Protein AF-A0A2N6N9A6-F1 (afdb_monomer)

Organism: Beauveria bassiana (NCBI:txid176275)

Secondary structure (DSSP, 8-state):
-HHHHHHHHHH-HHHHHHHHHSTHHHHHHHHHHHHHHHHTT-GGGHHHHHHHHHHHHHHHTSHHHHHHTTSBP--GGGS-GGG--TT---BHHHHHHHHHHHHHHHSTTTTGGGHHHHHHHHHHHGGG--S--HHHHHHHHHHHHHHTSHHHHTT-TTHHHHHHHHHHHHHHHHHHHTTT-HHHHHHHHHTHHHHHHHHT--HHHHHHHHHHHHHHHHHHSTTS----------S-TT----PPPPP----------------------------------------------------S-GGG----STT---PPS-------------S-------B-TTS-B---HHHHHHHGGGS--HHHHHHHHHHHHHS-GGGGT-TTSHHHHHHHHH---SS--------------HHHHHHHHHHHHHHHHHHHHHHHTTTS-TTTT-----------------TT-THHHHHHHHHHHHHHHHHHTT------------------

Sequence (504 aa):
MLMLFWEMIQCNKRFRAFVIDTDRAHDFIVLTLFYAIEYKNDPAKQGIVRMCAFLLQTMSVEKNFGLHLNKKFVGQESLPPGIRINSFDGSYADFLIHSIYTLITTSQGGLTAIYPALLAIINNIAPYVENLSASGSSQLMHLFVLMSSPSFLLANETNHPLLRSLLESISTIIEHKYKENPQLVAAIIKNKKPIESLRTFTLESGLQEIERRNRRRKDTSGDGDTTGFASRRTSVDSLEPTRSPVVGQAHNLGEVVEDNAFAVGDDDDSDDEPQATPAASTTSENQSQTSSIPNADDSVPVQLRGMSEKARGKMPAGLRSFSRQNSTTSLGAYSAAGQSASGTFEPSAYWIESWLPELPLHTFLTVIQQVTSLLPRKAGQDMFSAENMQRLREIDLVGIEASPIKVQSFEWSPLSLGWYESMLWGIVYASEMQIAKGTSGIWTGTAVKLFRIQETAPTGPSLSSPRGAVDAVGSNIVSRIGQINLRGGASSAAGSNAPQSGSS

Mean predicted aligned error: 17.38 Å

InterPro domains:
  IPR026705 HID1/Ecm30 [PF12722] (1-453)
  IPR026705 HID1/Ecm30 [PTHR21575] (1-455)

Structure (mmCIF, N/CA/C/O backbone):
data_AF-A0A2N6N9A6-F1
#
_entry.id   AF-A0A2N6N9A6-F1
#
loop_
_atom_site.group_PDB
_atom_site.id
_atom_site.type_symbol
_atom_site.label_atom_id
_atom_site.label_alt_id
_atom_site.label_comp_id
_atom_site.label_asym_id
_atom_site.label_entity_id
_atom_site.label_seq_id
_atom_site.pdbx_PDB_ins_code
_atom_site.Cartn_x
_atom_site.Cartn_y
_atom_site.Cartn_z
_atom_site.occupancy
_atom_site.B_iso_or_equiv
_atom_site.auth_seq_id
_atom_site.auth_comp_id
_atom_site.auth_asym_id
_atom_site.auth_atom_id
_atom_site.pdbx_PDB_model_num
ATOM 1 N N . MET A 1 1 ? 10.666 -10.116 -19.938 1.00 76.06 1 MET A N 1
ATOM 2 C CA . MET A 1 1 ? 9.435 -10.835 -19.532 1.00 76.06 1 MET A CA 1
ATOM 3 C C . MET A 1 1 ? 8.432 -9.946 -18.798 1.00 76.06 1 MET A C 1
ATOM 5 O O . MET A 1 1 ? 7.343 -9.797 -19.326 1.00 76.06 1 MET A O 1
ATOM 9 N N . LEU A 1 2 ? 8.765 -9.305 -17.665 1.00 86.12 2 LEU A N 1
ATOM 10 C CA . LEU A 1 2 ? 7.815 -8.432 -16.936 1.00 86.12 2 LEU A CA 1
ATOM 11 C C . LEU A 1 2 ? 7.220 -7.294 -17.786 1.00 86.12 2 LEU A C 1
ATOM 13 O O . LEU A 1 2 ? 6.028 -7.034 -17.707 1.00 86.12 2 LEU A O 1
ATOM 17 N N . MET A 1 3 ? 8.033 -6.662 -18.635 1.00 89.00 3 MET A N 1
ATOM 18 C CA . MET A 1 3 ? 7.579 -5.597 -19.537 1.00 89.00 3 MET A CA 1
ATOM 19 C C . MET A 1 3 ? 6.549 -6.097 -20.561 1.00 89.00 3 MET A C 1
ATOM 21 O O . MET A 1 3 ? 5.480 -5.516 -20.691 1.00 89.00 3 MET A O 1
ATOM 25 N N . LEU A 1 4 ? 6.818 -7.237 -21.209 1.00 89.94 4 LEU A N 1
ATOM 26 C CA . LEU A 1 4 ? 5.862 -7.886 -22.114 1.00 89.94 4 LEU A CA 1
ATOM 27 C C . LEU A 1 4 ? 4.564 -8.260 -21.387 1.00 89.94 4 LEU A C 1
ATOM 29 O O . LEU A 1 4 ? 3.476 -8.068 -21.917 1.00 89.94 4 LEU A O 1
ATOM 33 N N . PHE A 1 5 ? 4.671 -8.786 -20.167 1.00 91.25 5 PHE A N 1
ATOM 34 C CA . PHE A 1 5 ? 3.504 -9.115 -19.356 1.00 91.25 5 PHE A CA 1
ATOM 35 C C . PHE A 1 5 ? 2.668 -7.872 -19.023 1.00 91.25 5 PHE A C 1
ATOM 37 O O . PHE A 1 5 ? 1.444 -7.907 -19.153 1.00 91.25 5 PHE A O 1
ATOM 44 N N . TRP A 1 6 ? 3.321 -6.761 -18.666 1.00 92.00 6 TRP A N 1
ATOM 45 C CA . TRP A 1 6 ? 2.639 -5.496 -18.414 1.00 92.00 6 TRP A CA 1
ATOM 46 C C . TRP A 1 6 ? 1.923 -4.971 -19.664 1.00 92.00 6 TRP A C 1
ATOM 48 O O . TRP A 1 6 ? 0.762 -4.577 -19.567 1.00 92.00 6 TRP A O 1
ATOM 58 N N . GLU A 1 7 ? 2.551 -5.049 -20.840 1.00 91.25 7 GLU A N 1
ATOM 59 C CA . GLU A 1 7 ? 1.907 -4.700 -22.116 1.00 91.25 7 GLU A CA 1
ATOM 60 C C . GLU A 1 7 ? 0.688 -5.568 -22.420 1.00 91.25 7 GLU A C 1
ATOM 62 O O . GLU A 1 7 ? -0.373 -5.061 -22.782 1.00 91.25 7 GLU A O 1
ATOM 67 N N . MET A 1 8 ? 0.799 -6.882 -22.217 1.00 92.44 8 MET A N 1
ATOM 68 C CA . MET A 1 8 ? -0.311 -7.808 -22.440 1.00 92.44 8 MET A CA 1
ATOM 69 C C . MET A 1 8 ? -1.503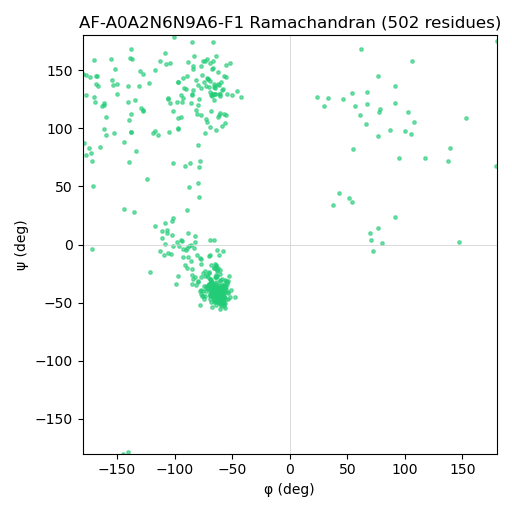 -7.507 -21.522 1.00 92.44 8 MET A C 1
ATOM 71 O O . MET A 1 8 ? -2.649 -7.577 -21.966 1.00 92.44 8 MET A O 1
ATOM 75 N N . ILE A 1 9 ? -1.252 -7.128 -20.265 1.00 91.44 9 ILE A N 1
ATOM 76 C CA . ILE A 1 9 ? -2.294 -6.700 -19.317 1.00 91.44 9 ILE A CA 1
ATOM 77 C C . ILE A 1 9 ? -2.943 -5.374 -19.737 1.00 91.44 9 ILE A C 1
ATOM 79 O O . ILE A 1 9 ? -4.152 -5.192 -19.560 1.00 91.44 9 ILE A O 1
ATOM 83 N N . GLN A 1 10 ? -2.168 -4.435 -20.278 1.00 89.44 10 GLN A N 1
ATOM 84 C CA . GLN A 1 10 ? -2.683 -3.129 -20.690 1.00 89.44 10 GLN A CA 1
ATOM 85 C C . GLN A 1 10 ? -3.495 -3.211 -21.988 1.00 89.44 10 GLN A C 1
ATOM 87 O O . GLN A 1 10 ? -4.608 -2.686 -22.054 1.00 89.44 10 GLN A O 1
ATOM 92 N N . CYS A 1 11 ? -2.972 -3.908 -22.997 1.00 92.19 11 CYS A N 1
ATOM 93 C CA . CYS A 1 11 ? -3.553 -3.947 -24.336 1.00 92.19 11 CYS A CA 1
ATOM 94 C C . CYS A 1 11 ? -4.698 -4.962 -24.475 1.00 92.19 11 CYS A C 1
ATOM 96 O O . CYS A 1 11 ? -5.594 -4.770 -25.298 1.00 92.19 11 CYS A O 1
ATOM 98 N N . ASN A 1 12 ? -4.709 -6.042 -23.684 1.00 94.00 12 ASN A N 1
ATOM 99 C CA . ASN A 1 12 ? -5.696 -7.112 -23.812 1.00 94.00 12 ASN A CA 1
ATOM 100 C C . ASN A 1 12 ? -6.546 -7.265 -22.543 1.00 94.00 12 ASN A C 1
ATOM 102 O O . ASN A 1 12 ? -6.201 -7.989 -21.609 1.00 94.00 12 ASN A O 1
ATOM 106 N N . LYS A 1 13 ? -7.731 -6.640 -22.553 1.00 90.88 13 LYS A N 1
ATOM 107 C CA . LYS A 1 13 ? -8.701 -6.703 -21.444 1.00 90.88 13 LYS A CA 1
ATOM 108 C C . LYS A 1 13 ? -9.130 -8.132 -21.093 1.00 90.88 13 LYS A C 1
ATOM 110 O O . LYS A 1 13 ? -9.326 -8.426 -19.920 1.00 90.88 13 LYS A O 1
ATOM 115 N N . ARG A 1 14 ? -9.262 -9.027 -22.085 1.00 92.81 14 ARG A N 1
ATOM 116 C CA . ARG A 1 14 ? -9.637 -10.435 -21.846 1.00 92.81 14 ARG A CA 1
ATOM 117 C C . ARG A 1 14 ? -8.519 -11.189 -21.141 1.00 92.81 14 ARG A C 1
ATOM 119 O O . ARG A 1 14 ? -8.789 -11.945 -20.218 1.00 92.81 14 ARG A O 1
ATOM 126 N N . PHE A 1 15 ? -7.275 -10.963 -21.560 1.00 93.75 15 PHE A N 1
ATOM 127 C CA . PHE A 1 15 ? -6.110 -11.535 -20.894 1.00 93.75 15 PHE A CA 1
ATOM 128 C C . PHE A 1 15 ? -5.975 -11.003 -19.465 1.00 93.75 15 PHE A C 1
ATOM 130 O O . PHE A 1 15 ? -5.779 -11.792 -18.548 1.00 93.75 15 PHE A O 1
ATOM 137 N N . ARG A 1 16 ? -6.159 -9.692 -19.255 1.00 92.19 16 ARG A N 1
ATOM 138 C CA . ARG A 1 16 ? -6.163 -9.093 -17.915 1.00 92.19 16 ARG A CA 1
ATOM 139 C C . ARG A 1 16 ? -7.219 -9.723 -17.007 1.00 92.19 16 ARG A C 1
ATOM 141 O O . ARG A 1 16 ? -6.871 -10.164 -15.918 1.00 92.19 16 ARG A O 1
ATOM 148 N N . ALA A 1 17 ? -8.467 -9.807 -17.471 1.00 91.69 17 ALA A N 1
ATOM 149 C CA . ALA A 1 17 ? -9.545 -10.457 -16.728 1.00 91.69 17 ALA A CA 1
ATOM 150 C C . ALA A 1 17 ? -9.201 -11.921 -16.418 1.00 91.69 17 ALA A C 1
ATOM 152 O O . ALA A 1 17 ? -9.245 -12.321 -15.266 1.00 91.69 17 ALA A O 1
ATOM 153 N N . PHE A 1 18 ? -8.729 -12.693 -17.403 1.00 93.19 18 PHE A N 1
ATOM 154 C CA . PHE A 1 18 ? -8.293 -14.078 -17.195 1.00 93.19 18 PHE A CA 1
ATOM 155 C C . PHE A 1 18 ? -7.191 -14.211 -16.132 1.00 93.19 18 PHE A C 1
ATOM 157 O O . PHE A 1 18 ? -7.263 -15.091 -15.278 1.00 93.19 18 PHE A O 1
ATOM 164 N N . VAL A 1 19 ? -6.165 -13.356 -16.161 1.00 92.94 19 VAL A N 1
ATOM 165 C CA . VAL A 1 19 ? -5.078 -13.397 -15.171 1.00 92.94 19 VAL A CA 1
ATOM 166 C C . VAL A 1 19 ? -5.597 -13.082 -13.769 1.00 92.94 19 VAL A C 1
ATOM 168 O O . VAL A 1 19 ? -5.178 -13.739 -12.823 1.00 92.94 19 VAL A O 1
ATOM 171 N N . ILE A 1 20 ? -6.497 -12.103 -13.637 1.00 92.94 20 ILE A N 1
ATOM 172 C CA . ILE A 1 20 ? -7.030 -11.631 -12.350 1.00 92.94 20 ILE A CA 1
ATOM 173 C C . ILE A 1 20 ? -8.072 -12.587 -11.772 1.00 92.94 20 ILE A C 1
ATOM 175 O O . ILE A 1 20 ? -8.086 -12.826 -10.566 1.00 92.94 20 ILE A O 1
ATOM 179 N N . ASP A 1 21 ? -8.919 -13.152 -12.628 1.00 90.25 21 ASP A N 1
ATOM 180 C CA . ASP A 1 21 ? -10.020 -14.022 -12.226 1.00 90.25 21 ASP A CA 1
ATOM 181 C C . ASP A 1 21 ? -9.564 -15.460 -11.932 1.00 90.25 21 ASP A C 1
ATOM 183 O O . ASP A 1 21 ? -10.335 -16.273 -11.424 1.00 90.25 21 ASP A O 1
ATOM 187 N N . THR A 1 22 ? -8.308 -15.790 -12.241 1.00 89.75 22 THR A N 1
ATOM 188 C CA . THR A 1 22 ? -7.713 -17.100 -11.966 1.00 89.75 22 THR A CA 1
ATOM 189 C C . THR A 1 22 ? -6.693 -17.030 -10.836 1.00 89.75 22 THR A C 1
ATOM 191 O O . THR A 1 22 ? -6.154 -15.977 -10.501 1.00 89.75 22 THR A O 1
ATOM 194 N N . ASP A 1 23 ? -6.331 -18.196 -10.296 1.00 83.75 23 ASP A N 1
ATOM 195 C CA . ASP A 1 23 ? -5.295 -18.305 -9.264 1.00 83.75 23 ASP A CA 1
ATOM 196 C C . ASP A 1 23 ? -3.901 -17.832 -9.721 1.00 83.75 23 ASP A C 1
ATOM 198 O O . ASP A 1 23 ? -3.017 -17.657 -8.885 1.00 83.75 23 ASP A O 1
ATOM 202 N N . ARG A 1 24 ? -3.711 -17.559 -11.020 1.00 87.88 24 ARG A N 1
ATOM 203 C CA . ARG A 1 24 ? -2.460 -17.046 -11.594 1.00 87.88 24 ARG A CA 1
ATOM 204 C C . ARG A 1 24 ? -2.093 -15.656 -11.085 1.00 87.88 24 ARG A C 1
ATOM 206 O O . ARG A 1 24 ? -0.905 -15.345 -11.037 1.00 87.88 24 ARG A O 1
ATOM 213 N N . ALA A 1 25 ? -3.069 -14.831 -10.694 1.00 89.44 25 ALA A N 1
ATOM 214 C CA . ALA A 1 25 ? -2.801 -13.509 -10.131 1.00 89.44 25 ALA A CA 1
ATOM 215 C C . ALA A 1 25 ? -1.831 -13.584 -8.941 1.00 89.44 25 ALA A C 1
ATOM 217 O O . ALA A 1 25 ? -0.900 -12.786 -8.855 1.00 89.44 25 ALA A O 1
ATOM 218 N N . HIS A 1 26 ? -2.008 -14.584 -8.074 1.00 92.44 26 HIS A N 1
ATOM 219 C CA . HIS A 1 26 ? -1.183 -14.811 -6.889 1.00 92.44 26 HIS A CA 1
ATOM 220 C C . HIS A 1 26 ? 0.288 -15.061 -7.239 1.00 92.44 26 HIS A C 1
ATOM 222 O O . HIS A 1 26 ? 1.172 -14.425 -6.662 1.00 92.44 26 HIS A O 1
ATOM 228 N N . ASP A 1 27 ? 0.551 -15.922 -8.228 1.00 91.19 27 ASP A N 1
ATOM 229 C CA . ASP A 1 27 ? 1.907 -16.222 -8.702 1.00 91.19 27 ASP A CA 1
ATOM 230 C C . ASP A 1 27 ? 2.600 -14.951 -9.220 1.00 91.19 27 ASP A C 1
ATOM 232 O O . ASP A 1 27 ? 3.757 -14.671 -8.893 1.00 91.19 27 ASP A O 1
ATOM 236 N N . PHE A 1 28 ? 1.874 -14.137 -9.995 1.00 91.50 28 PHE A N 1
ATOM 237 C CA . PHE A 1 28 ? 2.403 -12.886 -10.536 1.00 91.50 28 PHE A CA 1
ATOM 238 C C . PHE A 1 28 ? 2.633 -11.822 -9.464 1.00 91.50 28 PHE A C 1
ATOM 240 O O . PHE A 1 28 ? 3.622 -11.092 -9.556 1.00 91.50 28 PHE A O 1
ATOM 247 N N . ILE A 1 29 ? 1.780 -11.742 -8.439 1.00 93.44 29 ILE A N 1
ATOM 248 C CA . ILE A 1 29 ? 1.998 -10.859 -7.286 1.00 93.44 29 ILE A CA 1
ATOM 249 C C . ILE A 1 29 ? 3.308 -11.231 -6.594 1.00 93.44 29 ILE A C 1
ATOM 251 O O . ILE A 1 29 ? 4.161 -10.365 -6.405 1.00 93.44 29 ILE A O 1
ATOM 255 N N . VAL A 1 30 ? 3.500 -12.513 -6.271 1.00 94.25 30 VAL A N 1
ATOM 256 C CA . VAL A 1 30 ? 4.714 -12.999 -5.600 1.00 94.25 30 VAL A CA 1
ATOM 257 C C . VAL A 1 30 ? 5.956 -12.704 -6.440 1.00 94.25 30 VAL A C 1
ATOM 259 O O . VAL A 1 30 ? 6.922 -12.141 -5.926 1.00 94.25 30 VAL A O 1
ATOM 262 N N . LEU A 1 31 ? 5.922 -13.009 -7.740 1.00 93.38 31 LEU A N 1
ATOM 263 C CA . LEU A 1 31 ? 7.042 -12.754 -8.649 1.00 93.38 31 LEU A CA 1
ATOM 264 C C . LEU A 1 31 ? 7.369 -11.257 -8.767 1.00 93.38 31 LEU A C 1
ATOM 266 O O . LEU A 1 31 ? 8.535 -10.865 -8.753 1.00 93.38 31 LEU A O 1
ATOM 270 N N . THR A 1 32 ? 6.345 -10.412 -8.883 1.00 95.00 32 THR A N 1
ATOM 271 C CA . THR A 1 32 ? 6.522 -8.962 -9.039 1.00 95.00 32 THR A CA 1
ATOM 272 C C . THR A 1 32 ? 7.077 -8.336 -7.760 1.00 95.00 32 THR A C 1
ATOM 274 O O . THR A 1 32 ? 8.001 -7.523 -7.815 1.00 95.00 32 THR A O 1
ATOM 277 N N . LEU A 1 33 ? 6.573 -8.757 -6.597 1.00 95.62 33 LEU A N 1
ATOM 278 C CA . LEU A 1 33 ? 7.076 -8.309 -5.299 1.00 95.62 33 LEU A CA 1
ATOM 279 C C . LEU A 1 33 ? 8.494 -8.812 -5.024 1.00 95.62 33 LEU A C 1
ATOM 281 O O . LEU A 1 33 ? 9.290 -8.060 -4.465 1.00 95.62 33 LEU A 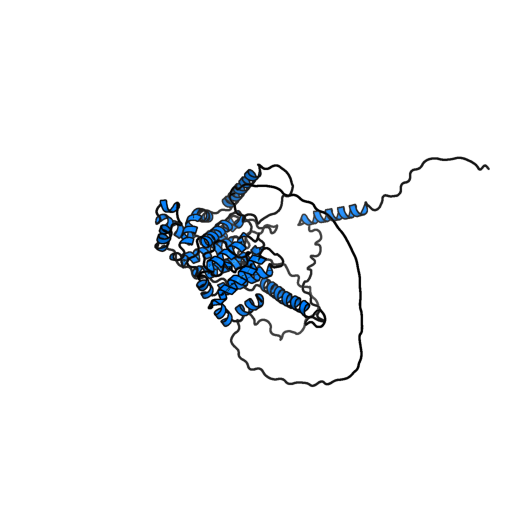O 1
ATOM 285 N N . PHE A 1 34 ? 8.843 -10.024 -5.470 1.00 95.06 34 PHE A N 1
ATOM 286 C CA . PHE A 1 34 ? 10.206 -10.551 -5.380 1.00 95.06 34 PHE A CA 1
ATOM 287 C C . PHE A 1 34 ? 11.208 -9.617 -6.053 1.00 95.06 34 PHE A C 1
ATOM 289 O O . PHE A 1 34 ? 12.135 -9.143 -5.399 1.00 95.06 34 PHE A O 1
ATOM 296 N N . TYR A 1 35 ? 10.983 -9.265 -7.321 1.00 94.38 35 TYR A N 1
ATOM 297 C CA . TYR A 1 35 ? 11.879 -8.348 -8.025 1.00 94.38 35 TYR A CA 1
ATOM 298 C C . TYR A 1 35 ? 11.901 -6.946 -7.413 1.00 94.38 35 TYR A C 1
ATOM 300 O O . TYR A 1 35 ? 12.964 -6.328 -7.346 1.00 94.38 35 TYR A O 1
ATOM 308 N N . ALA A 1 36 ? 10.757 -6.442 -6.940 1.00 95.31 36 ALA A N 1
ATOM 309 C CA . ALA A 1 36 ? 10.705 -5.146 -6.273 1.00 95.31 36 ALA A CA 1
ATOM 310 C C . ALA A 1 36 ? 11.546 -5.133 -4.984 1.00 95.31 36 ALA A C 1
ATOM 312 O O . ALA A 1 36 ? 12.318 -4.201 -4.770 1.00 95.31 36 ALA A O 1
ATOM 313 N N . ILE A 1 37 ? 11.425 -6.163 -4.139 1.00 94.75 37 ILE A N 1
ATOM 314 C CA . ILE A 1 37 ? 12.123 -6.261 -2.848 1.00 94.75 37 ILE A CA 1
ATOM 315 C C . ILE A 1 37 ? 13.613 -6.549 -3.026 1.00 94.75 37 ILE A C 1
ATOM 317 O O . ILE A 1 37 ? 14.421 -5.966 -2.298 1.00 94.75 37 ILE A O 1
ATOM 321 N N . GLU A 1 38 ? 13.980 -7.417 -3.967 1.00 93.75 38 GLU A N 1
ATOM 322 C CA . GLU A 1 38 ? 15.373 -7.780 -4.251 1.00 93.75 38 GLU A CA 1
ATOM 323 C C . GLU A 1 38 ? 16.159 -6.567 -4.765 1.00 93.75 38 GLU A C 1
ATOM 325 O O . GLU A 1 38 ? 17.280 -6.298 -4.338 1.00 93.75 38 GLU A O 1
ATOM 330 N N . TYR A 1 39 ? 15.546 -5.776 -5.651 1.00 93.38 39 TYR A N 1
ATOM 331 C CA . TYR A 1 39 ? 16.221 -4.673 -6.334 1.00 93.38 39 TYR A CA 1
ATOM 332 C C . TYR A 1 39 ? 15.980 -3.291 -5.716 1.00 93.38 39 TYR A C 1
ATOM 334 O O . TYR A 1 39 ? 16.517 -2.306 -6.222 1.00 93.38 39 TYR A O 1
ATOM 342 N N . LYS A 1 40 ? 15.236 -3.191 -4.604 1.00 92.62 40 LYS A N 1
ATOM 343 C CA . LYS A 1 40 ? 14.879 -1.908 -3.959 1.00 92.62 40 LYS A CA 1
ATOM 344 C C . LYS A 1 40 ? 16.073 -1.000 -3.641 1.00 92.62 40 LYS A C 1
ATOM 346 O O . LYS A 1 40 ? 15.928 0.219 -3.686 1.00 92.62 40 LYS A O 1
ATOM 351 N N . ASN A 1 41 ? 17.231 -1.593 -3.344 1.00 91.25 41 ASN A N 1
ATOM 352 C CA . ASN A 1 41 ? 18.448 -0.889 -2.934 1.00 91.25 41 ASN A CA 1
ATOM 353 C C . ASN A 1 41 ? 19.483 -0.751 -4.061 1.00 91.25 41 ASN A C 1
ATOM 355 O O . ASN A 1 41 ? 20.528 -0.152 -3.836 1.00 91.25 41 ASN A O 1
ATOM 359 N N . ASP A 1 42 ? 19.217 -1.286 -5.256 1.00 91.69 42 ASP A N 1
ATOM 360 C CA . ASP A 1 42 ? 20.134 -1.225 -6.396 1.00 91.69 42 ASP A CA 1
ATOM 361 C C . ASP A 1 42 ? 19.747 -0.054 -7.321 1.00 91.69 42 ASP A C 1
ATOM 363 O O . ASP A 1 42 ? 18.727 -0.139 -8.016 1.00 91.69 42 ASP A O 1
ATOM 367 N N . PRO A 1 43 ? 20.538 1.041 -7.376 1.00 88.12 43 PRO A N 1
ATOM 368 C CA . PRO A 1 43 ? 20.248 2.198 -8.221 1.00 88.12 43 PRO A CA 1
ATOM 369 C C . PRO A 1 43 ? 20.108 1.854 -9.709 1.00 88.12 43 PRO A C 1
ATOM 371 O O . PRO A 1 43 ? 19.280 2.453 -10.397 1.00 88.12 43 PRO A O 1
ATOM 374 N N . ALA A 1 44 ? 20.868 0.872 -10.207 1.00 88.94 44 ALA A N 1
ATOM 375 C CA . ALA A 1 44 ? 20.839 0.471 -11.613 1.00 88.94 44 ALA A CA 1
ATOM 376 C C . ALA A 1 44 ? 19.542 -0.267 -11.976 1.00 88.94 44 ALA A C 1
ATOM 378 O O . ALA A 1 44 ? 19.090 -0.220 -13.120 1.00 88.94 44 ALA A O 1
ATOM 379 N N . LYS A 1 45 ? 18.903 -0.913 -10.994 1.00 90.31 45 LYS A N 1
ATOM 380 C CA . LYS A 1 45 ? 17.666 -1.686 -11.180 1.00 90.31 45 LYS A CA 1
ATOM 381 C C . LYS A 1 45 ? 16.405 -0.964 -10.705 1.00 90.31 45 LYS A C 1
ATOM 383 O O . LYS A 1 45 ? 15.313 -1.526 -10.771 1.00 90.31 45 LYS A O 1
ATOM 388 N N . GLN A 1 46 ? 16.505 0.314 -10.342 1.00 89.44 46 GLN A N 1
ATOM 389 C CA . GLN A 1 46 ? 15.364 1.154 -9.950 1.00 89.44 46 GLN A CA 1
ATOM 390 C C . GLN A 1 46 ? 14.254 1.222 -11.010 1.00 89.44 46 GLN A C 1
ATOM 392 O O . GLN A 1 46 ? 13.076 1.335 -10.675 1.00 89.44 46 GLN A O 1
ATOM 397 N N . GLY A 1 47 ? 14.600 1.125 -12.300 1.00 89.75 47 GLY A N 1
ATOM 398 C CA . GLY A 1 47 ? 13.606 1.012 -13.375 1.00 89.75 47 GLY A CA 1
ATOM 399 C C . GLY A 1 47 ? 12.735 -0.242 -13.239 1.00 89.75 47 GLY A C 1
ATOM 400 O O . GLY A 1 47 ? 11.520 -0.177 -13.396 1.00 89.75 47 GLY A O 1
ATOM 401 N N . ILE A 1 48 ? 13.321 -1.374 -12.849 1.00 91.81 48 ILE A N 1
ATOM 402 C CA . ILE A 1 48 ? 12.576 -2.620 -12.637 1.00 91.81 48 ILE A CA 1
ATOM 403 C C . ILE A 1 48 ? 11.633 -2.475 -11.439 1.00 91.81 48 ILE A C 1
ATOM 405 O O . ILE A 1 48 ? 10.473 -2.863 -11.537 1.00 91.81 48 ILE A O 1
ATOM 409 N N . VAL A 1 49 ? 12.090 -1.859 -10.344 1.00 94.25 49 VAL A N 1
ATOM 410 C CA . VAL A 1 49 ? 11.254 -1.618 -9.154 1.00 94.25 49 VAL A CA 1
ATOM 411 C C . VAL A 1 49 ? 10.061 -0.714 -9.493 1.00 94.25 49 VAL A C 1
ATOM 413 O O . VAL A 1 49 ? 8.929 -1.030 -9.126 1.00 94.25 49 VAL A O 1
ATOM 416 N N . ARG A 1 50 ? 10.284 0.361 -10.268 1.00 92.88 50 ARG A N 1
ATOM 417 C CA . ARG A 1 50 ? 9.214 1.233 -10.794 1.00 92.88 50 ARG A CA 1
ATOM 418 C C . ARG A 1 50 ? 8.198 0.457 -11.627 1.00 92.88 50 ARG A C 1
ATOM 420 O O . ARG A 1 50 ? 7.002 0.560 -11.379 1.00 92.88 50 ARG A O 1
ATOM 427 N N . MET A 1 51 ? 8.672 -0.354 -12.571 1.00 93.38 51 MET A N 1
ATOM 428 C CA . MET A 1 51 ? 7.816 -1.196 -13.408 1.00 93.38 51 MET A CA 1
ATOM 429 C C . MET A 1 51 ? 6.985 -2.175 -12.568 1.00 93.38 51 MET A C 1
ATOM 431 O O . MET A 1 51 ? 5.800 -2.336 -12.831 1.00 93.38 51 MET A O 1
ATOM 435 N N . CYS A 1 52 ? 7.572 -2.789 -11.536 1.00 95.75 52 CYS A N 1
ATOM 436 C CA . CYS A 1 52 ? 6.851 -3.685 -10.630 1.00 95.75 52 CYS A CA 1
ATOM 437 C C . CYS A 1 52 ? 5.719 -2.955 -9.890 1.00 95.75 52 CYS A C 1
ATOM 439 O O . CYS A 1 52 ? 4.602 -3.466 -9.823 1.00 95.75 52 CYS A O 1
ATOM 441 N N . ALA A 1 53 ? 5.980 -1.745 -9.384 1.00 95.62 53 ALA A N 1
ATOM 442 C CA . ALA A 1 53 ? 4.964 -0.931 -8.721 1.00 95.62 53 ALA A CA 1
ATOM 443 C C . ALA A 1 53 ? 3.822 -0.547 -9.679 1.00 95.62 53 ALA A C 1
ATOM 445 O O . ALA A 1 53 ? 2.656 -0.731 -9.341 1.00 95.62 53 ALA A O 1
ATOM 446 N N . PHE A 1 54 ? 4.129 -0.083 -10.895 1.00 94.19 54 PHE A N 1
ATOM 447 C CA . PHE A 1 54 ? 3.096 0.305 -11.865 1.00 94.19 54 PHE A CA 1
ATOM 448 C C . PHE A 1 54 ? 2.316 -0.887 -12.429 1.00 94.19 54 PHE A C 1
ATOM 450 O O . PHE A 1 54 ? 1.111 -0.780 -12.657 1.00 94.19 54 PHE A O 1
ATOM 457 N N . LEU A 1 55 ? 2.961 -2.043 -12.595 1.00 94.81 55 LEU A N 1
ATOM 458 C CA . LEU A 1 55 ? 2.293 -3.291 -12.953 1.00 94.81 55 LEU A CA 1
ATOM 459 C C . LEU A 1 55 ? 1.276 -3.697 -11.876 1.00 94.81 55 LEU A C 1
ATOM 461 O O . LEU A 1 55 ? 0.114 -3.944 -12.198 1.00 94.81 55 LEU A O 1
ATOM 465 N N . LEU A 1 56 ? 1.680 -3.702 -10.601 1.00 95.94 56 LEU A N 1
ATOM 466 C CA . LEU A 1 56 ? 0.776 -4.005 -9.485 1.00 95.94 56 LEU A CA 1
ATOM 467 C C . LEU A 1 56 ? -0.345 -2.968 -9.359 1.00 95.94 56 LEU A C 1
ATOM 469 O O . LEU A 1 56 ? -1.490 -3.347 -9.129 1.00 95.94 56 LEU A O 1
ATOM 473 N N . GLN A 1 57 ? -0.049 -1.682 -9.569 1.00 95.75 57 GLN A N 1
ATOM 474 C CA . GLN A 1 57 ? -1.065 -0.627 -9.606 1.00 95.75 57 GLN A CA 1
ATOM 475 C C . GLN A 1 57 ? -2.065 -0.844 -10.747 1.00 95.75 57 GLN A C 1
ATOM 477 O O . GLN A 1 57 ? -3.259 -0.643 -10.566 1.00 95.75 57 GLN A O 1
ATOM 482 N N . THR A 1 58 ? -1.601 -1.297 -11.913 1.00 94.00 58 THR A N 1
ATOM 483 C CA . THR A 1 58 ? -2.474 -1.607 -13.055 1.00 94.00 58 THR A CA 1
ATOM 484 C C . THR A 1 58 ? -3.425 -2.761 -12.732 1.00 94.00 58 THR A C 1
ATOM 486 O O . THR A 1 58 ? -4.596 -2.711 -13.098 1.00 94.00 58 THR A O 1
ATOM 489 N N . MET A 1 59 ? -2.943 -3.797 -12.038 1.00 94.75 59 MET A N 1
ATOM 490 C CA . MET A 1 59 ? -3.772 -4.937 -11.632 1.00 94.75 59 MET A CA 1
ATOM 491 C C . MET A 1 59 ? -4.745 -4.585 -10.500 1.00 94.75 59 MET A C 1
ATOM 493 O O . MET A 1 59 ? -5.874 -5.070 -10.505 1.00 94.75 59 MET A O 1
ATOM 497 N N . SER A 1 60 ? -4.342 -3.723 -9.560 1.00 96.25 60 SER A N 1
ATOM 498 C CA . SER A 1 60 ? -5.157 -3.380 -8.388 1.00 96.25 60 SER A CA 1
ATOM 499 C C . SER A 1 60 ? -6.414 -2.576 -8.710 1.00 96.25 60 SER A C 1
ATOM 501 O O . SER A 1 60 ? -7.334 -2.560 -7.901 1.00 96.25 60 SER A O 1
ATOM 503 N N . VAL A 1 61 ? -6.489 -1.960 -9.894 1.00 95.06 61 VAL A N 1
ATOM 504 C CA . VAL A 1 61 ? -7.677 -1.242 -10.392 1.00 95.06 61 VAL A CA 1
ATOM 505 C C . VAL A 1 61 ? -8.914 -2.143 -10.481 1.00 95.06 61 VAL A C 1
ATOM 507 O O . VAL A 1 61 ? -10.041 -1.669 -10.349 1.00 95.06 61 VAL A O 1
ATOM 510 N N . GLU A 1 62 ? -8.731 -3.441 -10.719 1.00 94.19 62 GLU A N 1
ATOM 511 C CA . GLU A 1 62 ? -9.837 -4.374 -10.921 1.00 94.19 62 GLU A CA 1
ATOM 512 C C . GLU A 1 62 ? -10.369 -4.889 -9.577 1.00 94.19 62 GLU A C 1
ATOM 514 O O . GLU A 1 62 ? -9.632 -5.438 -8.760 1.00 94.19 62 GLU A O 1
ATOM 519 N N . LYS A 1 63 ? -11.685 -4.792 -9.365 1.00 94.94 63 LYS A N 1
ATOM 520 C CA . LYS A 1 63 ? -12.351 -5.238 -8.127 1.00 94.94 63 LYS A CA 1
ATOM 521 C C . LYS A 1 63 ? -12.002 -6.681 -7.736 1.00 94.94 63 LYS A C 1
ATOM 523 O O . LYS A 1 63 ? -11.730 -6.956 -6.568 1.00 94.94 63 LYS A O 1
ATOM 528 N N . ASN A 1 64 ? -12.013 -7.599 -8.704 1.00 95.00 64 ASN A N 1
ATOM 529 C CA . ASN A 1 64 ? -11.754 -9.019 -8.453 1.00 95.00 64 ASN A CA 1
ATOM 530 C C . ASN A 1 64 ? -10.329 -9.273 -7.954 1.00 95.00 64 ASN A C 1
ATOM 532 O O . ASN A 1 64 ? -10.126 -10.196 -7.171 1.00 95.00 64 ASN A O 1
ATOM 536 N N . PHE A 1 65 ? -9.367 -8.419 -8.324 1.00 95.81 65 PHE A N 1
ATOM 537 C CA . PHE A 1 65 ? -8.010 -8.506 -7.797 1.00 95.81 65 PHE A CA 1
ATOM 538 C C . PHE A 1 65 ? -8.026 -8.361 -6.275 1.00 95.81 65 PHE A C 1
ATOM 540 O O . PHE A 1 65 ? -7.559 -9.258 -5.583 1.00 95.81 65 PHE A O 1
ATOM 547 N N . GLY A 1 66 ? -8.644 -7.295 -5.750 1.00 95.19 66 GLY A N 1
ATOM 548 C CA . GLY A 1 66 ? -8.758 -7.067 -4.306 1.00 95.19 66 GLY A CA 1
ATOM 549 C C . GLY A 1 66 ? -9.481 -8.197 -3.567 1.00 95.19 66 GLY A C 1
ATOM 550 O O . GLY A 1 66 ? -9.023 -8.620 -2.511 1.00 95.19 66 GLY A O 1
ATOM 551 N N . LEU A 1 67 ? -10.559 -8.738 -4.145 1.00 95.69 67 LEU A N 1
ATOM 552 C CA . LEU A 1 67 ? -11.304 -9.858 -3.556 1.00 95.69 67 LEU A CA 1
ATOM 553 C C . LEU A 1 67 ? -10.468 -11.144 -3.463 1.00 95.69 67 LEU A C 1
ATOM 555 O O . LEU A 1 67 ? -10.513 -11.836 -2.446 1.00 95.69 67 LEU A O 1
ATOM 559 N N . HIS A 1 68 ? -9.689 -11.464 -4.500 1.00 95.06 68 HIS A N 1
ATOM 560 C CA . HIS A 1 68 ? -8.858 -12.670 -4.524 1.00 95.06 68 HIS A CA 1
ATOM 561 C C . HIS A 1 68 ? -7.674 -12.604 -3.554 1.00 95.06 68 HIS A C 1
ATOM 563 O O . HIS A 1 68 ? -7.249 -13.643 -3.048 1.00 95.06 68 HIS A O 1
ATOM 569 N N . LEU A 1 69 ? -7.209 -11.405 -3.185 1.00 96.38 69 LEU A N 1
ATOM 570 C CA . LEU A 1 69 ? -6.125 -11.249 -2.212 1.00 96.38 69 LEU A CA 1
ATOM 571 C C . LEU A 1 69 ? -6.459 -11.776 -0.807 1.00 96.38 69 LEU A C 1
ATOM 573 O O . LEU A 1 69 ? -5.537 -12.102 -0.061 1.00 96.38 69 LEU A O 1
ATOM 577 N N . ASN A 1 70 ? -7.738 -11.907 -0.444 1.00 96.81 70 ASN A N 1
ATOM 578 C CA . ASN A 1 70 ? -8.142 -12.449 0.859 1.00 96.81 70 ASN A CA 1
ATOM 579 C C . ASN A 1 70 ? -7.869 -13.958 0.997 1.00 96.81 70 ASN A C 1
ATOM 581 O O . ASN A 1 70 ? -7.978 -14.514 2.091 1.00 96.81 70 ASN A O 1
ATOM 585 N N . LYS A 1 71 ? -7.500 -14.644 -0.094 1.00 95.81 71 LYS A N 1
ATOM 586 C CA . LYS A 1 71 ? -7.089 -16.049 -0.050 1.00 95.81 71 LYS A CA 1
ATOM 587 C C . LYS A 1 71 ? -5.872 -16.213 0.864 1.00 95.81 71 LYS A C 1
ATOM 589 O O . LYS A 1 71 ? -4.946 -15.400 0.849 1.00 95.81 71 LYS A O 1
ATOM 594 N N . LYS A 1 72 ? -5.861 -17.290 1.657 1.00 95.75 72 LYS A N 1
ATOM 595 C CA . LYS A 1 72 ? -4.722 -17.630 2.517 1.00 95.75 72 LYS A CA 1
ATOM 596 C C . LYS A 1 72 ? -3.467 -17.811 1.665 1.00 95.75 72 LYS A C 1
ATOM 598 O O . LYS A 1 72 ? -3.503 -18.513 0.654 1.00 95.75 72 LYS A O 1
ATOM 603 N N . PHE A 1 73 ? -2.370 -17.197 2.091 1.00 95.06 73 PHE A N 1
ATOM 604 C CA . PHE A 1 73 ? -1.093 -17.341 1.416 1.00 95.06 73 PHE A CA 1
ATOM 605 C C . PHE A 1 73 ? -0.536 -18.750 1.622 1.00 95.06 73 PHE A C 1
ATOM 607 O O . PHE A 1 73 ? -0.545 -19.282 2.735 1.00 95.06 73 PHE A O 1
ATOM 614 N N . VAL A 1 74 ? -0.027 -19.351 0.550 1.00 89.94 74 VAL A N 1
ATOM 615 C CA . VAL A 1 74 ? 0.568 -20.692 0.564 1.00 89.94 74 VAL A CA 1
ATOM 616 C C . VAL A 1 74 ? 1.958 -20.623 -0.063 1.00 89.94 74 VAL A C 1
ATOM 618 O O . VAL A 1 74 ? 2.186 -19.851 -0.989 1.00 89.94 74 VAL A O 1
ATOM 621 N N . GLY A 1 75 ? 2.889 -21.448 0.425 1.00 84.88 75 GLY A N 1
ATOM 622 C CA . GLY A 1 75 ? 4.215 -21.589 -0.186 1.00 84.88 75 GLY A CA 1
ATOM 623 C C . GLY A 1 75 ? 5.293 -20.662 0.376 1.00 84.88 75 GLY A C 1
ATOM 624 O O . GLY A 1 75 ? 6.287 -20.423 -0.294 1.00 84.88 75 GLY A O 1
ATOM 625 N N . GLN A 1 76 ? 5.151 -20.172 1.610 1.00 86.06 76 GLN A N 1
ATOM 626 C CA . GLN A 1 76 ? 6.179 -19.334 2.245 1.00 86.06 76 GLN A CA 1
ATOM 627 C C . GLN A 1 76 ? 7.561 -20.011 2.292 1.00 86.06 76 GLN A C 1
ATOM 629 O O . GLN A 1 76 ? 8.587 -19.368 2.073 1.00 86.06 76 GLN A O 1
ATOM 634 N N . GLU A 1 77 ? 7.585 -21.326 2.516 1.00 83.38 77 GLU A N 1
ATOM 635 C CA . GLU A 1 77 ? 8.815 -22.119 2.616 1.00 83.38 77 GLU A CA 1
ATOM 636 C C . GLU A 1 77 ? 9.556 -22.288 1.280 1.00 83.38 77 GLU A C 1
ATOM 638 O O . GLU A 1 77 ? 10.768 -22.515 1.273 1.00 83.38 77 GLU A O 1
ATOM 643 N N . SER A 1 78 ? 8.862 -22.160 0.142 1.00 86.69 78 SER A N 1
ATOM 644 C CA . SER A 1 78 ? 9.475 -22.288 -1.187 1.00 86.69 78 SER A CA 1
ATOM 645 C C . SER A 1 78 ? 10.029 -20.969 -1.729 1.00 86.69 78 SER A C 1
ATOM 647 O O . SER A 1 78 ? 10.763 -20.979 -2.716 1.00 86.69 78 SER A O 1
ATOM 649 N N . LEU A 1 79 ? 9.721 -19.835 -1.091 1.00 89.62 79 LEU A N 1
ATOM 650 C CA . LEU A 1 79 ? 10.205 -18.528 -1.533 1.00 89.62 79 LEU A CA 1
ATOM 651 C C . LEU A 1 79 ? 11.720 -18.377 -1.325 1.00 89.62 79 LEU A C 1
ATOM 653 O O . LEU A 1 79 ? 12.286 -19.002 -0.430 1.00 89.62 79 LEU A O 1
ATOM 657 N N . PRO A 1 80 ? 12.415 -17.510 -2.072 1.00 88.19 80 PRO A N 1
ATOM 658 C CA . PRO A 1 80 ? 13.791 -17.133 -1.751 1.00 88.19 80 PRO A CA 1
ATOM 659 C C . PRO A 1 80 ? 13.898 -16.423 -0.386 1.00 88.19 80 PRO A C 1
ATOM 661 O O . PRO A 1 80 ? 12.983 -15.679 -0.026 1.00 88.19 80 PRO A O 1
ATOM 664 N N . PRO A 1 81 ? 15.011 -16.568 0.365 1.00 85.31 81 PRO A N 1
ATOM 665 C CA . PRO A 1 81 ? 15.155 -15.971 1.699 1.00 85.31 81 PRO A CA 1
ATOM 666 C C . PRO A 1 81 ? 14.907 -14.457 1.754 1.00 85.31 81 PRO A C 1
ATOM 668 O O . PRO A 1 81 ? 14.347 -13.974 2.730 1.00 85.31 81 PRO A O 1
ATOM 671 N N . GLY A 1 82 ? 15.266 -13.716 0.698 1.00 83.06 82 GLY A N 1
ATOM 672 C CA . GLY A 1 82 ? 15.143 -12.253 0.646 1.00 83.06 82 GLY A CA 1
ATOM 673 C C . GLY A 1 82 ? 13.708 -11.706 0.674 1.00 83.06 82 GLY A C 1
ATOM 674 O O . GLY A 1 82 ? 13.519 -10.544 1.028 1.00 83.06 82 GLY A O 1
ATOM 675 N N . ILE A 1 83 ? 12.703 -12.524 0.337 1.00 90.12 83 ILE A N 1
ATOM 676 C CA . ILE A 1 83 ? 11.277 -12.146 0.374 1.00 90.12 83 ILE A CA 1
ATOM 677 C C . ILE A 1 83 ? 10.482 -12.905 1.452 1.00 90.12 83 ILE A C 1
ATOM 679 O O . ILE A 1 83 ? 9.311 -12.611 1.692 1.00 90.12 83 ILE A O 1
ATOM 683 N N . ARG A 1 84 ? 11.096 -13.879 2.135 1.00 89.62 84 ARG A N 1
ATOM 684 C CA . ARG A 1 84 ? 10.419 -14.603 3.215 1.00 89.62 84 ARG A CA 1
ATOM 685 C C . ARG A 1 84 ? 10.115 -13.665 4.375 1.00 89.62 84 ARG A C 1
ATOM 687 O O . ARG A 1 84 ? 10.955 -12.897 4.833 1.00 89.62 84 ARG A O 1
ATOM 694 N N . ILE A 1 85 ? 8.908 -13.809 4.894 1.00 89.94 85 ILE A N 1
ATOM 695 C CA . ILE A 1 85 ? 8.442 -13.164 6.116 1.00 89.94 85 ILE A CA 1
ATOM 696 C C . ILE A 1 85 ? 8.439 -14.231 7.212 1.00 89.94 85 ILE A C 1
ATOM 698 O O . ILE A 1 85 ? 7.783 -15.268 7.073 1.00 89.94 85 ILE A O 1
ATOM 702 N N . ASN A 1 86 ? 9.182 -13.984 8.288 1.00 86.00 86 ASN A N 1
ATOM 703 C CA . ASN A 1 86 ? 9.300 -14.920 9.405 1.00 86.00 86 ASN A CA 1
ATOM 704 C C . ASN A 1 86 ? 7.952 -15.104 10.109 1.00 86.00 86 ASN A C 1
ATOM 706 O O . ASN A 1 86 ? 7.279 -14.120 10.416 1.00 86.00 86 ASN A O 1
ATOM 710 N N . SER A 1 87 ? 7.596 -16.358 10.400 1.00 86.06 87 SER A N 1
ATOM 711 C CA . SER A 1 87 ? 6.351 -16.727 11.094 1.00 86.06 87 SER A CA 1
ATOM 712 C C . SER A 1 87 ? 5.097 -16.118 10.456 1.00 86.06 87 SER A C 1
ATOM 714 O O . SER A 1 87 ? 4.196 -15.644 11.148 1.00 86.06 87 SER A O 1
ATOM 716 N N . PHE A 1 88 ? 5.062 -16.085 9.125 1.00 91.75 88 PHE A N 1
ATOM 717 C CA . PHE A 1 88 ? 3.954 -15.508 8.380 1.00 91.75 88 PHE A CA 1
ATOM 718 C C . PHE A 1 88 ? 2.768 -16.468 8.297 1.00 91.75 88 PHE A C 1
ATOM 720 O O . PHE A 1 88 ? 2.876 -17.554 7.734 1.00 91.75 88 PHE A O 1
ATOM 727 N N . ASP A 1 89 ? 1.630 -16.023 8.821 1.00 90.25 89 ASP A N 1
ATOM 728 C CA . ASP A 1 89 ? 0.336 -16.692 8.706 1.00 90.25 89 ASP A CA 1
ATOM 729 C C . ASP A 1 89 ? -0.716 -15.641 8.329 1.00 90.25 89 ASP A C 1
ATOM 731 O O . ASP A 1 89 ? -1.391 -15.066 9.181 1.00 90.25 89 ASP A O 1
ATOM 735 N N . GLY A 1 90 ? -0.767 -15.305 7.039 1.00 94.50 90 GLY A N 1
ATOM 736 C CA . GLY A 1 90 ? -1.622 -14.249 6.501 1.00 94.50 90 GLY A CA 1
ATOM 737 C C . GLY A 1 90 ? -2.169 -14.571 5.113 1.00 94.50 90 GLY A C 1
ATOM 738 O O . GLY A 1 90 ? -1.916 -15.635 4.541 1.00 94.50 90 GLY A O 1
ATOM 739 N N . SER A 1 91 ? -2.951 -13.643 4.574 1.00 96.94 91 SER A N 1
ATOM 740 C CA . SER A 1 91 ? -3.486 -13.686 3.211 1.00 96.94 91 SER A CA 1
ATOM 741 C C . SER A 1 91 ? -2.496 -13.125 2.178 1.00 96.94 91 SER A C 1
ATOM 743 O O . SER A 1 91 ? -1.449 -12.569 2.526 1.00 96.94 91 SER A O 1
ATOM 745 N N . TYR A 1 92 ? -2.821 -13.220 0.886 1.00 97.00 92 TYR A N 1
ATOM 746 C CA . TYR A 1 92 ? -2.074 -12.484 -0.143 1.00 97.00 92 TYR A CA 1
ATOM 747 C C . TYR A 1 92 ? -2.199 -10.959 0.024 1.00 97.00 92 TYR A C 1
ATOM 749 O O . TYR A 1 92 ? -1.263 -10.239 -0.329 1.00 97.00 92 TYR A O 1
ATOM 757 N N . ALA A 1 93 ? -3.290 -10.461 0.619 1.00 97.44 93 ALA A N 1
ATOM 758 C CA . ALA A 1 93 ? -3.432 -9.054 0.994 1.00 97.44 93 ALA A CA 1
ATOM 759 C C . ALA A 1 93 ? -2.403 -8.666 2.066 1.00 97.44 93 ALA A C 1
ATOM 761 O O . ALA A 1 93 ? -1.711 -7.659 1.913 1.00 97.44 93 ALA A O 1
ATOM 762 N N . ASP A 1 94 ? -2.232 -9.495 3.103 1.00 97.50 94 ASP A N 1
ATOM 763 C CA . ASP A 1 94 ? -1.201 -9.292 4.129 1.00 97.50 94 ASP A CA 1
ATOM 764 C C . ASP A 1 94 ? 0.203 -9.293 3.525 1.00 97.50 94 ASP A C 1
ATOM 766 O O . ASP A 1 94 ? 1.020 -8.434 3.852 1.00 97.50 94 ASP A O 1
ATOM 770 N N . PHE A 1 95 ? 0.483 -10.231 2.616 1.00 97.19 95 PHE A N 1
ATOM 771 C CA . PHE A 1 95 ? 1.779 -10.327 1.946 1.00 97.19 95 PHE A CA 1
ATOM 772 C C . PHE A 1 95 ? 2.082 -9.084 1.096 1.00 97.19 95 PHE A C 1
ATOM 774 O O . PHE A 1 95 ? 3.195 -8.548 1.138 1.00 97.19 95 PHE A O 1
ATOM 781 N N . LEU A 1 96 ? 1.085 -8.583 0.358 1.00 97.81 96 LEU A N 1
ATOM 782 C CA . LEU A 1 96 ? 1.196 -7.362 -0.437 1.00 97.81 96 LEU A CA 1
ATOM 783 C C . LEU A 1 96 ? 1.413 -6.129 0.450 1.00 97.81 96 LEU A C 1
ATOM 785 O O . LEU A 1 96 ? 2.340 -5.358 0.199 1.00 97.81 96 LEU A O 1
ATOM 789 N N . ILE A 1 97 ? 0.622 -5.968 1.516 1.00 98.00 97 ILE A N 1
ATOM 790 C CA . ILE A 1 97 ? 0.766 -4.864 2.479 1.00 98.00 97 ILE A CA 1
ATOM 791 C C . ILE A 1 97 ? 2.140 -4.915 3.154 1.00 98.00 97 ILE A C 1
ATOM 793 O O . ILE A 1 97 ? 2.815 -3.889 3.237 1.00 98.00 97 ILE A O 1
ATOM 797 N N . HIS A 1 98 ? 2.598 -6.096 3.573 1.00 97.19 98 HIS A N 1
ATOM 798 C CA . HIS A 1 98 ? 3.922 -6.281 4.164 1.00 97.19 98 HIS A CA 1
ATOM 799 C C . HIS A 1 98 ? 5.046 -5.905 3.194 1.00 97.19 98 HIS A C 1
ATOM 801 O O . HIS A 1 98 ? 6.033 -5.263 3.571 1.00 97.19 98 HIS A O 1
ATOM 807 N N . SER A 1 99 ? 4.902 -6.290 1.929 1.00 97.06 99 SER A N 1
ATOM 808 C CA . SER A 1 99 ? 5.886 -5.989 0.895 1.00 97.06 99 SER A CA 1
ATOM 809 C C . SER A 1 99 ? 5.943 -4.492 0.596 1.00 97.06 99 SER A C 1
ATOM 811 O O . SER A 1 99 ? 7.030 -3.917 0.556 1.00 97.06 99 SER A O 1
ATOM 813 N N . ILE A 1 100 ? 4.788 -3.828 0.479 1.00 97.62 100 ILE A N 1
ATOM 814 C CA . ILE A 1 100 ? 4.702 -2.369 0.315 1.00 97.62 100 ILE A CA 1
ATOM 815 C C . ILE A 1 100 ? 5.290 -1.649 1.533 1.00 97.62 100 ILE A C 1
ATOM 817 O O . ILE A 1 100 ? 6.101 -0.737 1.377 1.00 97.62 100 ILE A O 1
ATOM 821 N N . TYR A 1 101 ? 4.949 -2.093 2.744 1.00 97.06 101 TYR A N 1
ATOM 822 C CA . TYR A 1 101 ? 5.533 -1.592 3.985 1.00 97.06 101 TYR A CA 1
ATOM 823 C C . TYR A 1 101 ? 7.063 -1.666 3.954 1.00 97.06 101 TYR A C 1
ATOM 825 O O . TYR A 1 101 ? 7.745 -0.691 4.275 1.00 97.06 101 TYR A O 1
ATOM 833 N N . THR A 1 102 ? 7.613 -2.803 3.528 1.00 95.50 102 THR A N 1
ATOM 834 C CA . THR A 1 102 ? 9.061 -3.016 3.438 1.00 95.50 102 THR A CA 1
ATOM 835 C C . THR A 1 102 ? 9.688 -2.086 2.404 1.00 95.50 102 THR A C 1
ATOM 837 O O . THR A 1 102 ? 10.703 -1.454 2.690 1.00 95.50 102 THR A O 1
ATOM 840 N N . LEU A 1 103 ? 9.071 -1.940 1.228 1.00 95.31 103 LEU A N 1
ATOM 841 C CA . LEU A 1 103 ? 9.533 -1.024 0.182 1.00 95.31 103 LEU A CA 1
ATOM 842 C C . LEU A 1 103 ? 9.539 0.436 0.647 1.00 95.31 103 LEU A C 1
ATOM 844 O O . LEU A 1 103 ? 10.460 1.165 0.303 1.00 95.31 103 LEU A O 1
ATOM 848 N N . ILE A 1 104 ? 8.559 0.866 1.443 1.00 94.56 104 ILE A N 1
ATOM 849 C CA . ILE A 1 104 ? 8.507 2.241 1.959 1.00 94.56 104 ILE A CA 1
ATOM 850 C C . ILE A 1 104 ? 9.530 2.451 3.082 1.00 94.56 104 ILE A C 1
ATOM 852 O O . ILE A 1 104 ? 10.238 3.453 3.095 1.00 94.56 104 ILE A O 1
ATOM 856 N N . THR A 1 105 ? 9.638 1.513 4.023 1.00 93.50 105 THR A N 1
ATOM 857 C CA . THR A 1 105 ? 10.432 1.714 5.249 1.00 93.50 105 THR A CA 1
ATOM 858 C C . THR A 1 105 ? 11.922 1.426 5.090 1.00 93.50 105 THR A C 1
ATOM 860 O O . THR A 1 105 ? 12.730 2.051 5.768 1.00 93.50 105 THR A O 1
ATOM 863 N N . THR A 1 106 ? 12.312 0.517 4.193 1.00 91.50 106 THR A N 1
ATOM 864 C CA . THR A 1 106 ? 13.709 0.041 4.102 1.00 91.50 106 THR A CA 1
ATOM 865 C C . THR A 1 106 ? 14.505 0.635 2.944 1.00 91.50 106 THR A C 1
ATOM 867 O O . THR A 1 106 ? 15.714 0.441 2.870 1.00 91.50 106 THR A O 1
ATOM 870 N N . SER A 1 107 ? 13.867 1.380 2.041 1.00 83.50 107 SER A N 1
ATOM 871 C CA . SER A 1 107 ? 14.499 1.846 0.801 1.00 83.50 107 SER A CA 1
ATOM 872 C C . SER A 1 107 ? 15.359 3.102 0.936 1.00 83.50 107 SER A C 1
ATOM 874 O O . SER A 1 107 ? 15.709 3.693 -0.085 1.00 83.50 107 SER A O 1
ATOM 876 N N . GLN A 1 108 ? 15.597 3.589 2.161 1.00 77.88 108 GLN A N 1
ATOM 877 C CA . GLN A 1 108 ? 16.388 4.795 2.448 1.00 77.88 108 GLN A CA 1
ATOM 878 C C . GLN A 1 108 ? 16.069 5.957 1.483 1.00 77.88 108 GLN A C 1
ATOM 880 O O . GLN A 1 108 ? 16.958 6.580 0.914 1.00 77.88 108 GLN A O 1
ATOM 885 N N . GLY A 1 109 ? 14.782 6.203 1.207 1.00 76.75 109 GLY A N 1
ATOM 886 C CA . GLY A 1 109 ? 14.333 7.323 0.368 1.00 76.75 109 GLY A CA 1
ATOM 887 C C . GLY A 1 109 ? 14.604 7.191 -1.139 1.00 76.75 109 GLY A C 1
ATOM 888 O O . GLY A 1 109 ? 14.082 7.994 -1.916 1.00 76.75 109 GLY A O 1
ATOM 889 N N . GLY A 1 110 ? 15.321 6.155 -1.589 1.00 80.25 110 GLY A N 1
ATOM 890 C CA . GLY A 1 110 ? 15.581 5.893 -3.012 1.00 80.25 110 GLY A CA 1
ATOM 891 C C . GLY A 1 110 ? 14.314 5.624 -3.837 1.00 80.25 110 GLY A C 1
ATOM 892 O O . GLY A 1 110 ? 14.312 5.809 -5.053 1.00 80.25 110 GLY A O 1
ATOM 893 N N . LEU A 1 111 ? 13.218 5.253 -3.166 1.00 85.50 111 LEU A N 1
ATOM 894 C CA . LEU A 1 111 ? 11.917 4.921 -3.757 1.00 85.50 111 LEU A CA 1
ATOM 895 C C . LEU A 1 111 ? 10.833 5.988 -3.542 1.00 85.50 111 LEU A C 1
ATOM 897 O O . LEU A 1 111 ? 9.668 5.737 -3.835 1.00 85.50 111 LEU A O 1
ATOM 901 N N . THR A 1 112 ? 11.189 7.195 -3.095 1.00 86.56 112 THR A N 1
ATOM 902 C CA . THR A 1 112 ? 10.226 8.298 -2.870 1.00 86.56 112 THR A CA 1
ATOM 903 C C . THR A 1 112 ? 9.318 8.565 -4.074 1.00 86.56 112 THR A C 1
ATOM 905 O O . THR A 1 112 ? 8.115 8.748 -3.911 1.00 86.56 112 THR A O 1
ATOM 908 N N . ALA A 1 113 ? 9.860 8.484 -5.293 1.00 88.00 113 ALA A N 1
ATOM 909 C CA . ALA A 1 113 ? 9.105 8.679 -6.533 1.00 88.00 113 ALA A CA 1
ATOM 910 C C . ALA A 1 113 ? 8.006 7.626 -6.791 1.00 88.00 113 ALA A C 1
ATOM 912 O O . ALA A 1 113 ? 7.112 7.884 -7.592 1.00 88.00 113 ALA A O 1
ATOM 913 N N . ILE A 1 114 ? 8.064 6.447 -6.157 1.00 92.38 114 ILE A N 1
ATOM 914 C CA . ILE A 1 114 ? 7.053 5.387 -6.324 1.00 92.38 114 ILE A CA 1
ATOM 915 C C . ILE A 1 114 ? 6.115 5.240 -5.129 1.00 92.38 114 ILE A C 1
ATOM 917 O O . ILE A 1 114 ? 5.137 4.504 -5.231 1.00 92.38 114 ILE A O 1
ATOM 921 N N . TYR A 1 115 ? 6.362 5.934 -4.013 1.00 94.56 115 TYR A N 1
ATOM 922 C CA . TYR A 1 115 ? 5.471 5.888 -2.850 1.00 94.56 115 TYR A CA 1
ATOM 923 C C . TYR A 1 115 ? 4.008 6.214 -3.193 1.00 94.56 115 TYR A C 1
ATOM 925 O O . TYR A 1 115 ? 3.146 5.477 -2.715 1.00 94.56 115 TYR A O 1
ATOM 933 N N . PRO A 1 116 ? 3.692 7.203 -4.060 1.00 95.00 116 PRO A N 1
ATOM 934 C CA . PRO A 1 116 ? 2.313 7.428 -4.492 1.00 95.00 116 PRO A CA 1
ATOM 935 C C . PRO A 1 116 ? 1.677 6.192 -5.142 1.00 95.00 116 PRO A C 1
ATOM 937 O O . PRO A 1 116 ? 0.561 5.827 -4.796 1.00 95.00 116 PRO A O 1
ATOM 940 N N . ALA A 1 117 ? 2.399 5.502 -6.031 1.00 95.81 117 ALA A N 1
ATOM 941 C CA . ALA A 1 117 ? 1.900 4.296 -6.696 1.00 95.81 117 ALA A CA 1
ATOM 942 C C . ALA A 1 117 ? 1.712 3.130 -5.713 1.00 95.81 117 ALA A C 1
ATOM 944 O O . ALA A 1 117 ? 0.727 2.400 -5.794 1.00 95.81 117 ALA A O 1
ATOM 945 N N . LEU A 1 118 ? 2.626 2.975 -4.749 1.00 97.44 118 LEU A N 1
ATOM 946 C CA . LEU A 1 118 ? 2.511 1.957 -3.704 1.00 97.44 118 LEU A CA 1
ATOM 947 C C . LEU A 1 118 ? 1.293 2.192 -2.799 1.00 97.44 118 LEU A C 1
ATOM 949 O O . LEU A 1 118 ? 0.567 1.248 -2.495 1.00 97.44 118 LEU A O 1
ATOM 953 N N . LEU A 1 119 ? 1.035 3.440 -2.401 1.00 97.69 119 LEU A N 1
ATOM 954 C CA . LEU A 1 119 ? -0.153 3.786 -1.617 1.00 97.69 119 LEU A CA 1
ATOM 955 C C . LEU A 1 119 ? -1.440 3.680 -2.442 1.00 97.69 119 LEU A C 1
ATOM 957 O O . LEU A 1 119 ? -2.446 3.208 -1.920 1.00 97.69 119 LEU A O 1
ATOM 961 N N . ALA A 1 120 ? -1.399 4.007 -3.736 1.00 97.56 120 ALA A N 1
ATOM 962 C CA . ALA A 1 120 ? -2.517 3.793 -4.651 1.00 97.56 120 ALA A CA 1
ATOM 963 C C . ALA A 1 120 ? -2.918 2.310 -4.735 1.00 97.56 120 ALA A C 1
ATOM 965 O O . ALA A 1 120 ? -4.107 1.999 -4.767 1.00 97.56 120 ALA A O 1
ATOM 966 N N . ILE A 1 121 ? -1.952 1.378 -4.707 1.00 98.31 121 ILE A N 1
ATOM 967 C CA . ILE A 1 121 ? -2.245 -0.063 -4.642 1.00 98.31 121 ILE A CA 1
ATOM 968 C C . ILE A 1 121 ? -3.033 -0.404 -3.375 1.00 98.31 121 ILE A C 1
ATOM 970 O O . ILE A 1 121 ? -4.053 -1.083 -3.480 1.00 98.31 121 ILE A O 1
ATOM 974 N N . ILE A 1 122 ? -2.592 0.073 -2.203 1.00 98.25 122 ILE A N 1
A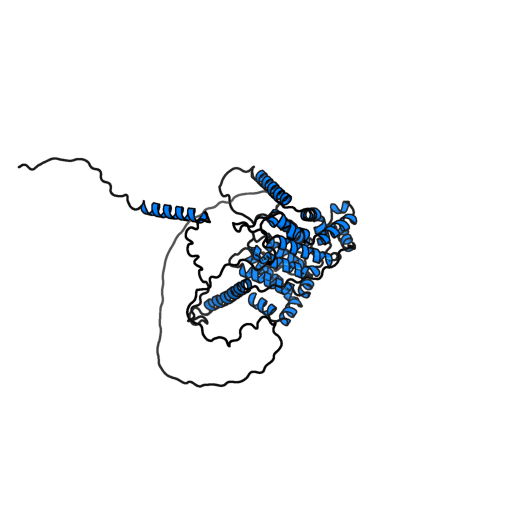TOM 975 C CA . ILE A 1 122 ? -3.304 -0.156 -0.935 1.00 98.25 122 ILE A CA 1
ATOM 976 C C . ILE A 1 122 ? -4.711 0.451 -1.007 1.00 98.25 122 ILE A C 1
ATOM 978 O O . ILE A 1 122 ? -5.679 -0.215 -0.649 1.00 98.25 122 ILE A O 1
ATOM 982 N N . ASN A 1 123 ? -4.839 1.674 -1.526 1.00 97.81 123 ASN A N 1
ATOM 983 C CA . ASN A 1 123 ? -6.123 2.357 -1.651 1.00 97.81 123 ASN A CA 1
ATOM 984 C C . ASN A 1 123 ? -7.105 1.601 -2.559 1.00 97.81 123 ASN A C 1
ATOM 986 O O . ASN A 1 123 ? -8.284 1.497 -2.239 1.00 97.81 123 ASN A O 1
ATOM 990 N N . ASN A 1 124 ? -6.625 1.036 -3.669 1.00 98.06 124 ASN A N 1
ATOM 991 C CA . ASN A 1 124 ? -7.468 0.298 -4.609 1.00 98.06 124 ASN A CA 1
ATOM 992 C C . ASN A 1 124 ? -8.017 -1.007 -4.018 1.00 98.06 124 ASN A C 1
ATOM 994 O O . ASN A 1 124 ? -9.156 -1.379 -4.299 1.00 98.06 124 ASN A O 1
ATOM 998 N N . ILE A 1 125 ? -7.221 -1.706 -3.201 1.00 97.88 125 ILE A N 1
ATOM 999 C CA . ILE A 1 125 ? -7.648 -2.968 -2.578 1.00 97.88 125 ILE A CA 1
ATOM 1000 C C . ILE A 1 125 ? -8.433 -2.750 -1.279 1.00 97.88 125 ILE A C 1
ATOM 1002 O O . ILE A 1 125 ? -9.187 -3.635 -0.883 1.00 97.88 125 ILE A O 1
ATOM 1006 N N . ALA A 1 126 ? -8.287 -1.587 -0.634 1.00 98.06 126 ALA A N 1
ATOM 1007 C CA . ALA A 1 126 ? -8.834 -1.270 0.686 1.00 98.06 126 ALA A CA 1
ATOM 1008 C C . ALA A 1 126 ? -10.319 -1.637 0.906 1.00 98.06 126 ALA A C 1
ATOM 1010 O O . ALA A 1 126 ? -10.605 -2.254 1.931 1.00 98.06 126 ALA A O 1
ATOM 1011 N N . PRO A 1 127 ? -11.268 -1.356 -0.014 1.00 97.69 127 PRO A N 1
ATOM 1012 C CA . PRO A 1 127 ? -12.680 -1.699 0.205 1.00 97.69 127 PRO A CA 1
ATOM 1013 C C . PRO A 1 127 ? -12.951 -3.208 0.290 1.00 97.69 127 PRO A C 1
ATOM 1015 O O . PRO A 1 127 ? -14.030 -3.621 0.712 1.00 97.69 127 PRO A O 1
ATOM 1018 N N . TYR A 1 128 ? -12.004 -4.027 -0.171 1.00 97.62 128 TYR A N 1
ATOM 1019 C CA . TYR A 1 128 ? -12.160 -5.469 -0.333 1.00 97.62 128 TYR A CA 1
ATOM 1020 C C . TYR A 1 128 ? -11.358 -6.279 0.684 1.00 97.62 128 TYR A C 1
ATOM 1022 O O . TYR A 1 128 ? -11.538 -7.490 0.734 1.00 97.62 128 TYR A O 1
ATOM 1030 N N . VAL A 1 129 ? -10.476 -5.651 1.468 1.00 98.00 129 VAL A N 1
ATOM 1031 C CA . VAL A 1 129 ? -9.622 -6.354 2.438 1.00 98.00 129 VAL A CA 1
ATOM 1032 C C . VAL A 1 129 ? -10.471 -6.918 3.575 1.00 98.00 129 VAL A C 1
ATOM 1034 O O . VAL A 1 129 ? -11.222 -6.193 4.224 1.00 98.00 129 VAL A O 1
ATOM 1037 N N . GLU A 1 130 ? -10.305 -8.206 3.856 1.00 97.25 130 GLU A N 1
ATOM 1038 C CA . GLU A 1 130 ? -10.965 -8.924 4.946 1.00 97.25 130 GLU A CA 1
ATOM 1039 C C . GLU A 1 130 ? -9.941 -9.713 5.767 1.00 97.25 130 GLU A C 1
ATOM 1041 O O . GLU A 1 130 ? -8.955 -10.216 5.232 1.00 97.25 130 GLU A O 1
ATOM 1046 N N . ASN A 1 131 ? -10.205 -9.881 7.066 1.00 96.06 131 ASN A N 1
ATOM 1047 C CA . ASN A 1 131 ? -9.375 -10.672 7.978 1.00 96.06 131 ASN A CA 1
ATOM 1048 C C . ASN A 1 131 ? -7.889 -10.267 7.996 1.00 96.06 131 ASN A C 1
ATOM 1050 O O . ASN A 1 131 ? -7.020 -11.125 8.160 1.00 96.06 131 ASN A O 1
ATOM 1054 N N . LEU A 1 132 ? -7.594 -8.967 7.873 1.00 97.06 132 LEU A N 1
ATOM 1055 C CA . LEU A 1 132 ? -6.225 -8.457 7.940 1.00 97.06 132 LEU A CA 1
ATOM 1056 C C . LEU A 1 132 ? -5.542 -8.911 9.240 1.00 97.06 132 LEU A C 1
ATOM 1058 O O . LEU A 1 132 ? -6.078 -8.737 10.340 1.00 97.06 132 LEU A O 1
ATOM 1062 N N . SER A 1 133 ? -4.338 -9.473 9.127 1.00 96.00 133 SER A N 1
ATOM 1063 C CA . SER A 1 133 ? -3.597 -9.997 10.275 1.00 96.00 133 SER A CA 1
ATOM 1064 C C . SER A 1 133 ? -3.222 -8.893 11.271 1.00 96.00 133 SER A C 1
ATOM 1066 O O . SER A 1 133 ? -3.169 -7.700 10.948 1.00 96.00 133 SER A O 1
ATOM 1068 N N . ALA A 1 134 ? -2.882 -9.287 12.503 1.00 94.50 134 ALA A N 1
ATOM 1069 C CA . ALA A 1 134 ? -2.356 -8.361 13.510 1.00 94.50 134 ALA A CA 1
ATOM 1070 C C . ALA A 1 134 ? -1.062 -7.666 13.039 1.00 94.50 134 ALA A C 1
ATOM 1072 O O . ALA A 1 134 ? -0.841 -6.490 13.340 1.00 94.50 134 ALA A O 1
ATOM 1073 N N . SER A 1 135 ? -0.228 -8.382 12.273 1.00 95.00 135 SER A N 1
ATOM 1074 C CA . SER A 1 135 ? 1.004 -7.849 11.685 1.00 95.00 135 SER A CA 1
ATOM 1075 C C . SER A 1 135 ? 0.692 -6.797 10.619 1.00 95.00 135 SER A C 1
ATOM 1077 O O . SER A 1 135 ? 1.120 -5.653 10.764 1.00 95.00 135 SER A O 1
ATOM 1079 N N . GLY A 1 136 ? -0.140 -7.128 9.622 1.00 96.25 136 GLY A N 1
ATOM 1080 C CA . GLY A 1 136 ? -0.547 -6.193 8.566 1.00 96.25 136 GLY A CA 1
ATOM 1081 C C . GLY A 1 136 ? -1.241 -4.945 9.123 1.00 96.25 136 GLY A C 1
ATOM 1082 O O . GLY A 1 136 ? -0.894 -3.819 8.765 1.00 96.25 136 GLY A O 1
ATOM 1083 N N . SER A 1 137 ? -2.135 -5.128 10.099 1.00 97.44 137 SER A N 1
ATOM 1084 C CA . SER A 1 137 ? -2.806 -4.034 10.817 1.00 97.44 137 SER A CA 1
ATOM 1085 C C . SER A 1 137 ? -1.814 -3.117 11.540 1.00 97.44 137 SER A C 1
ATOM 1087 O O . SER A 1 137 ? -1.903 -1.890 11.461 1.00 97.44 137 SER A O 1
ATOM 1089 N N . SER A 1 138 ? -0.827 -3.704 12.225 1.00 96.56 138 SER A N 1
ATOM 1090 C CA . SER A 1 138 ? 0.225 -2.948 12.912 1.00 96.56 138 SER A CA 1
ATOM 1091 C C . SER A 1 138 ? 1.141 -2.217 11.930 1.00 96.56 138 SER A C 1
ATOM 1093 O O . SER A 1 138 ? 1.565 -1.104 12.225 1.00 96.56 138 SER A O 1
ATOM 1095 N N . GLN A 1 139 ? 1.424 -2.800 10.763 1.00 97.50 139 GLN A N 1
ATOM 1096 C CA . GLN A 1 139 ? 2.241 -2.185 9.715 1.00 97.50 139 GLN A CA 1
ATOM 1097 C C . GLN A 1 139 ? 1.564 -0.963 9.089 1.00 97.50 139 GLN A C 1
ATOM 1099 O O . GLN A 1 139 ? 2.220 0.069 8.946 1.00 97.50 139 GLN A O 1
ATOM 1104 N N . LEU A 1 140 ? 0.261 -1.031 8.783 1.00 98.25 140 LEU A N 1
ATOM 1105 C CA . LEU A 1 140 ? -0.500 0.130 8.300 1.00 98.25 140 LEU A CA 1
ATOM 1106 C C . LEU A 1 140 ? -0.493 1.268 9.327 1.00 98.25 140 LEU A C 1
ATOM 1108 O O . LEU A 1 140 ? -0.191 2.413 8.988 1.00 98.25 140 LEU A O 1
ATOM 1112 N N . MET A 1 141 ? -0.748 0.950 10.600 1.00 97.94 141 MET A N 1
ATOM 1113 C CA . MET A 1 141 ? -0.709 1.958 11.660 1.00 97.94 141 MET A CA 1
ATOM 1114 C C . MET A 1 141 ? 0.703 2.488 11.923 1.00 97.94 141 MET A C 1
ATOM 1116 O O . MET A 1 141 ? 0.861 3.663 12.250 1.00 97.94 141 MET A O 1
ATOM 1120 N N . HIS A 1 142 ? 1.739 1.668 11.749 1.00 97.44 142 HIS A N 1
ATOM 1121 C CA . HIS A 1 142 ? 3.120 2.127 11.849 1.00 97.44 142 HIS A CA 1
ATOM 1122 C C . HIS A 1 142 ? 3.471 3.101 10.717 1.00 97.44 142 HIS A C 1
ATOM 1124 O O . HIS A 1 142 ? 4.020 4.164 10.998 1.00 97.44 142 HIS A O 1
ATOM 1130 N N . LEU A 1 143 ? 3.094 2.805 9.465 1.00 97.69 143 LEU A N 1
ATOM 1131 C CA . LEU A 1 143 ? 3.245 3.757 8.356 1.00 97.69 143 LEU A CA 1
ATOM 1132 C C . LEU A 1 143 ? 2.529 5.071 8.649 1.00 97.69 143 LEU A C 1
ATOM 1134 O O . LEU A 1 143 ? 3.097 6.130 8.399 1.00 97.69 143 LEU A O 1
ATOM 1138 N N . PHE A 1 144 ? 1.327 5.012 9.229 1.00 97.69 144 PHE A N 1
ATOM 1139 C CA . PHE A 1 144 ? 0.600 6.209 9.635 1.00 97.69 144 PHE A CA 1
ATOM 1140 C C . PHE A 1 144 ? 1.411 7.036 10.635 1.00 97.69 144 PHE A C 1
ATOM 1142 O O . PHE A 1 144 ? 1.646 8.210 10.380 1.00 97.69 144 PHE A O 1
ATOM 1149 N N . VAL A 1 145 ? 1.914 6.427 11.715 1.00 97.06 145 VAL A N 1
ATOM 1150 C CA . VAL A 1 145 ? 2.723 7.131 12.728 1.00 97.06 145 VAL A CA 1
ATOM 1151 C C . VAL A 1 145 ? 3.994 7.744 12.126 1.00 97.06 145 VAL A C 1
ATOM 1153 O O . VAL A 1 145 ? 4.399 8.841 12.516 1.00 97.06 145 VAL A O 1
ATOM 1156 N N . LEU A 1 146 ? 4.625 7.060 11.169 1.00 94.75 146 LEU A N 1
ATOM 1157 C CA . LEU A 1 146 ? 5.805 7.565 10.468 1.00 94.75 146 LEU A CA 1
ATOM 1158 C C . LEU A 1 146 ? 5.464 8.760 9.567 1.00 94.75 146 LEU A C 1
ATOM 1160 O O . LEU A 1 146 ? 6.115 9.804 9.657 1.00 94.75 146 LEU A O 1
ATOM 1164 N N . MET A 1 147 ? 4.427 8.628 8.737 1.00 94.94 147 MET A N 1
ATOM 1165 C CA . MET A 1 147 ? 4.000 9.655 7.783 1.00 94.94 147 MET A CA 1
ATOM 1166 C C . MET A 1 147 ? 3.297 10.843 8.448 1.00 94.94 147 MET A C 1
ATOM 1168 O O . MET A 1 147 ? 3.290 11.933 7.889 1.00 94.94 147 MET A O 1
ATOM 1172 N N . SER A 1 148 ? 2.735 10.668 9.646 1.00 95.62 148 SER A N 1
ATOM 1173 C CA . SER A 1 148 ? 2.163 11.748 10.454 1.00 95.62 148 SER A CA 1
ATOM 1174 C C . SER A 1 148 ? 3.196 12.434 11.350 1.00 95.62 148 SER A C 1
ATOM 1176 O O . SER A 1 148 ? 2.846 13.341 12.104 1.00 95.62 148 SER A O 1
ATOM 1178 N N . SER A 1 149 ? 4.456 11.986 11.335 1.00 94.31 149 SER A N 1
ATOM 1179 C CA . SER A 1 149 ? 5.496 12.602 12.154 1.00 94.31 149 SER A CA 1
ATOM 1180 C C . SER A 1 149 ? 5.833 14.004 11.629 1.00 94.31 149 SER A C 1
ATOM 1182 O O . SER A 1 149 ? 5.940 14.194 10.413 1.00 94.31 149 SER A O 1
ATOM 1184 N N . PRO A 1 150 ? 6.077 14.993 12.511 1.00 93.19 150 PRO A N 1
ATOM 1185 C CA . PRO A 1 150 ? 6.431 16.340 12.066 1.00 93.19 150 PRO A CA 1
ATOM 1186 C C . PRO A 1 150 ? 7.693 16.354 11.195 1.00 93.19 150 PRO A C 1
ATOM 1188 O O . PRO A 1 150 ? 7.757 17.077 10.208 1.00 93.19 150 PRO A O 1
ATOM 1191 N N . SER A 1 151 ? 8.679 15.505 11.512 1.00 90.75 151 SER A N 1
ATOM 1192 C CA . SER A 1 151 ? 9.913 15.367 10.727 1.00 90.75 151 SER A CA 1
ATOM 1193 C C . SER A 1 151 ? 9.662 14.907 9.294 1.00 90.75 151 SER A C 1
ATOM 1195 O O . SER A 1 151 ? 10.388 15.324 8.399 1.00 90.75 151 SER A O 1
ATOM 1197 N N . PHE A 1 152 ? 8.665 14.050 9.072 1.00 92.31 152 PHE A N 1
ATOM 1198 C CA . PHE A 1 152 ? 8.286 13.622 7.731 1.00 92.31 152 PHE A CA 1
ATOM 1199 C C . PHE A 1 152 ? 7.461 14.704 7.034 1.00 92.31 1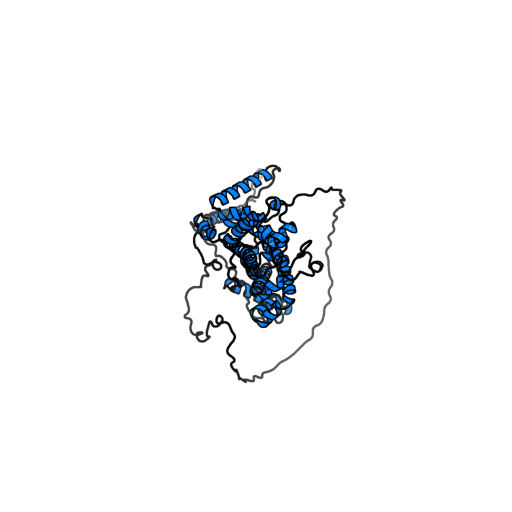52 PHE A C 1
ATOM 1201 O O . PHE A 1 152 ? 7.822 15.139 5.945 1.00 92.31 152 PHE A O 1
ATOM 1208 N N . LEU A 1 153 ? 6.393 15.192 7.671 1.00 93.56 153 LEU A N 1
ATOM 1209 C CA . LEU A 1 153 ? 5.470 16.154 7.062 1.00 93.56 153 LEU A 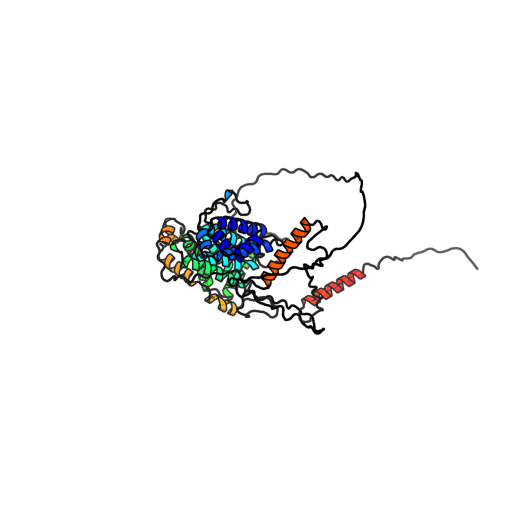CA 1
ATOM 1210 C C . LEU A 1 153 ? 6.154 17.456 6.646 1.00 93.56 153 LEU A C 1
ATOM 1212 O O . LEU A 1 153 ? 5.904 17.955 5.557 1.00 93.56 153 LEU A O 1
ATOM 1216 N N . LEU A 1 154 ? 7.048 17.983 7.482 1.00 92.19 154 LEU A N 1
ATOM 1217 C CA . LEU A 1 154 ? 7.709 19.267 7.245 1.00 92.19 154 LEU A CA 1
ATOM 1218 C C . LEU A 1 154 ? 8.933 19.168 6.319 1.00 92.19 154 LEU A C 1
ATOM 1220 O O . LEU A 1 154 ? 9.539 20.190 6.011 1.00 92.19 154 LEU A O 1
ATOM 1224 N N . ALA A 1 155 ? 9.319 17.966 5.874 1.00 88.69 155 ALA A N 1
ATOM 1225 C CA . ALA A 1 155 ? 10.509 17.779 5.041 1.00 88.69 155 ALA A CA 1
ATOM 1226 C C . ALA A 1 155 ? 10.287 18.116 3.559 1.00 88.69 155 ALA A C 1
ATOM 1228 O O . ALA A 1 155 ? 11.231 18.515 2.880 1.00 88.69 155 ALA A O 1
ATOM 1229 N N . ASN A 1 156 ? 9.076 17.909 3.036 1.00 87.62 156 ASN A N 1
ATOM 1230 C CA . ASN A 1 156 ? 8.764 18.115 1.624 1.00 87.62 156 ASN A CA 1
ATOM 1231 C C . ASN A 1 156 ? 7.270 18.418 1.450 1.00 87.62 156 ASN A C 1
ATOM 1233 O O . ASN A 1 156 ? 6.434 17.779 2.090 1.00 87.62 156 ASN A O 1
ATOM 1237 N N . GLU A 1 157 ? 6.932 19.332 0.539 1.00 89.94 157 GLU A N 1
ATOM 1238 C CA . GLU A 1 157 ? 5.546 19.659 0.189 1.00 89.94 157 GLU A CA 1
ATOM 1239 C C . GLU A 1 157 ? 4.744 18.432 -0.276 1.00 89.94 157 GLU A C 1
ATOM 1241 O O . GLU A 1 157 ? 3.553 18.321 -0.009 1.00 89.94 157 GLU A O 1
ATOM 1246 N N . THR A 1 158 ? 5.409 17.454 -0.892 1.00 88.75 158 THR A N 1
ATOM 1247 C CA . THR A 1 158 ? 4.786 16.237 -1.443 1.00 88.75 158 THR A CA 1
ATOM 1248 C C . THR A 1 158 ? 4.526 15.128 -0.418 1.00 88.75 158 THR A C 1
ATOM 1250 O O . THR A 1 158 ? 4.020 14.067 -0.783 1.00 88.75 158 THR A O 1
ATOM 1253 N N . ASN A 1 159 ? 4.823 15.348 0.868 1.00 92.81 159 ASN A N 1
ATOM 1254 C CA . ASN A 1 159 ? 4.659 14.322 1.903 1.00 92.81 159 ASN A CA 1
ATOM 1255 C C . ASN A 1 159 ? 3.236 14.256 2.482 1.00 92.81 159 ASN A C 1
ATOM 1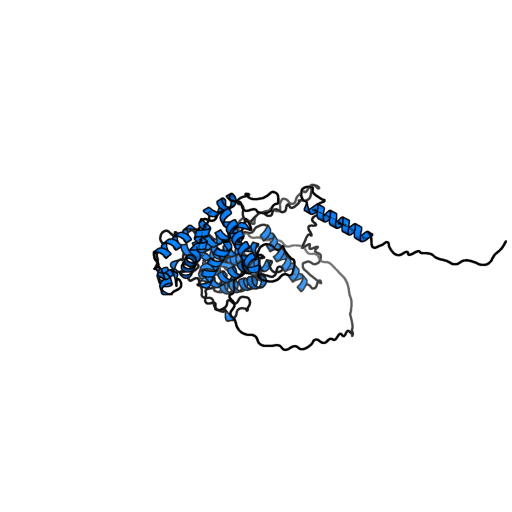257 O O . ASN A 1 159 ? 2.755 13.165 2.796 1.00 92.81 159 ASN A O 1
ATOM 1261 N N . HIS A 1 160 ? 2.526 15.385 2.597 1.00 94.44 160 HIS A N 1
ATOM 1262 C CA . HIS A 1 160 ? 1.154 15.386 3.125 1.00 94.44 160 HIS A CA 1
ATOM 1263 C C . HIS A 1 160 ? 0.138 14.616 2.249 1.00 94.44 160 HIS A C 1
ATOM 1265 O O . HIS A 1 160 ? -0.743 13.966 2.820 1.00 94.44 160 HIS A O 1
ATOM 1271 N N . PRO A 1 161 ? 0.233 14.588 0.898 1.00 95.62 161 PRO A N 1
ATOM 1272 C CA . PRO A 1 161 ? -0.633 13.748 0.071 1.00 95.62 161 PRO A CA 1
ATOM 1273 C C . PRO A 1 161 ? -0.425 12.249 0.325 1.00 95.62 161 PRO A C 1
ATOM 1275 O O . PRO A 1 161 ? -1.386 11.488 0.256 1.00 95.62 161 PRO A O 1
ATOM 1278 N N . LEU A 1 162 ? 0.798 11.820 0.669 1.00 96.19 162 LEU A N 1
ATOM 1279 C CA . LEU A 1 162 ? 1.080 10.424 1.027 1.00 96.19 162 LEU A CA 1
ATOM 1280 C C . LEU A 1 162 ? 0.349 10.037 2.318 1.00 96.19 162 LEU A C 1
ATOM 1282 O O . LEU A 1 162 ? -0.350 9.026 2.354 1.00 96.19 162 LEU A O 1
ATOM 1286 N N . LEU A 1 163 ? 0.440 10.882 3.354 1.00 97.06 163 LEU A N 1
ATOM 1287 C CA . LEU A 1 163 ? -0.318 10.688 4.593 1.00 97.06 163 LEU A CA 1
ATOM 1288 C C . LEU A 1 163 ? -1.824 10.613 4.311 1.00 97.06 163 LEU A C 1
ATOM 1290 O O . LEU A 1 163 ? -2.505 9.724 4.819 1.00 97.06 163 LEU A O 1
ATOM 1294 N N . ARG A 1 164 ? -2.337 11.526 3.481 1.00 96.88 164 ARG A N 1
ATOM 1295 C CA . ARG A 1 164 ? -3.748 11.549 3.095 1.00 96.88 164 ARG A CA 1
ATOM 1296 C C . ARG A 1 164 ? -4.180 10.251 2.417 1.00 96.88 164 ARG A C 1
ATOM 1298 O O . ARG A 1 164 ? -5.172 9.671 2.837 1.00 96.88 164 ARG A O 1
ATOM 1305 N N . SER A 1 165 ? -3.419 9.773 1.434 1.00 96.88 165 SER A N 1
ATOM 1306 C CA . SER A 1 165 ? -3.718 8.529 0.714 1.00 96.88 165 SER A CA 1
ATOM 1307 C C . SER A 1 165 ? -3.716 7.306 1.640 1.00 96.88 165 SER A C 1
ATOM 1309 O O . SER A 1 165 ? -4.580 6.435 1.520 1.00 96.88 165 SER A O 1
ATOM 1311 N N . LEU A 1 166 ? -2.798 7.253 2.609 1.00 97.94 166 LEU A N 1
ATOM 1312 C CA . LEU A 1 166 ? -2.780 6.188 3.612 1.00 97.94 166 LEU A CA 1
ATOM 1313 C C . LEU A 1 166 ? -3.996 6.260 4.553 1.00 97.94 166 LEU A C 1
ATOM 1315 O O . LEU A 1 166 ? -4.602 5.231 4.850 1.00 97.94 166 LEU A O 1
ATOM 1319 N N . LEU A 1 167 ? -4.373 7.461 5.004 1.00 97.50 167 LEU A N 1
ATOM 1320 C CA . LEU A 1 167 ? -5.562 7.667 5.835 1.00 97.50 167 LEU A CA 1
ATOM 1321 C C . LEU A 1 167 ? -6.853 7.310 5.089 1.00 97.50 167 LEU A C 1
ATOM 1323 O O . LEU A 1 167 ? -7.722 6.671 5.678 1.00 97.50 167 LEU A O 1
ATOM 1327 N N . GLU A 1 168 ? -6.972 7.676 3.809 1.00 97.00 168 GLU A N 1
ATOM 1328 C CA . GLU A 1 168 ? -8.091 7.265 2.949 1.00 97.00 168 GLU A CA 1
ATOM 1329 C C . GLU A 1 168 ? -8.154 5.740 2.825 1.00 97.00 168 GLU A C 1
ATOM 1331 O O . GLU A 1 168 ? -9.222 5.161 3.004 1.00 97.00 168 GLU A O 1
ATOM 1336 N N . SER A 1 169 ? -7.011 5.077 2.621 1.00 97.69 169 SER A N 1
ATOM 1337 C CA . SER A 1 169 ? -6.948 3.614 2.525 1.00 97.69 169 SER A CA 1
ATOM 1338 C C . SER A 1 169 ? -7.457 2.937 3.801 1.00 97.69 169 SER A C 1
ATOM 1340 O O . SER A 1 169 ? -8.326 2.072 3.747 1.00 97.69 169 SER A O 1
ATOM 1342 N N . ILE A 1 170 ? -6.956 3.351 4.969 1.00 98.12 170 ILE A N 1
ATOM 1343 C CA . ILE A 1 170 ? -7.375 2.772 6.254 1.00 98.12 170 ILE A CA 1
ATOM 1344 C C . ILE A 1 170 ? -8.850 3.097 6.539 1.00 98.12 170 ILE A C 1
ATOM 1346 O O . ILE A 1 170 ? -9.586 2.209 6.967 1.00 98.12 170 ILE A O 1
ATOM 1350 N N . SER A 1 171 ? -9.302 4.326 6.262 1.00 97.12 171 SER A N 1
ATOM 1351 C CA . SER A 1 171 ? -10.714 4.716 6.427 1.00 97.12 171 SER A CA 1
ATOM 1352 C C . SER A 1 171 ? -11.625 3.862 5.555 1.00 97.12 171 SER A C 1
ATOM 1354 O O . SER A 1 171 ? -12.625 3.355 6.044 1.00 97.12 171 SER A O 1
ATOM 1356 N N . THR A 1 172 ? -11.223 3.607 4.309 1.00 97.44 172 THR A N 1
ATOM 1357 C CA . THR A 1 172 ? -11.980 2.791 3.354 1.00 97.44 172 THR A CA 1
ATOM 1358 C C . THR A 1 172 ? -12.139 1.344 3.835 1.00 97.44 172 THR A C 1
ATOM 1360 O O . THR A 1 172 ? -13.238 0.800 3.724 1.00 97.44 172 THR A O 1
ATOM 1363 N N . ILE A 1 173 ? -11.092 0.733 4.419 1.00 97.75 173 ILE A N 1
ATOM 1364 C CA . ILE A 1 173 ? -11.187 -0.615 5.020 1.00 97.75 173 ILE A CA 1
ATOM 1365 C C . ILE A 1 173 ? -12.228 -0.620 6.146 1.00 97.75 173 ILE A C 1
ATOM 1367 O O . ILE A 1 173 ? -13.063 -1.518 6.218 1.00 97.75 173 ILE A O 1
ATOM 1371 N N . ILE A 1 174 ? -12.196 0.382 7.027 1.00 96.94 174 ILE A N 1
ATOM 1372 C CA . ILE A 1 174 ? -13.141 0.482 8.146 1.00 96.94 174 ILE A CA 1
ATOM 1373 C C . ILE A 1 174 ? -14.566 0.705 7.636 1.00 96.94 174 ILE A C 1
ATOM 1375 O O . ILE A 1 174 ? -15.480 -0.016 8.016 1.00 96.94 174 ILE A O 1
ATOM 1379 N N . GLU A 1 175 ? -14.752 1.664 6.743 1.00 95.88 175 GLU A N 1
ATOM 1380 C CA . GLU A 1 175 ? -16.048 2.037 6.182 1.00 95.88 175 GLU A CA 1
ATOM 1381 C C . GLU A 1 175 ? -16.780 0.873 5.506 1.00 95.88 175 GLU A C 1
ATOM 1383 O O . GLU A 1 175 ? -18.000 0.774 5.614 1.00 95.88 175 GLU A O 1
ATOM 1388 N N . HIS A 1 176 ? -16.047 -0.031 4.851 1.00 95.81 176 HIS A N 1
ATOM 1389 C CA . HIS A 1 176 ? -16.641 -1.149 4.116 1.00 95.81 176 HIS A CA 1
ATOM 1390 C C . HIS A 1 176 ? -16.629 -2.472 4.891 1.00 95.81 176 HIS A C 1
ATOM 1392 O O . HIS A 1 176 ? -17.526 -3.293 4.698 1.00 95.81 176 HIS A O 1
ATOM 1398 N N . LYS A 1 177 ? -15.597 -2.712 5.713 1.00 95.44 177 LYS A N 1
ATOM 1399 C CA . LYS A 1 177 ? -15.241 -4.042 6.234 1.00 95.44 177 LYS A CA 1
ATOM 1400 C C . LYS A 1 177 ? -14.708 -4.027 7.673 1.00 95.44 177 LYS A C 1
ATOM 1402 O O . LYS A 1 177 ? -13.879 -4.863 8.038 1.00 95.44 177 LYS A O 1
ATOM 1407 N N . TYR A 1 178 ? -15.138 -3.096 8.533 1.00 95.00 178 TYR A N 1
ATOM 1408 C CA . TYR A 1 178 ? -14.630 -3.052 9.916 1.00 95.00 178 TYR A CA 1
ATOM 1409 C C . TYR A 1 178 ? -14.929 -4.325 10.727 1.00 95.00 178 TYR A C 1
ATOM 1411 O O . TYR A 1 178 ? -14.090 -4.733 11.532 1.00 95.00 178 TYR A O 1
ATOM 1419 N N . LYS A 1 179 ? -16.087 -4.971 10.514 1.00 94.62 179 LYS A N 1
ATOM 1420 C CA . LYS A 1 179 ? -16.480 -6.192 11.244 1.00 94.62 179 LYS A CA 1
ATOM 1421 C C . LYS A 1 179 ? -15.580 -7.371 10.892 1.00 94.62 179 LYS A C 1
ATOM 1423 O O . LYS A 1 179 ? -15.220 -8.163 11.757 1.00 94.62 179 LYS A O 1
ATOM 1428 N N . GLU A 1 180 ? -15.174 -7.463 9.634 1.00 96.38 180 GLU A N 1
ATOM 1429 C CA . GLU A 1 180 ? -14.249 -8.472 9.127 1.00 96.38 180 GLU A CA 1
ATOM 1430 C C . GLU A 1 180 ? -12.786 -8.166 9.491 1.00 96.38 180 GLU A C 1
ATOM 1432 O O . GLU A 1 180 ? -11.933 -9.047 9.395 1.00 96.38 180 GLU A O 1
ATOM 1437 N N . ASN A 1 181 ? -12.481 -6.951 9.966 1.00 97.00 181 ASN A N 1
ATOM 1438 C CA . ASN A 1 181 ? -11.125 -6.502 10.299 1.00 97.00 181 ASN A CA 1
ATOM 1439 C C . ASN A 1 181 ? -10.978 -5.998 11.756 1.00 97.00 181 ASN A C 1
ATOM 1441 O O . ASN A 1 181 ? -10.490 -4.885 11.985 1.00 97.00 181 ASN A O 1
ATOM 1445 N N . PRO A 1 182 ? -11.306 -6.810 12.784 1.00 95.75 182 PRO A N 1
ATOM 1446 C CA . PRO A 1 182 ? -11.216 -6.386 14.187 1.00 95.75 182 PRO A CA 1
ATOM 1447 C C . PRO A 1 182 ? -9.775 -6.095 14.643 1.00 95.75 182 PRO A C 1
ATOM 1449 O O . PRO A 1 182 ? -9.560 -5.256 15.518 1.00 95.75 182 PRO A O 1
ATOM 1452 N N . GLN A 1 183 ? -8.775 -6.742 14.028 1.00 95.81 183 GLN A N 1
ATOM 1453 C CA . GLN A 1 183 ? -7.353 -6.496 14.302 1.00 95.81 183 GLN A CA 1
ATOM 1454 C C . GLN A 1 183 ? -6.942 -5.066 13.926 1.00 95.81 183 GLN A C 1
ATOM 1456 O O . GLN A 1 183 ? -6.207 -4.414 14.672 1.00 95.81 183 GLN A O 1
ATOM 1461 N N . LEU A 1 184 ? -7.465 -4.551 12.807 1.00 97.62 184 LEU A N 1
ATOM 1462 C CA . LEU A 1 184 ? -7.223 -3.179 12.371 1.00 97.62 184 LEU A CA 1
ATOM 1463 C C . LEU A 1 184 ? -7.908 -2.181 13.302 1.00 97.62 184 LEU A C 1
ATOM 1465 O O . LEU A 1 184 ? -7.277 -1.213 13.724 1.00 97.62 184 LEU A O 1
ATOM 1469 N N . VAL A 1 185 ? -9.158 -2.452 13.694 1.00 96.50 185 VAL A N 1
ATOM 1470 C CA . VAL A 1 185 ? -9.882 -1.633 14.677 1.00 96.50 185 VAL A CA 1
ATOM 1471 C C . VAL A 1 185 ? -9.080 -1.537 15.980 1.00 96.50 185 VAL A C 1
ATOM 1473 O O . VAL A 1 185 ? -8.790 -0.435 16.440 1.00 96.50 185 VAL A O 1
ATOM 1476 N N . ALA A 1 186 ? -8.620 -2.660 16.538 1.00 95.12 186 ALA A N 1
ATOM 1477 C CA . ALA A 1 186 ? -7.776 -2.656 17.735 1.00 95.12 186 ALA A CA 1
ATOM 1478 C C . ALA A 1 186 ? -6.451 -1.899 17.548 1.00 95.12 186 ALA A C 1
ATOM 1480 O O . ALA A 1 186 ? -6.028 -1.159 18.445 1.00 95.12 186 ALA A O 1
ATOM 1481 N N . ALA A 1 187 ? -5.802 -2.042 16.389 1.00 96.31 187 ALA A N 1
ATOM 1482 C CA . ALA A 1 187 ? -4.584 -1.305 16.068 1.00 96.31 187 ALA A CA 1
ATOM 1483 C C . ALA A 1 187 ? -4.825 0.217 16.025 1.00 96.31 187 ALA A C 1
ATOM 1485 O O . ALA A 1 187 ? -3.987 0.973 16.526 1.00 96.31 187 ALA A O 1
ATOM 1486 N N . ILE A 1 188 ? -5.973 0.674 15.511 1.00 96.56 188 ILE A N 1
ATOM 1487 C CA . ILE A 1 188 ? -6.379 2.088 15.533 1.00 96.56 188 ILE A CA 1
ATOM 1488 C C . ILE A 1 188 ? -6.527 2.584 16.976 1.00 96.56 188 ILE A C 1
ATOM 1490 O O . ILE A 1 188 ? -5.936 3.605 17.332 1.00 96.56 188 ILE A O 1
ATOM 1494 N N . ILE A 1 189 ? -7.225 1.839 17.844 1.00 94.19 189 ILE A N 1
ATOM 1495 C CA . ILE A 1 189 ? -7.411 2.226 19.257 1.00 94.19 189 ILE A CA 1
ATOM 1496 C C . ILE A 1 189 ? -6.073 2.346 19.991 1.00 94.19 189 ILE A C 1
ATOM 1498 O O . ILE A 1 189 ? -5.850 3.303 20.741 1.00 94.19 189 ILE A O 1
ATOM 1502 N N . LYS A 1 190 ? -5.145 1.411 19.750 1.00 93.25 190 LYS A N 1
ATOM 1503 C CA . LYS A 1 190 ? -3.793 1.459 20.328 1.00 93.25 190 LYS A CA 1
ATOM 1504 C C . LYS A 1 190 ? -3.026 2.718 19.905 1.00 93.25 190 LYS A C 1
ATOM 1506 O O . LYS A 1 190 ? -2.235 3.242 20.688 1.00 93.25 190 LYS A O 1
ATOM 1511 N N . ASN A 1 191 ? -3.292 3.231 18.704 1.00 94.62 191 ASN A N 1
ATOM 1512 C CA . ASN A 1 191 ? -2.646 4.408 18.122 1.00 94.62 191 ASN A CA 1
ATOM 1513 C C . ASN A 1 191 ? -3.498 5.690 18.217 1.00 94.62 191 ASN A C 1
ATOM 1515 O O . ASN A 1 191 ? -3.257 6.645 17.479 1.00 94.62 191 ASN A O 1
ATOM 1519 N N . LYS A 1 192 ? -4.445 5.767 19.165 1.00 94.44 192 LYS A N 1
ATOM 1520 C CA . LYS A 1 192 ? -5.309 6.950 19.339 1.00 94.44 192 LYS A CA 1
ATOM 1521 C C . LYS A 1 192 ? -4.554 8.265 19.572 1.00 94.44 192 LYS A C 1
ATOM 1523 O O . LYS A 1 192 ? -4.953 9.293 19.045 1.00 94.44 192 LYS A O 1
ATOM 1528 N N . LYS A 1 193 ? -3.435 8.236 20.310 1.00 94.06 193 LYS A N 1
ATOM 1529 C CA . LYS A 1 193 ? -2.666 9.446 20.660 1.00 94.06 193 LYS A CA 1
ATOM 1530 C C . LYS A 1 193 ? -2.076 10.144 19.419 1.00 94.06 193 LYS A C 1
ATOM 1532 O O . LYS A 1 193 ? -2.311 11.338 19.271 1.00 94.06 193 LYS A O 1
ATOM 1537 N N . PRO A 1 194 ? -1.347 9.451 18.517 1.00 94.31 194 PRO A N 1
ATOM 1538 C CA . PRO A 1 194 ? -0.933 10.038 17.241 1.00 94.31 194 PRO A CA 1
ATOM 1539 C C . PRO A 1 194 ? -2.089 10.594 16.394 1.00 94.31 194 PRO A C 1
ATOM 1541 O O . PRO A 1 194 ? -1.941 11.661 15.809 1.00 94.31 194 PRO A O 1
ATOM 1544 N N . ILE A 1 195 ? -3.246 9.920 16.364 1.00 95.56 195 ILE A N 1
ATOM 1545 C CA . ILE A 1 195 ? -4.435 10.372 15.614 1.00 95.56 195 ILE A CA 1
ATOM 1546 C C . ILE A 1 195 ? -4.990 11.679 16.195 1.00 95.56 195 ILE A C 1
ATOM 1548 O O . ILE A 1 195 ? -5.224 12.640 15.464 1.00 95.56 195 ILE A O 1
ATOM 1552 N N . GLU A 1 196 ? -5.158 11.743 17.516 1.00 93.75 196 GLU A N 1
ATOM 1553 C CA . GLU A 1 196 ? -5.602 12.950 18.224 1.00 93.75 196 GLU A CA 1
ATOM 1554 C C . GLU A 1 196 ? -4.595 14.098 18.062 1.00 93.75 196 GLU A C 1
ATOM 1556 O O . GLU A 1 196 ? -4.991 15.233 17.809 1.00 93.75 196 GLU A O 1
ATOM 1561 N N . SER A 1 197 ? -3.295 13.797 18.136 1.00 93.12 197 SER A N 1
ATOM 1562 C CA . SER A 1 197 ? -2.223 14.780 17.943 1.00 93.12 197 SER A CA 1
ATOM 1563 C C . SER A 1 197 ? -2.206 15.361 16.532 1.00 93.12 197 SER A C 1
ATOM 1565 O O . SER A 1 197 ? -1.881 16.536 16.373 1.00 93.12 197 SER A O 1
ATOM 1567 N N . LEU A 1 198 ? -2.531 14.559 15.514 1.00 93.81 198 LEU A N 1
ATOM 1568 C CA . LEU A 1 198 ? -2.598 15.023 14.131 1.00 93.81 198 LEU A CA 1
ATOM 1569 C C . LEU A 1 198 ? -3.748 16.018 13.935 1.00 93.81 198 LEU A C 1
ATOM 1571 O O . LEU A 1 198 ? -3.585 17.003 13.226 1.00 93.81 198 LEU A O 1
ATOM 1575 N N . ARG A 1 199 ? -4.887 15.816 14.611 1.00 91.62 199 ARG A N 1
ATOM 1576 C CA . ARG A 1 199 ? -6.032 16.742 14.553 1.00 91.62 199 ARG A CA 1
ATOM 1577 C C . ARG A 1 199 ? -5.671 18.154 15.022 1.00 91.62 199 ARG A C 1
ATOM 1579 O O . ARG A 1 199 ? -6.200 19.124 14.494 1.00 91.62 199 ARG A O 1
ATOM 1586 N N . THR A 1 200 ? -4.815 18.265 16.033 1.00 90.44 200 THR A N 1
ATOM 1587 C CA . THR A 1 200 ? -4.389 19.546 16.617 1.00 90.44 200 THR A CA 1
ATOM 1588 C C . THR A 1 200 ? -2.993 19.959 16.155 1.00 90.44 200 THR A C 1
ATOM 1590 O O . THR A 1 200 ? -2.320 20.722 16.846 1.00 90.44 200 THR A O 1
ATOM 1593 N N . PHE A 1 201 ? -2.519 19.411 15.035 1.00 92.00 201 PHE A N 1
ATOM 1594 C CA . PHE A 1 201 ? -1.181 19.682 14.534 1.00 92.00 201 PHE A CA 1
ATOM 1595 C C . PHE A 1 201 ? -1.038 21.147 14.108 1.00 92.00 201 PHE A C 1
ATOM 1597 O O . PHE A 1 201 ? -1.899 21.706 13.436 1.00 92.00 201 PHE A O 1
ATOM 1604 N N . THR A 1 202 ? 0.076 21.768 14.486 1.00 90.94 202 THR A N 1
ATOM 1605 C CA . THR A 1 202 ? 0.425 23.137 14.091 1.00 90.94 202 THR A CA 1
ATOM 1606 C C . THR A 1 202 ? 1.896 23.203 13.706 1.00 90.94 202 THR A C 1
ATOM 1608 O O . THR A 1 202 ? 2.691 22.359 14.126 1.00 90.94 202 THR A O 1
ATOM 1611 N N . LEU A 1 203 ? 2.286 24.227 12.940 1.00 90.62 203 LEU A N 1
ATOM 1612 C CA . LEU A 1 203 ? 3.694 24.420 12.580 1.00 90.62 203 LEU A CA 1
ATOM 1613 C C . LEU A 1 203 ? 4.577 24.536 13.830 1.00 90.62 203 LEU A C 1
ATOM 1615 O O . LEU A 1 203 ? 5.607 23.874 13.929 1.00 90.62 203 LEU A O 1
ATOM 1619 N N . GLU A 1 204 ? 4.142 25.341 14.801 1.00 89.31 204 GLU A N 1
ATOM 1620 C CA . GLU A 1 204 ? 4.870 25.566 16.049 1.00 89.31 204 GLU A CA 1
ATOM 1621 C C . GLU A 1 204 ? 5.035 24.269 16.852 1.00 89.31 204 GLU A C 1
ATOM 1623 O O . GLU A 1 204 ? 6.157 23.913 17.214 1.00 89.31 204 GLU A O 1
ATOM 1628 N N . SER A 1 205 ? 3.946 23.521 17.070 1.00 88.31 205 SER A N 1
ATOM 1629 C CA . SER A 1 205 ? 4.009 22.249 17.804 1.00 88.31 205 SER A CA 1
ATOM 1630 C C . SER A 1 205 ? 4.877 21.214 17.084 1.00 88.31 205 SER A C 1
ATOM 1632 O O . SER A 1 205 ? 5.639 20.491 17.728 1.00 88.31 205 SER A O 1
ATOM 1634 N N . GLY A 1 206 ? 4.832 21.181 15.749 1.00 88.50 206 GLY A N 1
ATOM 1635 C CA . GLY A 1 206 ? 5.676 20.316 14.934 1.00 88.50 206 GLY A CA 1
ATOM 1636 C C . GLY A 1 206 ? 7.166 20.632 15.066 1.00 88.50 206 GLY A C 1
ATOM 1637 O O . GLY A 1 206 ? 7.967 19.721 15.286 1.00 88.50 206 GLY A O 1
ATOM 1638 N N . LEU A 1 207 ? 7.548 21.909 14.980 1.00 90.75 207 LEU A N 1
ATOM 1639 C CA . LEU A 1 207 ? 8.942 22.342 15.127 1.00 90.75 207 LEU A CA 1
ATOM 1640 C C . LEU A 1 207 ? 9.470 22.115 16.549 1.00 90.75 207 LEU A C 1
ATOM 1642 O O . LEU A 1 207 ? 10.576 21.597 16.712 1.00 90.75 207 LEU A O 1
ATOM 1646 N N . GLN A 1 208 ? 8.666 22.424 17.571 1.00 90.19 208 GLN A N 1
ATOM 1647 C CA . GLN A 1 208 ? 9.012 22.163 18.972 1.00 90.19 208 GLN A CA 1
ATOM 1648 C C . GLN A 1 208 ? 9.245 20.667 19.229 1.00 90.19 208 GLN A C 1
ATOM 1650 O O . GLN A 1 208 ? 10.203 20.293 19.908 1.00 90.19 208 GLN A O 1
ATOM 1655 N N . GLU A 1 209 ? 8.413 19.792 18.658 1.00 87.19 209 GLU A N 1
ATOM 1656 C CA . GLU A 1 209 ? 8.562 18.340 18.781 1.00 87.19 209 GLU A CA 1
ATOM 1657 C C . GLU A 1 209 ? 9.847 17.830 18.107 1.00 87.19 209 GLU A C 1
ATOM 1659 O O . GLU A 1 209 ? 10.560 16.994 18.674 1.00 87.19 209 GLU A O 1
ATOM 1664 N N . ILE A 1 210 ? 10.192 18.370 16.931 1.00 89.25 210 ILE A N 1
ATOM 1665 C CA . ILE A 1 210 ? 11.457 18.068 16.243 1.00 89.25 210 ILE A CA 1
ATOM 1666 C C . ILE A 1 210 ? 12.648 18.502 17.100 1.00 89.25 210 ILE A C 1
ATOM 1668 O O . ILE A 1 210 ? 13.581 17.721 17.302 1.00 89.25 210 ILE A O 1
ATOM 1672 N N . GLU A 1 211 ? 12.620 19.720 17.641 1.00 90.25 211 GLU A N 1
ATOM 1673 C CA . GLU A 1 211 ? 13.700 20.237 18.480 1.00 90.25 211 GLU A CA 1
ATOM 1674 C C . GLU A 1 211 ? 13.865 19.406 19.759 1.00 90.25 211 GLU A C 1
ATOM 1676 O O . GLU A 1 211 ? 14.975 18.984 20.099 1.00 90.25 211 GLU A O 1
ATOM 1681 N N . ARG A 1 212 ? 12.757 19.089 20.435 1.00 89.69 212 ARG A N 1
ATOM 1682 C CA . ARG A 1 212 ? 12.726 18.231 21.625 1.00 89.69 212 ARG A CA 1
ATOM 1683 C C . ARG A 1 212 ? 13.325 16.854 21.342 1.00 89.69 212 ARG A C 1
ATOM 1685 O O . ARG A 1 212 ? 14.079 16.324 22.162 1.00 89.69 212 ARG A O 1
ATOM 1692 N N . ARG A 1 213 ? 13.019 16.269 20.181 1.00 85.81 213 ARG A N 1
ATOM 1693 C CA . ARG A 1 213 ? 13.571 14.977 19.749 1.00 85.81 213 ARG A CA 1
ATOM 1694 C C . ARG A 1 213 ? 15.066 15.068 19.436 1.00 85.81 213 ARG A C 1
ATOM 1696 O O . ARG A 1 213 ? 15.813 14.170 19.824 1.00 85.81 213 ARG A O 1
ATOM 1703 N N . ASN A 1 214 ? 15.515 16.149 18.802 1.00 88.00 214 ASN A N 1
ATOM 1704 C CA . ASN A 1 214 ? 16.930 16.385 18.511 1.00 88.00 214 ASN A CA 1
ATOM 1705 C C . ASN A 1 214 ? 17.762 16.583 19.786 1.00 88.00 214 ASN A C 1
ATOM 1707 O O . ASN A 1 214 ? 18.855 16.027 19.884 1.00 88.00 214 ASN A O 1
ATOM 1711 N N . ARG A 1 215 ? 17.231 17.297 20.788 1.00 88.56 215 ARG A N 1
ATOM 1712 C CA . ARG A 1 215 ? 17.872 17.453 22.107 1.00 88.56 215 ARG A CA 1
ATOM 1713 C C . ARG A 1 215 ? 18.070 16.099 22.795 1.00 88.56 215 ARG A C 1
ATOM 1715 O O . ARG A 1 215 ? 19.189 15.763 23.152 1.00 88.56 215 ARG A O 1
ATOM 1722 N N . ARG A 1 216 ? 17.030 15.257 22.835 1.00 86.12 216 ARG A N 1
ATOM 1723 C CA . ARG A 1 216 ? 17.122 13.894 23.397 1.00 86.12 216 ARG A CA 1
ATOM 1724 C C . ARG A 1 216 ? 18.162 13.014 22.702 1.00 86.12 216 ARG A C 1
ATOM 1726 O O . ARG A 1 216 ? 18.851 12.250 23.370 1.00 86.12 216 ARG A O 1
ATOM 1733 N N . ARG A 1 217 ? 18.276 13.111 21.372 1.00 82.81 217 ARG A N 1
ATOM 1734 C CA . ARG A 1 217 ? 19.321 12.403 20.614 1.00 82.81 217 ARG A CA 1
ATOM 1735 C C . ARG A 1 217 ? 20.712 12.877 21.033 1.00 82.81 217 ARG A C 1
ATOM 1737 O O . ARG A 1 217 ? 21.561 12.044 21.312 1.00 82.81 217 ARG A O 1
ATOM 1744 N N . LYS A 1 218 ? 20.914 14.192 21.161 1.00 86.44 218 LYS A N 1
ATOM 1745 C CA . LYS A 1 218 ? 22.190 14.772 21.599 1.00 86.44 218 LYS A CA 1
ATOM 1746 C C . LYS A 1 218 ? 22.570 14.350 23.023 1.00 86.44 218 LYS A C 1
ATOM 1748 O O . LYS A 1 218 ? 23.724 14.010 23.246 1.00 86.44 218 LYS A O 1
ATOM 1753 N N . ASP A 1 219 ? 21.606 14.313 23.939 1.00 80.81 219 ASP A N 1
ATOM 1754 C CA . ASP A 1 219 ? 21.835 13.902 25.331 1.00 80.81 219 ASP A CA 1
ATOM 1755 C C . ASP A 1 219 ? 22.179 12.405 25.442 1.00 80.81 219 ASP A C 1
ATOM 1757 O O . ASP A 1 219 ? 22.978 12.014 26.283 1.00 80.81 219 ASP A O 1
ATOM 1761 N N . THR A 1 220 ? 21.630 11.565 24.556 1.00 75.38 220 THR A N 1
ATOM 1762 C CA . THR A 1 220 ? 21.936 10.119 24.509 1.00 75.38 220 THR A CA 1
ATOM 1763 C C . THR A 1 220 ? 23.293 9.837 23.848 1.00 75.38 220 THR A C 1
ATOM 1765 O O . THR A 1 220 ? 23.940 8.844 24.155 1.00 75.38 220 THR A O 1
ATOM 1768 N N . SER A 1 221 ? 23.740 10.707 22.938 1.00 66.06 221 SER A N 1
ATOM 1769 C CA . SER A 1 221 ? 25.029 10.594 22.240 1.00 66.06 221 SER A CA 1
ATOM 1770 C C . SER A 1 221 ? 26.195 11.278 22.969 1.00 66.06 221 SER A C 1
ATOM 1772 O O . SER A 1 221 ? 27.319 11.221 22.483 1.00 66.06 221 SER A O 1
ATOM 1774 N N . GLY A 1 222 ? 25.942 11.943 24.101 1.00 56.25 222 GLY A N 1
ATOM 1775 C CA . GLY A 1 222 ? 26.938 12.697 24.868 1.00 56.25 222 GLY A CA 1
ATOM 1776 C C . GLY A 1 222 ? 27.759 11.890 25.881 1.00 56.25 222 GLY A C 1
ATOM 1777 O O . GLY A 1 222 ? 28.614 12.484 26.527 1.00 56.25 222 GLY A O 1
ATOM 1778 N N . ASP A 1 223 ? 27.520 10.581 26.021 1.00 52.75 223 ASP A N 1
ATOM 1779 C CA . ASP A 1 223 ? 28.185 9.711 27.016 1.00 52.75 223 ASP A CA 1
ATOM 1780 C C . ASP A 1 223 ? 29.204 8.730 26.387 1.00 52.75 223 ASP A C 1
ATOM 1782 O O . ASP A 1 223 ? 29.570 7.715 26.973 1.00 52.75 223 ASP A O 1
ATOM 1786 N N . GLY A 1 224 ? 29.658 9.011 25.158 1.00 48.94 224 GLY A N 1
ATOM 1787 C CA . GLY A 1 224 ? 30.648 8.214 24.428 1.00 48.94 224 GLY A CA 1
ATOM 1788 C C . GLY A 1 224 ? 31.715 9.100 23.787 1.00 48.94 224 GLY A C 1
ATOM 1789 O O . GLY A 1 224 ? 31.402 10.026 23.046 1.00 48.94 224 GLY A O 1
ATOM 1790 N N . ASP A 1 225 ? 32.965 8.801 24.118 1.00 39.22 225 ASP A N 1
ATOM 1791 C CA . ASP A 1 225 ? 34.177 9.592 23.913 1.00 39.22 225 ASP A CA 1
ATOM 1792 C C . ASP A 1 225 ? 34.470 10.037 22.461 1.00 39.22 225 ASP A C 1
ATOM 1794 O O . ASP A 1 225 ? 34.067 9.424 21.471 1.00 39.22 225 ASP A O 1
ATOM 1798 N N . THR A 1 226 ? 35.218 11.133 22.346 1.00 46.25 226 THR A N 1
ATOM 1799 C CA . THR A 1 226 ? 35.539 11.857 21.109 1.00 46.25 226 THR A CA 1
ATOM 1800 C C . THR A 1 226 ? 36.443 11.089 20.138 1.00 46.25 226 THR A C 1
ATOM 1802 O O . THR A 1 226 ? 37.559 10.752 20.505 1.00 46.25 226 THR A O 1
ATOM 1805 N N . THR A 1 227 ? 36.046 10.949 18.863 1.00 40.31 227 THR A N 1
ATOM 1806 C CA . THR A 1 227 ? 36.913 11.114 17.667 1.00 40.31 227 THR A CA 1
ATOM 1807 C C . THR A 1 227 ? 36.074 11.201 16.375 1.00 40.31 227 THR A C 1
ATOM 1809 O O . THR A 1 227 ? 35.159 10.415 16.167 1.00 40.31 227 THR A O 1
ATOM 1812 N N . GLY A 1 228 ? 36.420 12.130 15.470 1.00 32.66 228 GLY A N 1
ATOM 1813 C CA . GLY A 1 228 ? 36.115 12.008 14.032 1.00 32.66 228 GLY A CA 1
ATOM 1814 C C . GLY A 1 228 ? 35.025 12.916 13.439 1.00 32.66 228 GLY A C 1
ATOM 1815 O O . GLY A 1 228 ? 33.832 12.679 13.567 1.00 32.66 228 GLY A O 1
ATOM 1816 N N . PHE A 1 229 ? 35.470 13.927 12.693 1.00 39.53 229 PHE A N 1
ATOM 1817 C CA . PHE A 1 229 ? 34.704 14.782 11.779 1.00 39.53 229 PHE A CA 1
ATOM 1818 C C . PHE A 1 229 ? 33.822 14.009 10.771 1.00 39.53 229 PHE A C 1
ATOM 1820 O O . PHE A 1 229 ? 34.352 13.223 9.994 1.00 39.53 229 PHE A O 1
ATOM 1827 N N . ALA A 1 230 ? 32.528 14.358 10.680 1.00 32.66 230 ALA A N 1
ATOM 1828 C CA . ALA A 1 230 ? 31.800 14.645 9.426 1.00 32.66 230 ALA A CA 1
ATOM 1829 C C . ALA A 1 230 ? 30.338 15.050 9.717 1.00 32.66 230 ALA A C 1
ATOM 1831 O O . ALA A 1 230 ? 29.411 14.244 9.689 1.00 32.66 230 ALA A O 1
ATOM 1832 N N . SER A 1 231 ? 30.122 16.345 9.957 1.00 45.44 231 SER A N 1
ATOM 1833 C CA . SER A 1 231 ? 28.797 16.964 9.884 1.00 45.44 231 SER A CA 1
ATOM 1834 C C . SER A 1 231 ? 28.458 17.272 8.425 1.00 45.44 231 SER A C 1
ATOM 1836 O O . SER A 1 231 ? 29.143 18.086 7.804 1.00 45.44 231 SER A O 1
ATOM 1838 N N . ARG A 1 232 ? 27.410 16.604 7.916 1.00 43.47 232 ARG A N 1
ATOM 1839 C CA . ARG A 1 232 ? 26.505 16.942 6.789 1.00 43.47 232 ARG A CA 1
ATOM 1840 C C . ARG A 1 232 ? 26.183 15.711 5.941 1.00 43.47 232 ARG A C 1
ATOM 1842 O O . ARG A 1 232 ? 26.732 15.554 4.855 1.00 43.47 232 ARG A O 1
ATOM 1849 N N . ARG A 1 233 ? 25.197 14.917 6.369 1.00 33.59 233 ARG A N 1
ATOM 1850 C CA . ARG A 1 233 ? 24.277 14.233 5.446 1.00 33.59 233 ARG A CA 1
ATOM 1851 C C . ARG A 1 233 ? 22.861 14.249 6.016 1.00 33.59 233 ARG A C 1
ATOM 1853 O O . ARG A 1 233 ? 22.618 13.874 7.155 1.00 33.59 233 ARG A O 1
ATOM 1860 N N . THR A 1 234 ? 21.976 14.813 5.212 1.00 36.12 234 THR A N 1
ATOM 1861 C CA . THR A 1 234 ? 20.566 15.105 5.441 1.00 36.12 234 THR A CA 1
ATOM 1862 C C . THR A 1 234 ? 19.679 13.893 5.150 1.00 36.12 234 THR A C 1
ATOM 1864 O O . THR A 1 234 ? 20.003 13.082 4.288 1.00 36.12 234 THR A O 1
ATOM 1867 N N . SER A 1 235 ? 18.521 13.871 5.824 1.00 44.91 235 SER A N 1
ATOM 1868 C CA . SER A 1 235 ? 17.225 13.391 5.317 1.00 44.91 235 SER A CA 1
ATOM 1869 C C . SER A 1 235 ? 17.164 11.967 4.756 1.00 44.91 235 SER A C 1
ATOM 1871 O O . SER A 1 235 ? 17.180 11.856 3.545 1.00 44.91 235 SER A O 1
ATOM 1873 N N . VAL A 1 236 ? 17.030 10.939 5.613 1.00 45.59 236 VAL A N 1
ATOM 1874 C CA . VAL A 1 236 ? 16.046 9.815 5.513 1.00 45.59 236 VAL A CA 1
ATOM 1875 C C . VAL A 1 236 ? 16.042 8.922 6.780 1.00 45.59 236 VAL A C 1
ATOM 1877 O O . VAL A 1 236 ? 15.217 8.025 6.921 1.00 45.59 236 VAL A O 1
ATOM 1880 N N . ASP A 1 237 ? 16.927 9.182 7.743 1.00 35.66 237 ASP A N 1
ATOM 1881 C CA . ASP A 1 237 ? 17.181 8.324 8.912 1.00 35.66 237 ASP A CA 1
ATOM 1882 C C . ASP A 1 237 ? 16.142 8.437 10.060 1.00 35.66 237 ASP A C 1
ATOM 1884 O O . ASP A 1 237 ? 16.450 8.537 11.246 1.00 35.66 237 ASP A O 1
ATOM 1888 N N . SER A 1 238 ? 14.854 8.523 9.722 1.00 39.88 238 SER A N 1
ATOM 1889 C CA . SER A 1 238 ? 13.758 8.459 10.713 1.00 39.88 238 SER A CA 1
ATOM 1890 C C . SER A 1 238 ? 12.928 7.182 10.604 1.00 39.88 238 SER A C 1
ATOM 1892 O O . SER A 1 238 ? 11.880 7.090 11.237 1.00 39.88 238 SER A O 1
ATOM 1894 N N . LEU A 1 239 ? 13.410 6.203 9.834 1.00 40.25 239 LEU A N 1
ATOM 1895 C CA . LEU A 1 239 ? 12.731 4.931 9.583 1.00 40.25 239 LEU A CA 1
ATOM 1896 C C . LEU A 1 239 ? 13.425 3.712 10.228 1.00 40.25 239 LEU A C 1
ATOM 1898 O O . LEU A 1 239 ? 12.952 2.597 10.025 1.00 40.25 239 LEU A O 1
ATOM 1902 N N . GLU A 1 240 ? 14.481 3.884 11.038 1.00 34.69 240 GLU A N 1
ATOM 1903 C CA . GLU A 1 240 ? 15.142 2.752 11.714 1.00 34.69 240 GLU A CA 1
ATOM 1904 C C . GLU A 1 240 ? 14.569 2.389 13.107 1.00 34.69 240 GLU A C 1
ATOM 1906 O O . GLU A 1 240 ? 14.140 3.270 13.864 1.00 34.69 240 GLU A O 1
ATOM 1911 N N . PRO A 1 241 ? 14.552 1.085 13.467 1.00 31.77 241 PRO A N 1
ATOM 1912 C CA . PRO A 1 241 ? 13.857 0.548 14.634 1.00 31.77 241 PRO A CA 1
ATOM 1913 C C . PRO A 1 241 ? 14.735 0.465 15.894 1.00 31.77 241 PRO A C 1
ATOM 1915 O O . PRO A 1 241 ? 15.891 0.052 15.854 1.00 31.77 241 PRO A O 1
ATOM 1918 N N . THR A 1 242 ? 14.149 0.724 17.066 1.00 27.67 242 THR A N 1
ATOM 1919 C CA . THR A 1 242 ? 14.731 0.337 18.362 1.00 27.67 242 THR A CA 1
ATOM 1920 C C . THR A 1 242 ? 14.612 -1.179 18.562 1.00 27.67 242 THR A C 1
ATOM 1922 O O . THR A 1 242 ? 13.515 -1.677 18.823 1.00 27.67 242 THR A O 1
ATOM 1925 N N . ARG A 1 243 ? 15.723 -1.922 18.470 1.00 30.91 243 ARG A N 1
ATOM 1926 C CA . ARG A 1 243 ? 15.844 -3.293 19.005 1.00 30.91 243 ARG A CA 1
ATOM 1927 C C . ARG A 1 243 ? 16.404 -3.243 20.429 1.00 30.91 243 ARG A C 1
ATOM 1929 O O . ARG A 1 243 ? 17.467 -2.677 20.655 1.00 30.91 243 ARG A O 1
ATOM 1936 N N . SER A 1 244 ? 15.701 -3.863 21.372 1.00 25.75 244 SER A N 1
ATOM 1937 C CA . SER A 1 244 ? 16.189 -4.152 22.727 1.00 25.75 244 SER A CA 1
ATOM 1938 C C . SER A 1 244 ? 17.253 -5.264 22.685 1.00 25.75 244 SER A C 1
ATOM 1940 O O . SER A 1 244 ? 17.073 -6.211 21.914 1.00 25.75 244 SER A O 1
ATOM 1942 N N . PRO A 1 245 ? 18.325 -5.220 23.498 1.00 31.77 245 PRO A N 1
ATOM 1943 C CA . PRO A 1 245 ? 19.344 -6.263 23.500 1.00 31.77 245 PRO A CA 1
ATOM 1944 C C . PRO A 1 245 ? 18.920 -7.442 24.387 1.00 31.77 245 PRO A C 1
ATOM 1946 O O . PRO A 1 245 ? 18.497 -7.257 25.527 1.00 31.77 245 PRO A O 1
ATOM 1949 N N . VAL A 1 246 ? 19.069 -8.662 23.868 1.00 28.08 246 VAL A N 1
ATOM 1950 C CA . VAL A 1 246 ? 19.100 -9.891 24.670 1.00 28.08 246 VAL A CA 1
ATOM 1951 C C . VAL A 1 246 ? 20.568 -10.258 24.868 1.00 28.08 246 VAL A C 1
ATOM 1953 O O . VAL A 1 246 ? 21.321 -10.397 23.909 1.00 28.08 246 VAL A O 1
ATOM 1956 N N . VAL A 1 247 ? 20.961 -10.352 26.134 1.00 29.12 247 VAL A N 1
ATOM 1957 C CA . VAL A 1 247 ? 22.288 -10.743 26.620 1.00 29.12 247 VAL A CA 1
ATOM 1958 C C . VAL A 1 247 ? 22.500 -12.247 26.412 1.00 29.12 247 VAL A C 1
ATOM 1960 O O . VAL A 1 247 ? 21.618 -13.037 26.737 1.00 29.12 247 VAL A O 1
ATOM 1963 N N . GLY A 1 248 ? 23.682 -12.643 25.926 1.00 26.48 248 GLY A N 1
ATOM 1964 C CA . GLY A 1 248 ? 24.090 -14.047 25.805 1.00 26.48 248 GLY A CA 1
ATOM 1965 C C . GLY A 1 248 ? 25.544 -14.220 25.348 1.00 26.48 248 GLY A C 1
ATOM 1966 O O . GLY A 1 248 ? 25.797 -14.360 24.163 1.00 26.48 248 GLY A O 1
ATOM 1967 N N . GLN A 1 249 ? 26.457 -14.140 26.321 1.00 26.81 249 GLN A N 1
ATOM 1968 C CA . GLN A 1 249 ? 27.819 -14.703 26.443 1.00 26.81 249 GLN A CA 1
ATOM 1969 C C . GLN A 1 249 ? 28.666 -15.088 25.207 1.00 26.81 249 GLN A C 1
ATOM 1971 O O . GLN A 1 249 ? 28.319 -15.939 24.397 1.00 26.81 249 GLN A O 1
ATOM 1976 N N . ALA A 1 250 ? 29.885 -14.536 25.205 1.00 24.83 250 ALA A N 1
ATOM 1977 C CA . ALA A 1 250 ? 31.031 -14.871 24.364 1.00 24.83 250 ALA A CA 1
ATOM 1978 C C . ALA A 1 250 ? 31.712 -16.202 24.743 1.00 24.83 250 ALA A C 1
ATOM 1980 O O . ALA A 1 250 ? 31.672 -16.585 25.908 1.00 24.83 250 ALA A O 1
ATOM 1981 N N . HIS A 1 251 ? 32.448 -16.803 23.792 1.00 26.80 251 HIS A N 1
ATOM 1982 C CA . HIS A 1 251 ? 33.787 -17.372 24.029 1.00 26.80 251 HIS A CA 1
ATOM 1983 C C . HIS A 1 251 ? 34.601 -17.588 22.723 1.00 26.80 251 HIS A C 1
ATOM 1985 O O . HIS A 1 251 ? 34.208 -18.360 21.858 1.00 26.80 251 HIS A O 1
ATOM 1991 N N . ASN A 1 252 ? 35.755 -16.902 22.676 1.00 26.19 252 ASN A N 1
ATOM 1992 C CA . ASN A 1 252 ? 37.110 -17.270 22.206 1.00 26.19 252 ASN A CA 1
ATOM 1993 C C . ASN A 1 252 ? 37.451 -17.683 20.750 1.00 26.19 252 ASN A C 1
ATOM 1995 O O . ASN A 1 252 ? 37.183 -18.795 20.318 1.00 26.19 252 ASN A O 1
ATOM 1999 N N . LEU A 1 253 ? 38.204 -16.776 20.097 1.00 27.28 253 LEU A N 1
ATOM 2000 C CA . LEU A 1 253 ? 39.614 -16.861 19.633 1.00 27.28 253 LEU A CA 1
ATOM 2001 C C . LEU A 1 253 ? 40.124 -18.118 18.890 1.00 27.28 253 LEU A C 1
ATOM 2003 O O . LEU A 1 253 ? 40.178 -19.209 19.449 1.00 27.28 253 LEU A O 1
ATOM 2007 N N . GLY A 1 254 ? 40.680 -17.882 17.694 1.00 24.88 254 GLY A N 1
ATOM 2008 C CA . GLY A 1 254 ? 41.507 -18.821 16.927 1.00 24.88 254 GLY A CA 1
ATOM 2009 C C . GLY A 1 254 ? 42.122 -18.168 15.680 1.00 24.88 254 GLY A C 1
ATOM 2010 O O . GLY A 1 254 ? 41.605 -18.309 14.581 1.00 24.88 254 GLY A O 1
ATOM 2011 N N . GLU A 1 255 ? 43.192 -17.412 15.902 1.00 25.59 255 GLU A N 1
ATOM 2012 C CA . GLU A 1 255 ? 44.137 -16.782 14.966 1.00 25.59 255 GLU A CA 1
ATOM 2013 C C . GLU A 1 255 ? 44.971 -17.812 14.184 1.00 25.59 255 GLU A C 1
ATOM 2015 O O . GLU A 1 255 ? 45.587 -18.637 14.847 1.00 25.59 255 GLU A O 1
ATOM 2020 N N . VAL A 1 256 ? 45.067 -17.731 12.839 1.00 28.20 256 VAL A N 1
ATOM 2021 C CA . VAL A 1 256 ? 46.285 -18.112 12.073 1.00 28.20 256 VAL A CA 1
ATOM 2022 C C . VAL A 1 256 ? 46.329 -17.481 10.652 1.00 28.20 256 VAL A C 1
ATOM 2024 O O . VAL A 1 256 ? 45.549 -17.852 9.781 1.00 28.20 256 VAL A O 1
ATOM 2027 N N . VAL A 1 257 ? 47.259 -16.528 10.479 1.00 28.47 257 VAL A N 1
ATOM 2028 C CA . VAL A 1 257 ? 48.294 -16.352 9.420 1.00 28.47 257 VAL A CA 1
ATOM 2029 C C . VAL A 1 257 ? 47.920 -16.277 7.921 1.00 28.47 257 VAL A C 1
ATOM 2031 O O . VAL A 1 257 ? 47.472 -17.239 7.304 1.00 28.47 257 VAL A O 1
ATOM 2034 N N . GLU A 1 258 ? 48.270 -15.124 7.333 1.00 32.69 258 GLU A N 1
ATOM 2035 C CA . GLU A 1 258 ? 48.534 -14.874 5.907 1.00 32.69 258 GLU A CA 1
ATOM 2036 C C . GLU A 1 258 ? 49.859 -15.516 5.459 1.00 32.69 258 GLU A C 1
ATOM 2038 O O . GLU A 1 258 ? 50.847 -15.419 6.184 1.00 32.69 258 GLU A O 1
ATOM 2043 N N . ASP A 1 259 ? 49.932 -16.048 4.231 1.00 28.36 259 ASP A N 1
ATOM 2044 C CA . ASP A 1 259 ? 51.193 -16.012 3.480 1.00 28.36 259 ASP A CA 1
ATOM 2045 C C . ASP A 1 259 ? 50.999 -15.994 1.950 1.00 28.36 259 ASP A C 1
ATOM 2047 O O . ASP A 1 259 ? 50.001 -16.463 1.402 1.00 28.36 259 ASP A O 1
ATOM 2051 N N . ASN A 1 260 ? 51.982 -15.375 1.301 1.00 27.30 260 ASN A N 1
ATOM 2052 C CA . ASN A 1 260 ? 52.077 -14.926 -0.089 1.00 27.30 260 ASN A CA 1
ATOM 2053 C C . ASN A 1 260 ? 52.242 -16.050 -1.131 1.00 27.30 260 ASN A C 1
ATOM 2055 O O . ASN A 1 260 ? 52.828 -17.080 -0.819 1.00 27.30 260 ASN A O 1
ATOM 2059 N N . ALA A 1 261 ? 51.913 -15.771 -2.408 1.00 30.30 261 ALA A N 1
ATOM 2060 C CA . ALA A 1 261 ? 52.837 -15.986 -3.545 1.00 30.30 261 ALA A CA 1
ATOM 2061 C C . ALA A 1 261 ? 52.268 -15.535 -4.913 1.00 30.30 261 ALA A C 1
ATOM 2063 O O . ALA A 1 261 ? 51.197 -15.954 -5.344 1.00 30.30 261 ALA A O 1
ATOM 2064 N N . PHE A 1 262 ? 53.061 -14.720 -5.614 1.00 26.38 262 PHE A N 1
ATOM 2065 C CA . PHE A 1 262 ? 53.023 -14.425 -7.054 1.00 26.38 262 PHE A CA 1
ATOM 2066 C C . PHE A 1 262 ? 53.405 -15.652 -7.911 1.00 26.38 262 PHE A C 1
ATOM 2068 O O . PHE A 1 262 ? 54.299 -16.388 -7.500 1.00 26.38 262 PHE A O 1
ATOM 2075 N N . ALA A 1 263 ? 52.883 -15.762 -9.146 1.00 29.70 263 ALA A N 1
ATOM 2076 C CA . ALA A 1 263 ? 53.667 -16.125 -10.347 1.00 29.70 263 ALA A CA 1
ATOM 2077 C C . ALA A 1 263 ? 52.890 -15.899 -11.667 1.00 29.70 263 ALA A C 1
ATOM 2079 O O . ALA A 1 263 ? 51.680 -16.084 -11.737 1.00 29.70 263 ALA A O 1
ATOM 2080 N N . VAL A 1 264 ? 53.640 -15.488 -12.691 1.00 31.02 264 VAL A N 1
ATOM 2081 C CA . VAL A 1 264 ? 53.281 -15.088 -14.064 1.00 31.02 264 VAL A CA 1
ATOM 2082 C C . VAL A 1 264 ? 53.714 -16.174 -15.064 1.00 31.02 264 VAL A C 1
ATOM 2084 O O . VAL A 1 264 ? 54.709 -16.846 -14.802 1.00 31.02 264 VAL A O 1
ATOM 2087 N N . GLY A 1 265 ? 53.040 -16.229 -16.225 1.00 26.67 265 GLY A N 1
ATOM 2088 C CA . GLY A 1 265 ? 53.528 -16.763 -17.518 1.00 26.67 265 GLY A CA 1
ATOM 2089 C C . GLY A 1 265 ? 52.950 -18.125 -17.922 1.00 26.67 265 GLY A C 1
ATOM 2090 O O . GLY A 1 265 ? 52.534 -18.887 -17.056 1.00 26.67 265 GLY A O 1
ATOM 2091 N N . ASP A 1 266 ? 52.923 -18.541 -19.186 1.00 30.39 266 ASP A N 1
ATOM 2092 C CA . ASP A 1 266 ? 52.961 -17.916 -20.525 1.00 30.39 266 ASP A CA 1
ATOM 2093 C C . ASP A 1 266 ? 52.638 -19.061 -21.526 1.00 30.39 266 ASP A C 1
ATOM 2095 O O . ASP A 1 266 ? 52.818 -20.221 -21.151 1.00 30.39 266 ASP A O 1
ATOM 2099 N N . ASP A 1 267 ? 52.185 -18.719 -22.738 1.00 37.56 267 ASP A N 1
ATOM 2100 C CA . ASP A 1 267 ? 52.230 -19.460 -24.027 1.00 37.56 267 ASP A CA 1
ATOM 2101 C C . ASP A 1 267 ? 51.686 -20.909 -24.194 1.00 37.56 267 ASP A C 1
ATOM 2103 O O . ASP A 1 267 ? 52.038 -21.830 -23.459 1.00 37.56 267 ASP A O 1
ATOM 2107 N N . ASP A 1 268 ? 50.859 -21.152 -25.233 1.00 35.69 268 ASP A N 1
ATOM 2108 C CA . ASP A 1 268 ? 51.340 -21.662 -26.546 1.00 35.69 268 ASP A CA 1
ATOM 2109 C C . ASP A 1 268 ? 50.208 -21.788 -27.607 1.00 35.69 268 ASP A C 1
ATOM 2111 O O . ASP A 1 268 ? 49.053 -22.098 -27.293 1.00 35.69 268 ASP A O 1
ATOM 2115 N N . ASP A 1 269 ? 50.581 -21.544 -28.868 1.00 37.94 269 ASP A N 1
ATOM 2116 C CA . ASP A 1 269 ? 49.779 -21.403 -30.099 1.00 37.94 269 ASP A CA 1
ATOM 2117 C C . ASP A 1 269 ? 49.395 -22.732 -30.791 1.00 37.94 269 ASP A C 1
ATOM 2119 O O . ASP A 1 269 ? 50.071 -23.748 -30.630 1.00 37.94 269 ASP A O 1
ATOM 2123 N N . SER A 1 270 ? 48.378 -22.713 -31.677 1.00 35.28 270 SER A N 1
ATOM 2124 C CA . SER A 1 270 ? 48.403 -23.438 -32.975 1.00 35.28 270 SER A CA 1
ATOM 2125 C C . SER A 1 270 ? 47.356 -22.902 -33.980 1.00 35.28 270 SER A C 1
ATOM 2127 O O . SER A 1 270 ? 46.153 -22.956 -33.713 1.00 35.28 270 SER A O 1
ATOM 2129 N N . ASP A 1 271 ? 47.834 -22.455 -35.147 1.00 38.31 271 ASP A N 1
ATOM 2130 C CA . ASP A 1 271 ? 47.111 -22.150 -36.402 1.00 38.31 271 ASP A CA 1
ATOM 2131 C C . ASP A 1 271 ? 46.510 -23.446 -37.045 1.00 38.31 271 ASP A C 1
ATOM 2133 O O . ASP A 1 271 ? 46.745 -24.544 -36.545 1.00 38.31 271 ASP A O 1
ATOM 2137 N N . ASP A 1 272 ? 45.713 -23.498 -38.125 1.00 34.66 272 ASP A N 1
ATOM 2138 C CA . ASP A 1 272 ? 45.810 -22.788 -39.406 1.00 34.66 272 ASP A CA 1
ATOM 2139 C C . ASP A 1 272 ? 44.649 -23.169 -40.375 1.00 34.66 272 ASP A C 1
ATOM 2141 O O . ASP A 1 272 ? 43.898 -24.116 -40.128 1.00 34.66 272 ASP A O 1
ATOM 2145 N N . GLU A 1 273 ? 44.625 -22.472 -41.522 1.00 34.59 273 GLU A N 1
ATOM 2146 C CA . GLU A 1 273 ? 44.023 -22.776 -42.846 1.00 34.59 273 GLU A CA 1
ATOM 2147 C C . GLU A 1 273 ? 42.688 -22.110 -43.289 1.00 34.59 273 GLU A C 1
ATOM 2149 O O . GLU A 1 273 ? 41.594 -22.435 -42.813 1.00 34.59 273 GLU A O 1
ATOM 2154 N N . PRO A 1 274 ? 42.760 -21.251 -44.337 1.00 44.12 274 PRO A N 1
ATOM 2155 C CA . PRO A 1 274 ? 41.633 -20.755 -45.126 1.00 44.12 274 PRO A CA 1
ATOM 2156 C C . PRO A 1 274 ? 41.678 -21.165 -46.617 1.00 44.12 274 PRO A C 1
ATOM 2158 O O . PRO A 1 274 ? 42.728 -21.234 -47.250 1.00 44.12 274 PRO A O 1
ATOM 2161 N N . GLN A 1 275 ? 40.504 -21.307 -47.239 1.00 28.83 275 GLN A N 1
ATOM 2162 C CA . GLN A 1 275 ? 40.325 -21.471 -48.693 1.00 28.83 275 GLN A CA 1
ATOM 2163 C C . GLN A 1 275 ? 38.910 -20.983 -49.087 1.00 28.83 275 GLN A C 1
ATOM 2165 O O . GLN A 1 275 ? 38.006 -21.038 -48.262 1.00 28.83 275 GLN A O 1
ATOM 2170 N N . ALA A 1 276 ? 38.535 -20.621 -50.319 1.00 28.27 276 ALA A N 1
ATOM 2171 C CA . ALA A 1 276 ? 39.056 -19.718 -51.354 1.00 28.27 276 ALA A CA 1
ATOM 2172 C C . ALA A 1 276 ? 37.940 -19.578 -52.429 1.00 28.27 276 ALA A C 1
ATOM 2174 O O . ALA A 1 276 ? 37.424 -20.608 -52.852 1.00 28.27 276 ALA A O 1
ATOM 2175 N N . THR A 1 277 ? 37.678 -18.366 -52.968 1.00 25.94 277 THR A N 1
ATOM 2176 C CA . THR A 1 277 ? 37.141 -18.067 -54.344 1.00 25.94 277 THR A CA 1
ATOM 2177 C C . THR A 1 277 ? 35.734 -18.589 -54.781 1.00 25.94 277 THR A C 1
ATOM 2179 O O . THR A 1 277 ? 35.226 -19.529 -54.191 1.00 25.94 277 THR A O 1
ATOM 2182 N N . PRO A 1 278 ? 35.122 -18.140 -55.913 1.00 43.84 278 PRO A N 1
ATOM 2183 C CA . PRO A 1 278 ? 34.976 -16.784 -56.488 1.00 43.84 278 PRO A CA 1
ATOM 2184 C C . PRO A 1 278 ? 33.570 -16.471 -57.126 1.00 43.84 278 PRO A C 1
ATOM 2186 O O . PRO A 1 278 ? 32.701 -17.325 -57.223 1.00 43.84 278 PRO A O 1
ATOM 2189 N N . ALA A 1 279 ? 33.448 -15.244 -57.671 1.00 26.98 279 ALA A N 1
ATOM 2190 C CA . ALA A 1 279 ? 32.778 -14.826 -58.931 1.00 26.98 279 ALA A CA 1
ATOM 2191 C C . ALA A 1 279 ? 31.232 -14.668 -59.091 1.00 26.98 279 ALA A C 1
ATOM 2193 O O . ALA A 1 279 ? 30.480 -15.624 -59.192 1.00 26.98 279 ALA A O 1
ATOM 2194 N N . ALA A 1 280 ? 30.860 -13.393 -59.313 1.00 26.94 280 ALA A N 1
ATOM 2195 C CA . ALA A 1 280 ? 30.159 -12.784 -60.469 1.00 26.94 280 ALA A CA 1
ATOM 2196 C C . ALA A 1 280 ? 28.682 -13.089 -60.849 1.00 26.94 280 ALA A C 1
ATOM 2198 O O . ALA A 1 280 ? 28.312 -14.216 -61.154 1.00 26.94 280 ALA A O 1
ATOM 2199 N N . SER A 1 281 ? 27.959 -11.967 -61.067 1.00 27.72 281 SER A N 1
ATOM 2200 C CA . SER A 1 281 ? 26.805 -11.738 -61.976 1.00 27.72 281 SER A CA 1
ATOM 2201 C C . SER A 1 281 ? 25.433 -12.285 -61.542 1.00 27.72 281 SER A C 1
ATOM 2203 O O . SER A 1 281 ? 25.353 -13.357 -60.971 1.00 27.72 281 SER A O 1
ATOM 2205 N N . THR A 1 282 ? 24.260 -11.690 -61.789 1.00 27.52 282 THR A N 1
ATOM 2206 C CA . THR A 1 282 ? 23.750 -10.414 -62.340 1.00 27.52 282 THR A CA 1
ATOM 2207 C C . THR A 1 282 ? 22.222 -10.449 -62.120 1.00 27.52 282 THR A C 1
ATOM 2209 O O . THR A 1 282 ? 21.631 -11.513 -62.256 1.00 27.52 282 THR A O 1
ATOM 2212 N N . THR A 1 283 ? 21.613 -9.296 -61.818 1.00 30.02 283 THR A N 1
ATOM 2213 C CA . THR A 1 283 ? 20.250 -8.824 -62.180 1.00 30.02 283 THR A CA 1
ATOM 2214 C C . THR A 1 283 ? 19.074 -9.809 -62.321 1.00 30.02 283 THR A C 1
ATOM 2216 O O . THR A 1 283 ? 19.072 -10.629 -63.230 1.00 30.02 283 THR A O 1
ATOM 2219 N N . SER A 1 284 ? 17.982 -9.532 -61.594 1.00 31.02 284 SER A N 1
ATOM 2220 C CA . SER A 1 284 ? 16.636 -9.368 -62.179 1.00 31.02 284 SER A CA 1
ATOM 2221 C C . SER A 1 284 ? 15.700 -8.661 -61.193 1.00 31.02 284 SER A C 1
ATOM 2223 O O . SER A 1 284 ? 15.424 -9.156 -60.104 1.00 31.02 284 SER A O 1
ATOM 2225 N N . GLU A 1 285 ? 15.205 -7.496 -61.606 1.00 29.92 285 GLU A N 1
ATOM 2226 C CA . GLU A 1 285 ? 14.011 -6.854 -61.062 1.00 29.92 285 GLU A CA 1
ATOM 2227 C C . GLU A 1 285 ? 12.767 -7.641 -61.495 1.00 29.92 285 GLU A C 1
ATOM 2229 O O . GLU A 1 285 ? 12.676 -8.061 -62.650 1.00 29.92 285 GLU A O 1
ATOM 2234 N N . ASN A 1 286 ? 11.769 -7.770 -60.616 1.00 27.75 286 ASN A N 1
ATOM 2235 C CA . ASN A 1 286 ? 10.391 -7.711 -61.085 1.00 27.75 286 ASN A CA 1
ATOM 2236 C C . ASN A 1 286 ? 9.435 -7.151 -60.030 1.00 27.75 286 ASN A C 1
ATOM 2238 O O . ASN A 1 286 ? 9.527 -7.424 -58.835 1.00 27.75 286 ASN A O 1
ATOM 2242 N N . GLN A 1 287 ? 8.549 -6.313 -60.545 1.00 29.45 287 GLN A N 1
ATOM 2243 C CA . GLN A 1 287 ? 7.618 -5.427 -59.873 1.00 29.45 287 GLN A CA 1
ATOM 2244 C C . GLN A 1 287 ? 6.308 -6.120 -59.461 1.00 29.45 287 GLN A C 1
ATOM 2246 O O . GLN A 1 287 ? 5.786 -6.960 -60.184 1.00 29.45 287 GLN A O 1
ATOM 2251 N N . SER A 1 288 ? 5.734 -5.594 -58.372 1.00 27.53 288 SER A N 1
ATOM 2252 C CA . SER A 1 288 ? 4.297 -5.367 -58.140 1.00 27.53 288 SER A CA 1
ATOM 2253 C C . SER A 1 288 ? 3.349 -6.560 -57.998 1.00 27.53 288 SER A C 1
ATOM 2255 O O . SER A 1 288 ? 3.028 -7.229 -58.971 1.00 27.53 288 SER A O 1
ATOM 2257 N N . GLN A 1 289 ? 2.675 -6.631 -56.844 1.00 28.56 289 GLN A N 1
ATOM 2258 C CA . GLN A 1 289 ? 1.208 -6.648 -56.831 1.00 28.56 289 GLN A CA 1
ATOM 2259 C C . GLN A 1 289 ? 0.641 -6.085 -55.521 1.00 28.56 289 GLN A C 1
ATOM 2261 O O . GLN A 1 289 ? 1.155 -6.314 -54.430 1.00 28.56 289 GLN A O 1
ATOM 2266 N N . THR A 1 290 ? -0.396 -5.271 -55.688 1.00 25.00 290 THR A N 1
ATOM 2267 C CA . THR A 1 290 ? -1.145 -4.538 -54.667 1.00 25.00 290 THR A CA 1
ATOM 2268 C C . THR A 1 290 ? -2.459 -5.267 -54.355 1.00 25.00 290 THR A C 1
ATOM 2270 O O . THR A 1 290 ? -2.792 -6.241 -55.028 1.00 25.00 290 THR A O 1
ATOM 2273 N N . SER A 1 291 ? -3.231 -4.703 -53.413 1.00 26.44 291 SER A N 1
ATOM 2274 C CA . SER A 1 291 ? -4.590 -5.060 -52.943 1.00 26.44 291 SER A CA 1
ATOM 2275 C C . SER A 1 291 ? -4.612 -6.034 -51.751 1.00 26.44 291 SER A C 1
ATOM 2277 O O . SER A 1 291 ? -3.827 -6.966 -51.695 1.00 26.44 291 SER A O 1
ATOM 2279 N N . SER A 1 292 ? -5.427 -5.870 -50.706 1.00 27.08 292 SER A N 1
ATOM 2280 C CA . SER A 1 292 ? -6.563 -4.969 -50.463 1.00 27.08 292 SER A CA 1
ATOM 2281 C C . SER A 1 292 ? -6.928 -5.000 -48.971 1.00 27.08 292 SER A C 1
ATOM 2283 O O . SER A 1 292 ? -6.864 -6.048 -48.334 1.00 27.08 292 SER A O 1
ATOM 2285 N N . ILE A 1 293 ? -7.355 -3.852 -48.444 1.00 32.00 293 ILE A N 1
ATOM 2286 C CA . ILE A 1 293 ? -7.994 -3.681 -47.130 1.00 32.00 293 ILE A CA 1
ATOM 2287 C C . ILE A 1 293 ? -9.454 -4.159 -47.214 1.00 32.00 293 ILE A C 1
ATOM 2289 O O . ILE A 1 293 ? -10.116 -3.875 -48.215 1.00 32.00 293 ILE A O 1
ATOM 2293 N N . PRO A 1 294 ? -10.001 -4.740 -46.133 1.00 32.38 294 PRO A N 1
ATOM 2294 C CA . PRO A 1 294 ? -11.335 -4.348 -45.702 1.00 32.38 294 PRO A CA 1
ATOM 2295 C C . PRO A 1 294 ? -11.341 -3.826 -44.258 1.00 32.38 294 PRO A C 1
ATOM 2297 O O . PRO A 1 294 ? -10.666 -4.338 -43.367 1.00 32.38 294 PRO A O 1
ATOM 2300 N N . ASN A 1 295 ? -12.125 -2.765 -44.076 1.00 28.97 295 ASN A N 1
ATOM 2301 C CA . ASN A 1 295 ? -12.410 -2.081 -42.823 1.00 28.97 295 ASN A CA 1
ATOM 2302 C C . ASN A 1 295 ? -13.093 -3.001 -41.801 1.00 28.97 295 ASN A C 1
ATOM 2304 O O . ASN A 1 295 ? -14.088 -3.649 -42.121 1.00 28.97 295 ASN A O 1
ATOM 2308 N N . ALA A 1 296 ? -12.648 -2.917 -40.550 1.00 29.73 296 ALA A N 1
ATOM 2309 C CA . ALA A 1 296 ? -13.473 -3.139 -39.369 1.00 29.73 296 ALA A CA 1
ATOM 2310 C C . ALA A 1 296 ? -13.093 -2.050 -38.358 1.00 29.73 296 ALA A C 1
ATOM 2312 O O . ALA A 1 296 ? -12.050 -2.116 -37.709 1.00 29.73 296 ALA A O 1
ATOM 2313 N N . ASP A 1 297 ? -13.895 -0.990 -38.349 1.00 31.64 297 ASP A N 1
ATOM 2314 C CA . ASP A 1 297 ? -13.860 0.057 -37.333 1.00 31.64 297 ASP A CA 1
ATOM 2315 C C . ASP A 1 297 ? -14.521 -0.481 -36.052 1.00 31.64 297 ASP A C 1
ATOM 2317 O O . ASP A 1 297 ? -15.350 -1.388 -36.127 1.00 31.64 297 ASP A O 1
ATOM 2321 N N . ASP A 1 298 ? -14.185 0.138 -34.920 1.00 42.44 298 ASP A N 1
ATOM 2322 C CA . ASP A 1 298 ? -14.742 -0.077 -33.572 1.00 42.44 298 ASP A CA 1
ATOM 2323 C C . ASP A 1 298 ? -13.990 -1.054 -32.634 1.00 42.44 298 ASP A C 1
ATOM 2325 O O . ASP A 1 298 ? -14.449 -2.158 -32.359 1.00 42.44 298 ASP A O 1
ATOM 2329 N N . SER A 1 299 ? -12.836 -0.613 -32.092 1.00 37.88 299 SER A N 1
ATOM 2330 C CA . SER A 1 299 ? -12.450 -0.842 -30.674 1.00 37.88 299 SER A CA 1
ATOM 2331 C C . SER A 1 299 ? -11.067 -0.261 -30.296 1.00 37.88 299 SER A C 1
ATOM 2333 O O . SER A 1 299 ? -10.143 -1.014 -29.979 1.00 37.88 299 SER A O 1
ATOM 2335 N N . VAL A 1 300 ? -10.883 1.068 -30.269 1.00 42.78 300 VAL A N 1
ATOM 2336 C CA . VAL A 1 300 ? -9.656 1.684 -29.703 1.00 42.78 300 VAL A CA 1
ATOM 2337 C C . VAL A 1 300 ? -10.002 2.957 -28.912 1.00 42.78 300 VAL A C 1
ATOM 2339 O O . VAL A 1 300 ? -10.802 3.757 -29.399 1.00 42.78 300 VAL A O 1
ATOM 2342 N N . PRO A 1 301 ? -9.437 3.196 -27.710 1.00 35.31 301 PRO A N 1
ATOM 2343 C CA . PRO A 1 301 ? -9.654 4.445 -26.978 1.00 35.31 301 PRO A CA 1
ATOM 2344 C C . PRO A 1 301 ? -9.132 5.666 -27.755 1.00 35.31 301 PRO A C 1
ATOM 2346 O O . PRO A 1 301 ? -8.039 5.652 -28.317 1.00 35.31 301 PRO A O 1
ATOM 2349 N N . VAL A 1 302 ? -9.914 6.746 -27.736 1.00 46.03 302 VAL A N 1
ATOM 2350 C CA . VAL A 1 302 ? -9.833 7.950 -28.593 1.00 46.03 302 VAL A CA 1
ATOM 2351 C C . VAL A 1 302 ? -8.572 8.828 -28.406 1.00 46.03 302 VAL A C 1
ATOM 2353 O O . VAL A 1 302 ? -8.418 9.838 -29.084 1.00 46.03 302 VAL A O 1
ATOM 2356 N N . GLN A 1 303 ? -7.593 8.451 -27.580 1.00 48.56 303 GLN A N 1
ATOM 2357 C CA . GLN A 1 303 ? -6.397 9.279 -27.322 1.00 48.56 303 GLN A CA 1
ATOM 2358 C C . GLN A 1 303 ? -5.163 8.975 -28.187 1.00 48.56 303 GLN A C 1
ATOM 2360 O O . GLN A 1 303 ? -4.143 9.638 -28.034 1.00 48.56 303 GLN A O 1
ATOM 2365 N N . LEU A 1 304 ? -5.262 8.053 -29.150 1.00 40.62 304 LEU A N 1
ATOM 2366 C CA . LEU A 1 304 ? -4.174 7.735 -30.093 1.00 40.62 304 LEU A CA 1
ATOM 2367 C C . LEU A 1 304 ? -4.394 8.259 -31.524 1.00 40.62 304 LEU A C 1
ATOM 2369 O O . LEU A 1 304 ? -3.612 7.950 -32.420 1.00 40.62 304 LEU A O 1
ATOM 2373 N N . ARG A 1 305 ? -5.409 9.103 -31.767 1.00 49.53 305 ARG A N 1
ATOM 2374 C CA . ARG A 1 305 ? -5.612 9.755 -33.075 1.00 49.53 305 ARG A CA 1
ATOM 2375 C C . ARG A 1 305 ? -5.117 11.201 -33.062 1.00 49.53 305 ARG A C 1
ATOM 2377 O O . ARG A 1 305 ? -5.895 12.147 -33.124 1.00 49.53 305 ARG A O 1
ATOM 2384 N N . GLY A 1 306 ? -3.801 11.363 -32.995 1.00 40.94 306 GLY A N 1
ATOM 2385 C CA . GLY A 1 306 ? -3.126 12.646 -33.161 1.00 40.94 306 GLY A CA 1
ATOM 2386 C C . GLY A 1 306 ? -2.024 12.543 -34.210 1.00 40.94 306 GLY A C 1
ATOM 2387 O O . GLY A 1 306 ? -1.029 11.880 -33.963 1.00 40.94 306 GLY A O 1
ATOM 2388 N N . MET A 1 307 ? -2.206 13.275 -35.318 1.00 36.16 307 MET A N 1
ATOM 2389 C CA . MET A 1 307 ? -1.268 13.589 -36.418 1.00 36.16 307 MET A CA 1
ATOM 2390 C C . MET A 1 307 ? -1.516 12.836 -37.738 1.00 36.16 307 MET A C 1
ATOM 2392 O O . MET A 1 307 ? -1.053 11.729 -37.978 1.00 36.16 307 MET A O 1
ATOM 2396 N N . SER A 1 308 ? -2.252 13.512 -38.626 1.00 45.16 308 SER A N 1
ATOM 2397 C CA . SER A 1 308 ? -2.460 13.151 -40.031 1.00 45.16 308 SER A CA 1
ATOM 2398 C C . SER A 1 308 ? -1.232 13.504 -40.882 1.00 45.16 308 SER A C 1
ATOM 2400 O O . SER A 1 308 ? -0.707 14.614 -40.803 1.00 45.16 308 SER A O 1
ATOM 2402 N N . GLU A 1 309 ? -0.820 12.579 -41.750 1.00 49.06 309 GLU A N 1
ATOM 2403 C CA . GLU A 1 309 ? 0.333 12.667 -42.662 1.00 49.06 309 GLU A CA 1
ATOM 2404 C C . GLU A 1 309 ? 0.191 13.681 -43.819 1.00 49.06 309 GLU A C 1
ATOM 2406 O O . GLU A 1 309 ? 1.103 13.828 -44.631 1.00 49.06 309 GLU A O 1
ATOM 2411 N N . LYS A 1 310 ? -0.894 14.463 -43.896 1.00 50.06 310 LYS A N 1
ATOM 2412 C CA . LYS A 1 310 ? -1.082 15.502 -44.935 1.00 50.06 310 LYS A CA 1
ATOM 2413 C C . LYS A 1 310 ? -0.528 16.893 -44.579 1.00 50.06 310 LYS A C 1
ATOM 2415 O O . LYS A 1 310 ? -1.013 17.898 -45.087 1.00 50.06 310 LYS A O 1
ATOM 2420 N N . ALA A 1 311 ? 0.529 16.960 -43.767 1.00 46.03 311 ALA A N 1
ATOM 2421 C CA . ALA A 1 311 ? 1.261 18.200 -43.470 1.00 46.03 311 ALA A CA 1
ATOM 2422 C C . ALA A 1 311 ? 2.802 18.052 -43.523 1.00 46.03 311 ALA A C 1
ATOM 2424 O O . ALA A 1 311 ? 3.523 18.801 -42.871 1.00 46.03 311 ALA A O 1
ATOM 2425 N N . ARG A 1 312 ? 3.348 17.117 -44.321 1.00 49.53 312 ARG A N 1
ATOM 2426 C CA . ARG A 1 312 ? 4.802 17.011 -44.609 1.00 49.53 312 ARG A CA 1
ATOM 2427 C C . ARG A 1 312 ? 5.232 17.876 -45.802 1.00 49.53 312 ARG A C 1
ATOM 2429 O O . ARG A 1 312 ? 5.895 17.402 -46.719 1.00 49.53 312 ARG A O 1
ATOM 2436 N N . GLY A 1 313 ? 4.849 19.150 -45.812 1.00 40.25 313 GLY A N 1
ATOM 2437 C CA . GLY A 1 313 ? 5.169 20.050 -46.918 1.00 40.25 313 GLY A CA 1
ATOM 2438 C C . GLY A 1 313 ? 5.560 21.447 -46.460 1.00 40.25 313 GLY A C 1
ATOM 2439 O O . GLY A 1 313 ? 4.681 22.243 -46.160 1.00 40.25 313 GLY A O 1
ATOM 2440 N N . LYS A 1 314 ? 6.866 21.741 -46.572 1.00 37.88 314 LYS A N 1
ATOM 2441 C CA . LYS A 1 314 ? 7.530 23.064 -46.577 1.00 37.88 314 LYS A CA 1
ATOM 2442 C C . LYS A 1 314 ? 7.912 23.652 -45.203 1.00 37.88 314 LYS A C 1
ATOM 2444 O O . LYS A 1 314 ? 7.123 24.322 -44.552 1.00 37.88 314 LYS A O 1
ATOM 2449 N N . MET A 1 315 ? 9.184 23.486 -44.822 1.00 33.19 315 MET A N 1
ATOM 2450 C CA . MET A 1 315 ? 9.877 24.373 -43.872 1.00 33.19 315 MET A CA 1
ATOM 2451 C C . MET A 1 315 ? 10.565 25.517 -44.640 1.00 33.19 315 MET A C 1
ATOM 2453 O O . MET A 1 315 ? 11.276 25.228 -45.604 1.00 33.19 315 MET A O 1
ATOM 2457 N N . PRO A 1 316 ? 10.452 26.784 -44.206 1.00 34.19 316 PRO A N 1
ATOM 2458 C CA . PRO A 1 316 ? 11.464 27.800 -44.469 1.00 34.19 316 PRO A CA 1
ATOM 2459 C C . PRO A 1 316 ? 12.629 27.636 -43.483 1.00 34.19 316 PRO A C 1
ATOM 2461 O O . PRO A 1 316 ? 12.428 27.397 -42.292 1.00 34.19 316 PRO A O 1
ATOM 2464 N N . ALA A 1 317 ? 13.853 27.749 -43.993 1.00 37.28 317 ALA A N 1
ATOM 2465 C CA . ALA A 1 317 ? 15.074 27.639 -43.210 1.00 37.28 317 ALA A CA 1
ATOM 2466 C C . ALA A 1 317 ? 15.246 28.835 -42.260 1.00 37.28 317 ALA A C 1
ATOM 2468 O O . ALA A 1 317 ? 15.201 29.987 -42.682 1.00 37.28 317 ALA A O 1
ATOM 2469 N N . GLY A 1 318 ? 15.530 28.526 -40.993 1.00 41.94 318 GLY A N 1
ATOM 2470 C CA . GLY A 1 318 ? 16.061 29.470 -40.016 1.00 41.94 318 GLY A CA 1
ATOM 2471 C C . GLY A 1 318 ? 15.019 30.032 -39.056 1.00 41.94 318 GLY A C 1
ATOM 2472 O O . GLY A 1 318 ? 14.370 31.015 -39.368 1.00 41.94 318 GLY A O 1
ATOM 2473 N N . LEU A 1 319 ? 14.933 29.453 -37.854 1.00 30.62 319 LEU A N 1
ATOM 2474 C CA . LEU A 1 319 ? 14.935 30.191 -36.585 1.00 30.62 319 LEU A CA 1
ATOM 2475 C C . LEU A 1 319 ? 15.105 29.207 -35.404 1.00 30.62 319 LEU A C 1
ATOM 2477 O O . LEU A 1 319 ? 14.343 28.264 -35.246 1.00 30.62 319 LEU A O 1
ATOM 2481 N N . ARG A 1 320 ? 16.163 29.459 -34.625 1.00 34.34 320 ARG A N 1
ATOM 2482 C CA . ARG A 1 320 ? 16.493 29.084 -33.231 1.00 34.34 320 ARG A CA 1
ATOM 2483 C C . ARG A 1 320 ? 15.943 27.767 -32.643 1.00 34.34 320 ARG A C 1
ATOM 2485 O O . ARG A 1 320 ? 14.757 27.587 -32.411 1.00 34.34 320 ARG A O 1
ATOM 2492 N N . SER A 1 321 ? 16.904 26.919 -32.268 1.00 31.31 321 SER A N 1
ATOM 2493 C CA . SER A 1 321 ? 16.780 25.710 -31.449 1.00 31.31 321 SER A CA 1
ATOM 2494 C C . SER A 1 321 ? 15.847 25.884 -30.246 1.00 31.31 321 SER A C 1
ATOM 2496 O O . SER A 1 321 ? 16.054 26.765 -29.413 1.00 31.31 321 SER A O 1
ATOM 2498 N N . PHE A 1 322 ? 14.876 24.979 -30.122 1.00 32.59 322 PHE A N 1
ATOM 2499 C CA . PHE A 1 322 ? 14.077 24.782 -28.917 1.00 32.59 322 PHE A CA 1
ATOM 2500 C C . PHE A 1 322 ? 15.001 24.508 -27.720 1.00 32.59 322 PHE A C 1
ATOM 2502 O O . PHE A 1 322 ? 15.657 23.467 -27.653 1.00 32.59 322 PHE A O 1
ATOM 2509 N N . SER A 1 323 ? 15.066 25.452 -26.782 1.00 34.12 323 SER A N 1
ATOM 2510 C CA . SER A 1 323 ? 15.632 25.229 -25.453 1.00 34.12 323 SER A CA 1
ATOM 2511 C C . SER A 1 323 ? 14.561 24.542 -24.610 1.00 34.12 323 SER A C 1
ATOM 2513 O O . SER A 1 323 ? 13.513 25.128 -24.339 1.00 34.12 323 SER A O 1
ATOM 2515 N N . ARG A 1 324 ? 14.784 23.276 -24.245 1.00 43.06 324 ARG A N 1
ATOM 2516 C CA . ARG A 1 324 ? 13.932 22.569 -23.284 1.00 43.06 324 ARG A CA 1
ATOM 2517 C C . ARG A 1 324 ? 14.160 23.197 -21.911 1.00 43.06 324 ARG A C 1
ATOM 2519 O O . ARG A 1 324 ? 15.168 22.919 -21.267 1.00 43.06 324 ARG A O 1
ATOM 2526 N N . GLN A 1 325 ? 13.238 24.057 -21.481 1.00 30.28 325 GLN A N 1
ATOM 2527 C CA . GLN A 1 325 ? 13.124 24.425 -20.075 1.00 30.28 325 GLN A CA 1
ATOM 2528 C C . GLN A 1 325 ? 12.817 23.160 -19.273 1.00 30.28 325 GLN A C 1
ATOM 2530 O O . GLN A 1 325 ? 11.918 22.390 -19.606 1.00 30.28 325 GLN A O 1
ATOM 2535 N N . ASN A 1 326 ? 13.621 22.936 -18.240 1.00 31.25 326 ASN A N 1
ATOM 2536 C CA . ASN A 1 326 ? 13.429 21.865 -17.283 1.00 31.25 326 ASN A CA 1
ATOM 2537 C C . ASN A 1 326 ? 12.245 22.262 -16.390 1.00 31.25 326 ASN A C 1
ATOM 2539 O O . ASN A 1 326 ? 12.407 23.049 -15.460 1.00 31.25 326 ASN A O 1
ATOM 2543 N N . SER A 1 327 ? 11.045 21.786 -16.714 1.00 30.39 327 SER A N 1
ATOM 2544 C CA . SER A 1 327 ? 9.868 21.949 -15.861 1.00 30.39 327 SER A CA 1
ATOM 2545 C C . SER A 1 327 ? 9.683 20.681 -15.041 1.00 30.39 327 SER A C 1
ATOM 2547 O O . SER A 1 327 ? 9.155 19.677 -15.512 1.00 30.39 327 SER A O 1
ATOM 2549 N N . THR A 1 328 ? 10.142 20.729 -13.796 1.00 43.12 328 THR A N 1
ATOM 2550 C CA . THR A 1 328 ? 9.770 19.782 -12.746 1.00 43.12 328 THR A CA 1
ATOM 2551 C C . THR A 1 328 ? 8.383 20.141 -12.220 1.00 43.12 328 THR A C 1
ATOM 2553 O O . THR A 1 328 ? 8.275 20.661 -11.121 1.00 43.12 328 THR A O 1
ATOM 2556 N N . THR A 1 329 ? 7.321 19.910 -12.991 1.00 39.47 329 THR A N 1
ATOM 2557 C CA . THR A 1 329 ? 5.941 19.985 -12.479 1.00 39.47 329 THR A CA 1
ATOM 2558 C C . THR A 1 329 ? 4.989 19.210 -13.385 1.00 39.47 329 THR A C 1
ATOM 2560 O O . THR A 1 329 ? 4.463 19.749 -14.352 1.00 39.47 329 THR A O 1
ATOM 2563 N N . SER A 1 330 ? 4.724 17.947 -13.049 1.00 38.59 330 SER A N 1
ATOM 2564 C CA . SER A 1 330 ? 3.446 17.297 -13.387 1.00 38.59 330 SER A CA 1
ATOM 2565 C C . SER A 1 330 ? 3.331 15.933 -12.709 1.00 38.59 330 SER A C 1
ATOM 2567 O O . SER A 1 330 ? 3.433 14.906 -13.370 1.00 38.59 330 SER A O 1
ATOM 2569 N N . LEU A 1 331 ? 3.138 15.958 -11.389 1.00 40.78 331 LEU A N 1
ATOM 2570 C CA . LEU A 1 331 ? 2.273 15.056 -10.619 1.00 40.78 331 LEU A CA 1
ATOM 2571 C C . LEU A 1 331 ? 1.855 15.862 -9.375 1.00 40.78 331 LEU A C 1
ATOM 2573 O O . LEU A 1 331 ? 2.630 15.988 -8.434 1.00 40.78 331 LEU A O 1
ATOM 2577 N N . GLY A 1 332 ? 0.677 16.495 -9.429 1.00 35.72 332 GLY A N 1
ATOM 2578 C CA . GLY A 1 332 ? 0.151 17.374 -8.375 1.00 35.72 332 GLY A CA 1
ATOM 2579 C C . GLY A 1 332 ? -0.041 18.818 -8.839 1.00 35.72 332 GLY A C 1
ATOM 2580 O O . GLY A 1 332 ? 0.734 19.702 -8.496 1.00 35.72 332 GLY A O 1
ATOM 2581 N N . ALA A 1 333 ? -1.071 19.072 -9.643 1.00 36.81 333 ALA A N 1
ATOM 2582 C CA . ALA A 1 333 ? -1.461 20.427 -10.011 1.00 36.81 333 ALA A CA 1
ATOM 2583 C C . ALA A 1 333 ? -2.419 21.013 -8.964 1.00 36.81 333 ALA A C 1
ATOM 2585 O O . ALA A 1 333 ? -3.580 21.187 -9.290 1.00 36.81 333 ALA A O 1
ATOM 2586 N N . TYR A 1 334 ? -1.950 21.318 -7.745 1.00 36.78 334 TYR A N 1
ATOM 2587 C CA . TYR A 1 334 ? -2.628 22.245 -6.824 1.00 36.78 334 TYR A CA 1
ATOM 2588 C C . TYR A 1 334 ? -1.607 22.962 -5.915 1.00 36.78 334 TYR A C 1
ATOM 2590 O O . TYR A 1 334 ? -0.777 22.321 -5.281 1.00 36.78 334 TYR A O 1
ATOM 2598 N N . SER A 1 335 ? -1.727 24.296 -5.862 1.00 37.19 335 SER A N 1
ATOM 2599 C CA . SER A 1 335 ? -1.136 25.250 -4.899 1.00 37.19 335 SER A CA 1
ATOM 2600 C C . SER A 1 335 ? 0.356 25.618 -5.024 1.00 37.19 335 SER A C 1
ATOM 2602 O O . SER A 1 335 ? 1.229 25.043 -4.388 1.00 37.19 335 SER A O 1
ATOM 2604 N N . ALA A 1 336 ? 0.632 26.715 -5.742 1.00 43.44 336 ALA A N 1
ATOM 2605 C CA . ALA A 1 336 ? 1.916 27.429 -5.764 1.00 43.44 336 ALA A CA 1
ATOM 2606 C C . ALA A 1 336 ? 2.105 28.360 -4.541 1.00 43.44 336 ALA A C 1
ATOM 2608 O O . ALA A 1 336 ? 2.361 29.555 -4.690 1.00 43.44 336 ALA A O 1
ATOM 2609 N N . ALA A 1 337 ? 1.950 27.836 -3.323 1.00 41.75 337 ALA A N 1
ATOM 2610 C CA . ALA A 1 337 ? 2.149 28.596 -2.087 1.00 41.75 337 ALA A CA 1
ATOM 2611 C C . ALA A 1 337 ? 3.314 27.995 -1.285 1.00 41.75 337 ALA A C 1
ATOM 2613 O O . ALA A 1 337 ? 3.124 27.018 -0.569 1.00 41.75 337 ALA A O 1
ATOM 2614 N N . GLY A 1 338 ? 4.518 28.572 -1.404 1.00 46.88 338 GLY A N 1
ATOM 2615 C CA . GLY A 1 338 ? 5.658 28.183 -0.555 1.00 46.88 338 GLY A CA 1
ATOM 2616 C C . GLY A 1 338 ? 7.061 28.258 -1.168 1.00 46.88 338 GLY A C 1
ATOM 2617 O O . GLY A 1 338 ? 8.026 27.911 -0.492 1.00 46.88 338 GLY A O 1
ATOM 2618 N N . GLN A 1 339 ? 7.226 28.703 -2.418 1.00 43.31 339 GLN A N 1
ATOM 2619 C CA . GLN A 1 339 ? 8.566 28.817 -3.003 1.00 43.31 339 GLN A CA 1
ATOM 2620 C C . GLN A 1 339 ? 9.298 30.055 -2.465 1.00 43.31 339 GLN A C 1
ATOM 2622 O O . GLN A 1 339 ? 8.945 31.193 -2.775 1.00 43.31 339 GLN A O 1
ATOM 2627 N N . SER A 1 340 ? 10.341 29.825 -1.664 1.00 48.34 340 SER A N 1
ATOM 2628 C CA . SER A 1 340 ? 11.322 30.850 -1.301 1.00 48.34 340 SER A CA 1
ATOM 2629 C C . SER A 1 340 ? 12.134 31.278 -2.534 1.00 48.34 340 SER A C 1
ATOM 2631 O O . SER A 1 340 ? 12.294 30.511 -3.486 1.00 48.34 340 SER A O 1
ATOM 2633 N N . ALA A 1 341 ? 12.735 32.474 -2.504 1.00 50.34 341 ALA A N 1
ATOM 2634 C CA . ALA A 1 341 ? 13.594 33.005 -3.577 1.00 50.34 341 ALA A CA 1
ATOM 2635 C C . ALA A 1 341 ? 14.824 32.122 -3.918 1.00 50.34 341 ALA A C 1
ATOM 2637 O O . ALA A 1 341 ? 15.554 32.414 -4.863 1.00 50.34 341 ALA A O 1
ATOM 2638 N N . SER A 1 342 ? 15.051 31.043 -3.158 1.00 54.41 342 SER A N 1
ATOM 2639 C CA . SER A 1 342 ? 16.133 30.067 -3.330 1.00 54.41 342 SER A CA 1
ATOM 2640 C C . SER A 1 342 ? 15.678 28.697 -3.860 1.00 54.41 342 SER A C 1
ATOM 2642 O O . SER A 1 342 ? 16.510 27.803 -4.007 1.00 54.41 342 SER A O 1
ATOM 2644 N N . GLY A 1 343 ? 14.378 28.499 -4.123 1.00 63.28 343 GLY A N 1
ATOM 2645 C CA . GLY A 1 343 ? 13.826 27.221 -4.595 1.00 63.28 343 GLY A CA 1
ATOM 2646 C C . GLY A 1 343 ? 13.838 26.090 -3.556 1.00 63.28 343 GLY A C 1
ATOM 2647 O O . GLY A 1 343 ? 13.579 24.943 -3.905 1.00 63.28 343 GLY A O 1
ATOM 2648 N N . THR A 1 344 ? 14.142 26.390 -2.288 1.00 77.25 344 THR A N 1
ATOM 2649 C CA . THR A 1 344 ? 14.090 25.415 -1.187 1.00 77.25 344 THR A CA 1
ATOM 2650 C C . THR A 1 344 ? 12.732 25.515 -0.494 1.00 77.25 344 THR A C 1
ATOM 2652 O O . THR A 1 344 ? 12.310 26.622 -0.147 1.00 77.25 344 THR A O 1
ATOM 2655 N N . PHE A 1 345 ? 12.050 24.376 -0.329 1.00 87.75 345 PHE A N 1
ATOM 2656 C CA . PHE A 1 345 ? 10.767 24.278 0.374 1.00 87.75 345 PHE A CA 1
ATOM 2657 C C . PHE A 1 345 ? 10.919 24.716 1.833 1.00 87.75 345 PHE A C 1
ATOM 2659 O O . PHE A 1 345 ? 11.803 24.230 2.540 1.00 87.75 345 PHE A O 1
ATOM 2666 N N . GLU A 1 346 ? 10.037 25.609 2.274 1.00 88.25 346 GLU A N 1
ATOM 2667 C CA . GLU A 1 346 ? 9.938 26.035 3.664 1.00 88.25 346 GLU A CA 1
ATOM 2668 C C . GLU A 1 346 ? 8.474 25.910 4.117 1.00 88.25 346 GLU A C 1
ATOM 2670 O O . GLU A 1 346 ? 7.593 26.552 3.534 1.00 88.25 346 GLU A O 1
ATOM 2675 N N . PRO A 1 347 ? 8.175 25.066 5.119 1.00 89.50 347 PRO A N 1
ATOM 2676 C CA . PRO A 1 347 ? 6.807 24.873 5.575 1.00 89.50 347 PRO A CA 1
ATOM 2677 C C . PRO A 1 347 ? 6.284 26.145 6.253 1.00 89.50 347 PRO A C 1
ATOM 2679 O O . PRO A 1 347 ? 6.907 26.680 7.168 1.00 89.50 347 PRO A O 1
ATOM 2682 N N . SER A 1 348 ? 5.101 26.600 5.840 1.00 92.25 348 SER A N 1
ATOM 2683 C CA . SER A 1 348 ? 4.410 27.750 6.437 1.00 92.25 348 SER A CA 1
ATOM 2684 C C . SER A 1 348 ? 3.124 27.323 7.149 1.00 92.25 348 SER A C 1
ATOM 2686 O O . SER A 1 348 ? 2.552 26.276 6.841 1.00 92.25 348 SER A O 1
ATOM 2688 N N . ALA A 1 349 ? 2.643 28.139 8.093 1.00 92.50 349 ALA A N 1
ATOM 2689 C CA . ALA A 1 349 ? 1.376 27.877 8.781 1.00 92.50 349 ALA A CA 1
ATOM 2690 C C . ALA A 1 349 ? 0.203 27.817 7.787 1.00 92.50 349 ALA A C 1
ATOM 2692 O O . ALA A 1 349 ? -0.573 26.869 7.819 1.00 92.50 349 ALA A O 1
ATOM 2693 N N . TYR A 1 350 ? 0.168 28.752 6.830 1.00 92.50 350 TYR A N 1
ATOM 2694 C CA . TYR A 1 350 ? -0.818 28.770 5.747 1.00 92.50 350 TYR A CA 1
ATOM 2695 C C . TYR A 1 350 ? -0.791 27.486 4.905 1.00 92.50 350 TYR A C 1
ATOM 2697 O O . TYR A 1 350 ? -1.834 26.933 4.565 1.00 92.50 350 TYR A O 1
ATOM 2705 N N . TRP A 1 351 ? 0.405 26.976 4.591 1.00 93.81 351 TRP A N 1
ATOM 2706 C CA . TRP A 1 351 ? 0.535 25.713 3.867 1.00 93.81 351 TRP A CA 1
ATOM 2707 C C . TRP A 1 351 ? -0.058 24.541 4.663 1.00 93.81 351 TRP A C 1
ATOM 2709 O O . TRP A 1 351 ? -0.809 23.761 4.088 1.00 93.81 351 TRP A O 1
ATOM 2719 N N . ILE A 1 352 ? 0.183 24.442 5.976 1.00 93.50 352 ILE A N 1
ATOM 2720 C CA . ILE A 1 352 ? -0.439 23.400 6.820 1.00 93.50 352 ILE A CA 1
ATOM 2721 C C . ILE A 1 352 ? -1.964 23.551 6.856 1.00 93.50 352 ILE A C 1
ATOM 2723 O O . ILE A 1 352 ? -2.685 22.571 6.677 1.00 93.50 352 ILE A O 1
ATOM 2727 N N . GLU A 1 353 ? -2.461 24.773 7.047 1.00 92.56 353 GLU A N 1
ATOM 2728 C CA . GLU A 1 353 ? -3.898 25.074 7.086 1.00 92.56 353 GLU A CA 1
ATOM 2729 C C . GLU A 1 353 ? -4.616 24.722 5.777 1.00 92.56 353 GLU A C 1
ATOM 2731 O O . GLU A 1 353 ? -5.805 24.410 5.805 1.00 92.56 353 GLU A O 1
ATOM 2736 N N . SER A 1 354 ? -3.903 24.706 4.645 1.00 93.81 354 SER A N 1
ATOM 2737 C CA . SER A 1 354 ? -4.485 24.354 3.346 1.00 93.81 354 SER A CA 1
ATOM 2738 C C . SER A 1 354 ? -4.875 22.878 3.212 1.00 93.81 354 SER A C 1
ATOM 2740 O O . SER A 1 354 ? -5.818 22.575 2.490 1.00 93.81 354 SER A O 1
ATOM 2742 N N . TRP A 1 355 ? -4.188 21.955 3.897 1.00 94.44 355 TRP A N 1
ATOM 2743 C CA . TRP A 1 355 ? -4.413 20.510 3.733 1.00 94.44 355 TRP A CA 1
ATOM 2744 C C . TRP A 1 355 ? -4.819 19.790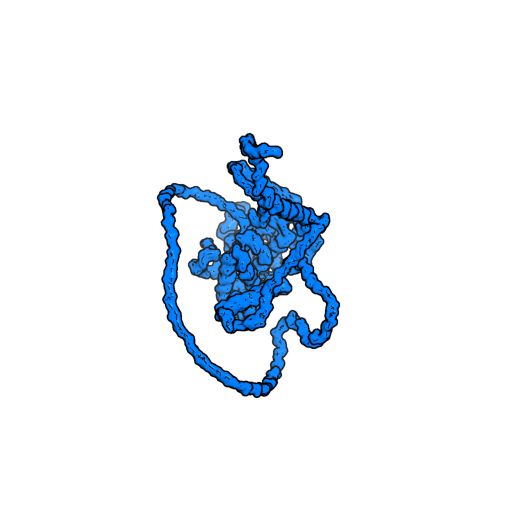 5.020 1.00 94.44 355 TRP A C 1
ATOM 2746 O O . TRP A 1 355 ? -5.438 18.728 4.952 1.00 94.44 355 TRP A O 1
ATOM 2756 N N . LEU A 1 356 ? -4.489 20.325 6.199 1.00 94.25 356 LEU A N 1
ATOM 2757 C CA . LEU A 1 356 ? -4.762 19.661 7.476 1.00 94.25 356 LEU A CA 1
ATOM 2758 C C . LEU A 1 356 ? -6.266 19.465 7.758 1.00 94.25 356 LEU A C 1
ATOM 2760 O O . LEU A 1 356 ? -6.640 18.348 8.128 1.00 94.25 356 LEU A O 1
ATOM 2764 N N . PRO A 1 357 ? -7.153 20.466 7.546 1.00 93.94 357 PRO A N 1
ATOM 2765 C CA . PRO A 1 357 ? -8.604 20.297 7.726 1.00 93.94 357 PRO A CA 1
ATOM 2766 C C . PRO A 1 357 ? -9.219 19.281 6.758 1.00 93.94 357 PRO A C 1
ATOM 2768 O O . PRO A 1 357 ? -10.324 18.787 6.954 1.00 93.94 357 PRO A O 1
ATOM 2771 N N . GLU A 1 358 ? -8.485 19.000 5.693 1.00 93.69 358 GLU A N 1
ATOM 2772 C CA . GLU A 1 358 ? -8.878 18.236 4.528 1.00 93.69 358 GLU A CA 1
ATOM 2773 C C . GLU A 1 358 ? -8.572 16.726 4.692 1.00 93.69 358 GLU A C 1
ATOM 2775 O O . GLU A 1 358 ? -8.921 15.909 3.831 1.00 93.69 358 GLU A O 1
ATOM 2780 N N . LEU A 1 359 ? -7.924 16.335 5.797 1.00 94.75 359 LEU A N 1
ATOM 2781 C CA . LEU A 1 359 ? -7.616 14.944 6.122 1.00 94.75 359 LEU A CA 1
ATOM 2782 C C . LEU A 1 359 ? -8.859 14.157 6.589 1.00 94.75 359 LEU A C 1
ATOM 2784 O O . LEU A 1 359 ? -9.626 14.654 7.418 1.00 94.75 359 LEU A O 1
ATOM 2788 N N . PRO A 1 360 ? -9.025 12.886 6.168 1.00 93.25 360 PRO A N 1
ATOM 2789 C CA . PRO A 1 360 ? -10.171 12.055 6.543 1.00 93.25 360 PRO A CA 1
ATOM 2790 C C . PRO A 1 360 ? -10.010 11.474 7.962 1.00 93.25 360 PRO A C 1
ATOM 2792 O O . PRO A 1 360 ? -9.848 10.275 8.159 1.00 93.25 360 PRO A O 1
ATOM 2795 N N . LEU A 1 361 ? -10.027 12.332 8.985 1.00 94.56 361 LEU A N 1
ATOM 2796 C CA . LEU A 1 361 ? -9.878 11.916 10.388 1.00 94.56 361 LEU A CA 1
ATOM 2797 C C . LEU A 1 361 ? -11.200 11.498 11.044 1.00 94.56 361 LEU A C 1
ATOM 2799 O O . LEU A 1 361 ? -11.181 10.898 12.118 1.00 94.56 361 LEU A O 1
ATOM 2803 N N . HIS A 1 362 ? -12.341 11.810 10.423 1.00 94.12 362 HIS A N 1
ATOM 2804 C CA . HIS A 1 362 ? -13.661 11.563 11.004 1.00 94.12 362 HIS A CA 1
ATOM 2805 C C . HIS A 1 362 ? -13.867 10.083 11.354 1.00 94.12 362 HIS A C 1
ATOM 2807 O O . HIS A 1 362 ? -14.131 9.769 12.513 1.00 94.12 362 HIS A O 1
ATOM 2813 N N . THR A 1 363 ? -13.640 9.180 10.396 1.00 95.38 363 THR A N 1
ATOM 2814 C CA . THR A 1 363 ? -13.790 7.728 10.573 1.00 95.38 363 THR A CA 1
ATOM 2815 C C . THR A 1 363 ? -12.956 7.216 11.752 1.00 95.38 363 THR A C 1
ATOM 2817 O O . THR A 1 363 ? -13.477 6.534 12.633 1.00 95.38 363 THR A O 1
ATOM 2820 N N . PHE A 1 364 ? -11.688 7.623 11.854 1.00 96.25 364 PHE A N 1
ATOM 2821 C CA . PHE A 1 364 ? -10.817 7.238 12.970 1.00 96.25 364 PHE A CA 1
ATOM 2822 C C . PHE A 1 364 ? -11.333 7.720 14.326 1.00 96.25 364 PHE A C 1
ATOM 2824 O O . PHE A 1 364 ? -11.370 6.947 15.282 1.00 96.25 364 PHE A O 1
ATOM 2831 N N . LEU A 1 365 ? -11.718 8.994 14.428 1.00 95.56 365 LEU A N 1
ATOM 2832 C CA . LEU A 1 365 ? -12.180 9.584 15.686 1.00 95.56 365 LEU A CA 1
ATOM 2833 C C . LEU A 1 365 ? -13.503 8.958 16.141 1.00 95.56 365 LEU A C 1
ATOM 2835 O O . LEU A 1 365 ? -13.659 8.668 17.327 1.00 95.56 365 LEU A O 1
ATOM 2839 N N . THR A 1 366 ? -14.412 8.682 15.204 1.00 95.25 366 THR A N 1
ATOM 2840 C CA . THR A 1 366 ? -15.687 8.004 15.463 1.00 95.25 366 THR A CA 1
ATOM 2841 C C . THR A 1 366 ? -15.463 6.580 15.979 1.00 95.25 366 THR A C 1
ATOM 2843 O O . THR A 1 366 ? -16.027 6.212 17.013 1.00 95.25 366 THR A O 1
ATOM 2846 N N . VAL A 1 367 ? -14.573 5.807 15.338 1.00 94.88 367 VAL A N 1
ATOM 2847 C CA . VAL A 1 367 ? -14.162 4.471 15.813 1.00 94.88 367 VAL A CA 1
ATOM 2848 C C . VAL A 1 367 ? -13.566 4.556 17.216 1.00 94.88 367 VAL A C 1
ATOM 2850 O O . VAL A 1 367 ? -13.989 3.823 18.108 1.00 94.88 367 VAL A O 1
ATOM 2853 N N . ILE A 1 368 ? -12.613 5.467 17.443 1.00 94.31 368 ILE A N 1
ATOM 2854 C CA . ILE A 1 368 ? -11.957 5.632 18.747 1.00 94.31 368 ILE A CA 1
ATOM 2855 C C . ILE A 1 368 ? -12.984 5.939 19.834 1.00 94.31 368 ILE A C 1
ATOM 2857 O O . ILE A 1 368 ? -12.953 5.306 20.892 1.00 94.31 368 ILE A O 1
ATOM 2861 N N . GLN A 1 369 ? -13.895 6.876 19.582 1.00 93.81 369 GLN A N 1
ATOM 2862 C CA . GLN A 1 369 ? -14.902 7.296 20.547 1.00 93.81 369 GLN A CA 1
ATOM 2863 C C . GLN A 1 369 ? -15.862 6.157 20.907 1.00 93.81 369 GLN A C 1
ATOM 2865 O O . GLN A 1 369 ? -16.072 5.902 22.093 1.00 93.81 369 GLN A O 1
ATOM 2870 N N . GLN A 1 370 ? -16.425 5.467 19.912 1.00 93.88 370 GLN A N 1
ATOM 2871 C CA . GLN A 1 370 ? -17.432 4.424 20.139 1.00 93.88 370 GLN A CA 1
ATOM 2872 C C . GLN A 1 370 ? -16.825 3.150 20.717 1.00 93.88 370 GLN A C 1
ATOM 2874 O O . GLN A 1 370 ? -17.332 2.600 21.688 1.00 93.88 370 GLN A O 1
ATOM 2879 N N . VAL A 1 371 ? -15.691 2.697 20.189 1.00 91.69 371 VAL A N 1
ATOM 2880 C CA . VAL A 1 371 ? -15.049 1.481 20.698 1.00 91.69 371 VAL A CA 1
ATOM 2881 C C . VAL A 1 371 ? -14.529 1.700 22.121 1.00 91.69 371 VAL A C 1
ATOM 2883 O O . VAL A 1 371 ? -14.671 0.821 22.968 1.00 91.69 371 VAL A O 1
ATOM 2886 N N . THR A 1 372 ? -13.985 2.881 22.438 1.00 90.12 372 THR A N 1
ATOM 2887 C CA . THR A 1 372 ? -13.522 3.182 23.805 1.00 90.12 372 THR A CA 1
ATOM 2888 C C . THR A 1 372 ? -14.678 3.298 24.804 1.00 90.12 372 THR A C 1
ATOM 2890 O O . THR A 1 372 ? -14.481 2.985 25.977 1.00 90.12 372 THR A O 1
ATOM 2893 N N . SER A 1 373 ? -15.866 3.746 24.381 1.00 88.31 373 SER A N 1
ATOM 2894 C CA . SER A 1 373 ? -17.034 3.847 25.267 1.00 88.31 373 SER A CA 1
ATOM 2895 C C . SER A 1 373 ? -17.736 2.505 25.488 1.00 88.31 373 SER A C 1
ATOM 2897 O O . SER A 1 373 ? -18.257 2.271 26.578 1.00 88.31 373 SER A O 1
ATOM 2899 N N . LEU A 1 374 ? -17.725 1.625 24.484 1.00 85.94 374 LEU A N 1
ATOM 2900 C CA . LEU A 1 374 ? -18.362 0.308 24.535 1.00 85.94 374 LEU A CA 1
ATOM 2901 C C . LEU A 1 374 ? -17.473 -0.765 25.177 1.00 85.94 374 LEU A C 1
ATOM 2903 O O . LEU A 1 374 ? -17.986 -1.734 25.739 1.00 85.94 374 LEU A O 1
ATOM 2907 N N . LEU A 1 375 ? -16.146 -0.610 25.131 1.00 83.69 375 LEU A N 1
ATOM 2908 C CA . LEU A 1 375 ? -15.231 -1.554 25.766 1.00 83.69 375 LEU A CA 1
ATOM 2909 C C . LEU A 1 375 ? -15.071 -1.292 27.276 1.00 83.69 375 LEU A C 1
ATOM 2911 O O . LEU A 1 375 ? -14.944 -0.144 27.714 1.00 83.69 375 LEU A O 1
ATOM 2915 N N . PRO A 1 376 ? -14.983 -2.350 28.107 1.00 78.31 376 PRO A N 1
ATOM 2916 C CA . PRO A 1 376 ? -14.678 -2.207 29.526 1.00 78.31 376 PRO A CA 1
ATOM 2917 C C . PRO A 1 376 ? -13.352 -1.468 29.750 1.00 78.31 376 PRO A C 1
ATOM 2919 O O . PRO A 1 376 ? -12.376 -1.711 29.046 1.00 78.31 376 PRO A O 1
ATOM 2922 N N . ARG A 1 377 ? -13.243 -0.655 30.811 1.00 70.12 377 ARG A N 1
ATOM 2923 C CA . ARG A 1 377 ? -11.996 0.077 31.144 1.00 70.12 377 ARG A CA 1
ATOM 2924 C C . ARG A 1 377 ? -10.747 -0.818 31.244 1.00 70.12 377 ARG A C 1
ATOM 2926 O O . ARG A 1 377 ? -9.642 -0.345 30.997 1.00 70.12 377 ARG A O 1
ATOM 2933 N N . LYS A 1 378 ? -10.913 -2.103 31.585 1.00 63.28 378 LYS A N 1
ATOM 2934 C CA . LYS A 1 378 ? -9.826 -3.099 31.657 1.00 63.28 378 LYS A CA 1
ATOM 2935 C C . LYS A 1 378 ? -9.375 -3.630 30.286 1.00 63.28 378 LYS A C 1
ATOM 2937 O O . LYS A 1 378 ? -8.266 -4.140 30.186 1.00 63.28 378 LYS A O 1
ATOM 2942 N N . ALA A 1 379 ? -10.168 -3.452 29.226 1.00 64.06 379 ALA A N 1
ATOM 2943 C CA . ALA A 1 379 ? -9.819 -3.865 27.863 1.00 64.06 379 ALA A CA 1
ATOM 2944 C C . ALA A 1 379 ? -8.598 -3.112 27.304 1.00 64.06 379 ALA A C 1
ATOM 2946 O O . ALA A 1 379 ? -7.951 -3.585 26.377 1.00 64.06 379 ALA A O 1
ATOM 2947 N N . GLY A 1 380 ? -8.228 -1.971 27.899 1.00 62.72 380 GLY A N 1
ATOM 2948 C CA . GLY A 1 380 ? -7.000 -1.258 27.547 1.00 62.72 380 GLY A CA 1
ATOM 2949 C C . GLY A 1 380 ? -5.706 -2.013 27.880 1.00 62.72 380 GLY A C 1
ATOM 2950 O O . GLY A 1 380 ? -4.677 -1.691 27.295 1.00 62.72 380 GLY A O 1
ATOM 2951 N N . GLN A 1 381 ? -5.737 -2.995 28.795 1.00 69.56 381 GLN A N 1
ATOM 2952 C CA . GLN A 1 381 ? -4.553 -3.794 29.147 1.00 69.56 381 GLN A CA 1
ATOM 2953 C C . GLN A 1 381 ? -4.287 -4.928 28.150 1.00 69.56 381 GLN A C 1
ATOM 2955 O O . GLN A 1 381 ? -3.127 -5.201 27.859 1.00 69.56 381 GLN A O 1
ATOM 2960 N N . ASP A 1 382 ? -5.339 -5.538 27.595 1.00 81.19 382 ASP A N 1
ATOM 2961 C CA . ASP A 1 382 ? -5.227 -6.630 26.622 1.00 81.19 382 ASP A CA 1
ATOM 2962 C C . ASP A 1 382 ? -6.263 -6.491 25.493 1.00 81.19 382 ASP A C 1
ATOM 2964 O O . ASP A 1 382 ? -7.254 -7.219 25.404 1.00 81.19 382 ASP A O 1
ATOM 2968 N N . MET A 1 383 ? -6.047 -5.501 24.625 1.00 83.81 383 MET A N 1
ATOM 2969 C CA . MET A 1 383 ? -6.943 -5.201 23.499 1.00 83.81 383 MET A CA 1
ATOM 2970 C C . MET A 1 383 ? -7.010 -6.343 22.470 1.00 83.81 383 MET A C 1
ATOM 2972 O O . MET A 1 383 ? -8.013 -6.478 21.777 1.00 83.81 383 MET A O 1
ATOM 2976 N N . PHE A 1 384 ? -5.962 -7.168 22.374 1.00 86.56 384 PHE A N 1
ATOM 2977 C CA . PHE A 1 384 ? -5.831 -8.228 21.366 1.00 86.56 384 PHE A CA 1
ATOM 2978 C C . PHE A 1 384 ? -6.321 -9.602 21.845 1.00 86.56 384 PHE A C 1
ATOM 2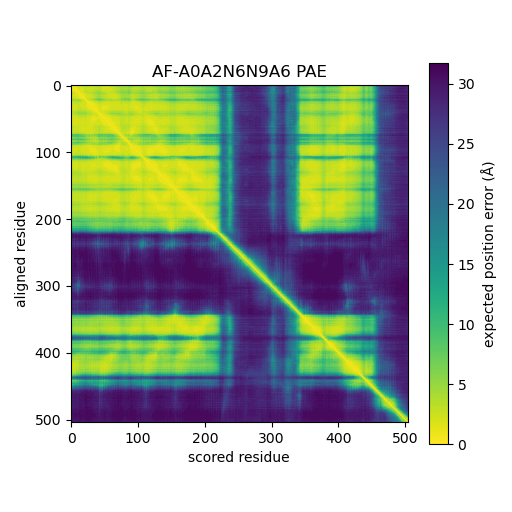980 O O . PHE A 1 384 ? -6.246 -10.569 21.088 1.00 86.56 384 PHE A O 1
ATOM 2987 N N . SER A 1 385 ? -6.862 -9.692 23.066 1.00 88.50 385 SER A N 1
ATOM 2988 C CA . SER A 1 385 ? -7.521 -10.898 23.574 1.00 88.50 385 SER A CA 1
ATOM 2989 C C . SER A 1 385 ? -8.656 -11.368 22.658 1.00 88.50 385 SER A C 1
ATOM 2991 O O . SER A 1 385 ? -9.407 -10.557 22.109 1.00 88.50 385 SER A O 1
ATOM 2993 N N . ALA A 1 386 ? -8.833 -12.688 22.547 1.00 87.75 386 ALA A N 1
ATOM 2994 C CA . ALA A 1 386 ? -9.886 -13.309 21.742 1.00 87.75 386 ALA A CA 1
ATOM 2995 C C . ALA A 1 386 ? -11.298 -12.815 22.116 1.00 87.75 386 ALA A C 1
ATOM 2997 O O . ALA A 1 386 ? -12.131 -12.611 21.236 1.00 87.75 386 ALA A O 1
ATOM 2998 N N . GLU A 1 387 ? -11.551 -12.554 23.402 1.00 88.31 387 GLU A N 1
ATOM 2999 C CA . GLU A 1 387 ? -12.832 -12.018 23.881 1.00 88.31 387 GLU A CA 1
ATOM 3000 C C . GLU A 1 387 ? -13.083 -10.598 23.354 1.00 88.31 387 GLU A C 1
ATOM 3002 O O . GLU A 1 387 ? -14.177 -10.280 22.889 1.00 88.31 387 GLU A O 1
ATOM 3007 N N . ASN A 1 388 ? -12.055 -9.744 23.374 1.00 87.88 388 ASN A N 1
ATOM 3008 C CA . ASN A 1 388 ? -12.158 -8.381 22.859 1.00 87.88 388 ASN A CA 1
ATOM 3009 C C . ASN A 1 388 ? -12.267 -8.373 21.331 1.00 87.88 388 ASN A C 1
ATOM 3011 O O . ASN A 1 388 ? -13.065 -7.614 20.794 1.00 87.88 388 ASN A O 1
ATOM 3015 N N . MET A 1 389 ? -11.554 -9.261 20.632 1.00 90.94 389 MET A N 1
ATOM 3016 C CA . MET A 1 389 ? -11.700 -9.439 19.184 1.00 90.94 389 MET A CA 1
ATOM 3017 C C . MET A 1 389 ? -13.120 -9.849 18.795 1.00 90.94 389 MET A C 1
ATOM 3019 O O . MET A 1 389 ? -13.661 -9.312 17.832 1.00 90.94 389 MET A O 1
ATOM 3023 N N . GLN A 1 390 ? -13.738 -10.756 19.555 1.00 89.19 390 GLN A N 1
ATOM 3024 C CA . GLN A 1 390 ? -15.119 -11.162 19.317 1.00 89.19 390 GLN A CA 1
ATOM 3025 C C . GLN A 1 390 ? -16.092 -10.002 19.558 1.00 89.19 390 GLN A C 1
ATOM 3027 O O . GLN A 1 390 ? -16.927 -9.725 18.703 1.00 89.19 390 GLN A O 1
ATOM 3032 N N . ARG A 1 391 ? -15.919 -9.245 20.649 1.00 89.75 391 ARG A N 1
ATOM 3033 C CA . ARG A 1 391 ? -16.718 -8.036 20.904 1.00 89.75 391 ARG A CA 1
ATOM 3034 C C . ARG A 1 391 ? -16.596 -7.005 19.786 1.00 89.75 391 ARG A C 1
ATOM 3036 O O . ARG A 1 391 ? -17.606 -6.460 19.366 1.00 89.75 391 ARG A O 1
ATOM 3043 N N . LEU A 1 392 ? -15.388 -6.742 19.282 1.00 91.38 392 LEU A N 1
ATOM 3044 C CA . LEU A 1 392 ? -15.182 -5.775 18.195 1.00 91.38 392 LEU A CA 1
ATOM 3045 C C . LEU A 1 392 ? -15.934 -6.153 16.913 1.00 91.38 392 LEU A C 1
ATOM 3047 O O . LEU A 1 392 ? -16.351 -5.259 16.184 1.00 91.38 392 LEU A O 1
ATOM 3051 N N . ARG A 1 393 ? -16.128 -7.451 16.647 1.00 92.69 393 ARG A N 1
ATOM 3052 C CA . ARG A 1 393 ? -16.926 -7.935 15.507 1.00 92.69 393 ARG A CA 1
ATOM 3053 C C . ARG A 1 393 ? -18.427 -7.699 15.686 1.00 92.69 393 ARG A C 1
ATOM 3055 O O . ARG A 1 393 ? -19.147 -7.586 14.699 1.00 92.69 393 ARG A O 1
ATOM 3062 N N . GLU A 1 394 ? -18.884 -7.663 16.934 1.00 91.38 394 GLU A N 1
ATOM 3063 C CA . GLU A 1 394 ? -20.293 -7.514 17.313 1.00 91.38 394 GLU A CA 1
ATOM 3064 C C . GLU A 1 394 ? -20.708 -6.050 17.507 1.00 91.38 394 GLU A C 1
ATOM 3066 O O . GLU A 1 394 ? -21.898 -5.751 17.500 1.00 91.38 394 GLU A O 1
ATOM 3071 N N . ILE A 1 395 ? -19.751 -5.130 17.672 1.00 90.31 395 ILE A N 1
ATOM 3072 C CA . ILE A 1 395 ? -20.038 -3.697 17.773 1.00 90.31 395 ILE A CA 1
ATOM 3073 C C . ILE A 1 395 ? -20.620 -3.200 16.449 1.00 90.31 395 ILE A C 1
ATOM 3075 O O . ILE A 1 395 ? -20.018 -3.375 15.393 1.00 90.31 395 ILE A O 1
ATOM 3079 N N . ASP A 1 396 ? -21.751 -2.507 16.525 1.00 90.00 396 ASP A N 1
ATOM 3080 C CA . ASP A 1 396 ? -22.303 -1.744 15.412 1.00 90.00 396 ASP A CA 1
ATOM 3081 C C . ASP A 1 396 ? -21.852 -0.287 15.520 1.00 90.00 396 ASP A C 1
ATOM 3083 O O . ASP A 1 396 ? -22.273 0.450 16.415 1.00 90.00 396 ASP A O 1
ATOM 3087 N N . LEU A 1 397 ? -20.971 0.127 14.608 1.00 89.12 397 LEU A N 1
ATOM 3088 C CA . LEU A 1 397 ? -20.505 1.508 14.547 1.00 89.12 397 LEU A CA 1
ATOM 3089 C C . LEU A 1 397 ? -21.557 2.391 13.867 1.00 89.12 397 LEU A C 1
ATOM 3091 O O . LEU A 1 397 ? -21.971 2.128 12.739 1.00 89.12 397 LEU A O 1
ATOM 3095 N N . VAL A 1 398 ? -21.978 3.457 14.549 1.00 88.44 398 VAL A N 1
ATOM 3096 C CA . VAL A 1 398 ? -22.987 4.411 14.059 1.00 88.44 398 VAL A CA 1
ATOM 3097 C C . VAL A 1 398 ? -22.302 5.628 13.433 1.00 88.44 398 VAL A C 1
ATOM 3099 O O . VAL A 1 398 ? -21.319 6.128 13.968 1.00 88.44 398 VAL A O 1
ATOM 3102 N N . GLY A 1 399 ? -22.819 6.150 12.320 1.00 82.62 399 GLY A N 1
ATOM 3103 C CA . GLY A 1 399 ? -22.276 7.367 11.695 1.00 82.62 399 GLY A CA 1
ATOM 3104 C C . GLY A 1 399 ? -20.972 7.163 10.915 1.00 82.62 399 GLY A C 1
ATOM 3105 O O . GLY A 1 399 ? -20.312 8.140 10.578 1.00 82.62 399 GLY A O 1
ATOM 3106 N N . ILE A 1 400 ? -20.601 5.913 10.624 1.00 86.94 400 ILE A N 1
ATOM 3107 C CA . ILE A 1 400 ? -19.592 5.586 9.614 1.00 86.94 400 ILE A CA 1
ATOM 3108 C C . ILE A 1 400 ? -20.349 5.236 8.336 1.00 86.94 400 ILE A C 1
ATOM 3110 O O . ILE A 1 400 ? -20.911 4.149 8.218 1.00 86.94 400 ILE A O 1
ATOM 3114 N N . GLU A 1 401 ? -20.416 6.186 7.409 1.00 86.25 401 GLU A N 1
ATOM 3115 C CA . GLU A 1 401 ? -21.007 5.970 6.090 1.00 86.25 401 GLU A CA 1
ATOM 3116 C C . GLU A 1 401 ? -19.926 5.524 5.109 1.00 86.25 401 GLU A C 1
ATOM 3118 O O . GLU A 1 401 ? -18.837 6.099 5.073 1.00 86.25 401 GLU A O 1
ATOM 3123 N N . ALA A 1 402 ? -20.225 4.500 4.309 1.00 89.38 402 ALA A N 1
ATOM 3124 C CA . ALA A 1 402 ? -19.277 3.993 3.331 1.00 89.38 402 ALA A CA 1
ATOM 3125 C C . ALA A 1 402 ? -19.061 5.012 2.208 1.00 89.38 402 ALA A C 1
ATOM 3127 O O . ALA A 1 402 ? -19.986 5.314 1.446 1.00 89.38 402 ALA A O 1
ATOM 3128 N N . SER A 1 403 ? -17.840 5.540 2.096 1.00 89.38 403 SER A N 1
ATOM 3129 C CA . SER A 1 403 ? -17.497 6.426 0.989 1.00 89.38 403 SER A CA 1
ATOM 3130 C C . SER A 1 403 ? -17.506 5.672 -0.350 1.00 89.38 403 SER A C 1
ATOM 3132 O O . SER A 1 403 ? -17.264 4.463 -0.395 1.00 89.38 403 SER A O 1
ATOM 3134 N N . PRO A 1 404 ? -17.778 6.354 -1.479 1.00 91.75 404 PRO A N 1
ATOM 3135 C CA . PRO A 1 404 ? -17.687 5.726 -2.790 1.00 91.75 404 PRO A CA 1
ATOM 3136 C C . PRO A 1 404 ? -16.285 5.170 -3.039 1.00 91.75 404 PRO A C 1
ATOM 3138 O O . PRO A 1 404 ? -15.290 5.869 -2.839 1.00 91.75 404 PRO A O 1
ATOM 3141 N N . ILE A 1 405 ? -16.210 3.936 -3.537 1.00 92.44 405 ILE A N 1
ATOM 3142 C CA . ILE A 1 405 ? -14.940 3.280 -3.856 1.00 92.44 405 ILE A CA 1
ATOM 3143 C C . ILE A 1 405 ? -14.189 4.100 -4.914 1.00 92.44 405 ILE A C 1
ATOM 3145 O O . ILE A 1 405 ? -14.614 4.192 -6.068 1.00 92.44 405 ILE A O 1
ATOM 3149 N N . LYS A 1 406 ? -13.053 4.683 -4.516 1.00 90.50 406 LYS A N 1
ATOM 3150 C CA . LYS A 1 406 ? -12.152 5.425 -5.404 1.00 90.50 406 LYS A CA 1
ATOM 3151 C C . LYS A 1 406 ? -11.070 4.495 -5.934 1.00 90.50 406 LYS A C 1
ATOM 3153 O O . LYS A 1 406 ? -10.295 3.943 -5.157 1.00 90.50 406 LYS A O 1
ATOM 3158 N N . VAL A 1 407 ? -10.976 4.382 -7.254 1.00 92.75 407 VAL A N 1
ATOM 3159 C CA . VAL A 1 407 ? -9.932 3.599 -7.917 1.00 92.75 407 VAL A CA 1
ATOM 3160 C C . VAL A 1 407 ? -8.901 4.534 -8.541 1.00 92.75 407 VAL A C 1
ATOM 3162 O O . VAL A 1 407 ? -9.244 5.429 -9.309 1.00 92.75 407 VAL A O 1
ATOM 3165 N N . GLN A 1 408 ? -7.635 4.322 -8.205 1.00 92.81 408 GLN A N 1
ATOM 3166 C CA . GLN A 1 408 ? -6.482 5.086 -8.661 1.00 92.81 408 GLN A CA 1
ATOM 3167 C C . GLN A 1 408 ? -5.705 4.280 -9.705 1.00 92.81 408 GLN A C 1
ATOM 3169 O O . GLN A 1 408 ? -4.882 3.419 -9.374 1.00 92.81 408 GLN A O 1
ATOM 3174 N N . SER A 1 409 ? -5.967 4.554 -10.981 1.00 90.44 409 SER A N 1
ATOM 3175 C CA . SER A 1 409 ? -5.202 3.984 -12.090 1.00 90.44 409 SER A CA 1
ATOM 3176 C C . SER A 1 409 ? -3.857 4.679 -12.266 1.00 90.44 409 SER A C 1
ATOM 3178 O O . SER A 1 409 ? -3.701 5.857 -11.955 1.00 90.44 409 SER A O 1
ATOM 3180 N N . PHE A 1 410 ? -2.891 3.956 -12.824 1.00 88.25 410 PHE A N 1
ATOM 3181 C CA . PHE A 1 410 ? -1.666 4.568 -13.320 1.00 88.25 410 PHE A CA 1
ATOM 3182 C C . PHE A 1 410 ? -1.982 5.508 -14.496 1.00 88.25 410 PHE A C 1
ATOM 3184 O O . PHE A 1 410 ? -2.655 5.108 -15.447 1.00 88.25 410 PHE A O 1
ATOM 3191 N N . GLU A 1 411 ? -1.486 6.744 -14.433 1.00 87.12 411 GLU A N 1
ATOM 3192 C CA . GLU A 1 411 ? -1.644 7.738 -15.495 1.00 87.12 411 GLU A CA 1
ATOM 3193 C C . GLU A 1 411 ? -0.333 7.934 -16.262 1.00 87.12 411 GLU A C 1
ATOM 3195 O O . GLU A 1 411 ? 0.709 8.271 -15.693 1.00 87.12 411 GLU A O 1
ATOM 3200 N N . TRP A 1 412 ? -0.398 7.764 -17.583 1.00 86.50 412 TRP A N 1
ATOM 3201 C CA . TRP A 1 412 ? 0.730 8.005 -18.473 1.00 86.50 412 TRP A CA 1
ATOM 3202 C C . TRP A 1 412 ? 1.006 9.505 -18.606 1.00 86.50 412 TRP A C 1
ATOM 3204 O O . TRP A 1 412 ? 0.312 10.235 -19.311 1.00 86.50 412 TRP A O 1
ATOM 3214 N N . SER A 1 413 ? 2.074 9.963 -17.961 1.00 89.56 413 SER A N 1
ATOM 3215 C CA . SER A 1 413 ? 2.681 11.271 -18.215 1.00 89.56 413 SER A CA 1
ATOM 3216 C C . SER A 1 413 ? 3.732 11.186 -19.333 1.00 89.56 413 SER A C 1
ATOM 3218 O O . SER A 1 413 ? 4.344 10.125 -19.507 1.00 89.56 413 SER A O 1
ATOM 3220 N N . PRO A 1 414 ? 4.052 12.294 -20.030 1.00 89.81 414 PRO A N 1
ATOM 3221 C CA . PRO A 1 414 ? 5.145 12.326 -21.008 1.00 89.81 414 PRO A CA 1
ATOM 3222 C C . PRO A 1 414 ? 6.494 11.865 -20.436 1.00 89.81 414 PRO A C 1
ATOM 3224 O O . PRO A 1 414 ? 7.291 11.249 -21.138 1.00 89.81 414 PRO A O 1
ATOM 3227 N N . LEU A 1 415 ? 6.741 12.126 -19.146 1.00 86.81 415 LEU A N 1
ATOM 3228 C CA . LEU A 1 415 ? 7.938 11.669 -18.437 1.00 86.81 415 LEU A CA 1
ATOM 3229 C C . LEU A 1 415 ? 7.927 10.153 -18.227 1.00 86.81 415 LEU A C 1
ATOM 3231 O O . LEU A 1 415 ? 8.927 9.494 -18.499 1.00 86.81 415 LEU A O 1
ATOM 3235 N N . SER A 1 416 ? 6.803 9.595 -17.769 1.00 87.62 416 SER A N 1
ATOM 3236 C CA . SER A 1 416 ? 6.672 8.146 -17.588 1.00 87.62 416 SER A CA 1
ATOM 3237 C C . SER A 1 416 ? 6.700 7.391 -18.914 1.00 87.62 416 SER A C 1
ATOM 3239 O O . SER A 1 416 ? 7.326 6.339 -18.988 1.00 87.62 416 SER A O 1
ATOM 3241 N N . LEU A 1 417 ? 6.105 7.955 -19.970 1.00 88.69 417 LEU A N 1
ATOM 3242 C CA . LEU A 1 417 ? 6.165 7.396 -21.314 1.00 88.69 417 LEU A CA 1
ATOM 3243 C C . LEU A 1 417 ? 7.608 7.410 -21.824 1.00 88.69 417 LEU A C 1
ATOM 3245 O O . LEU A 1 417 ? 8.120 6.372 -22.219 1.00 88.69 417 LEU A O 1
ATOM 3249 N N . GLY A 1 418 ? 8.306 8.545 -21.707 1.00 89.19 418 GLY A N 1
ATOM 3250 C CA . GLY A 1 418 ? 9.711 8.644 -22.103 1.00 89.19 418 GLY A CA 1
ATOM 3251 C C . GLY A 1 418 ? 10.626 7.698 -21.320 1.00 89.19 418 GLY A C 1
ATOM 3252 O O . GLY A 1 418 ? 11.509 7.076 -21.908 1.00 89.19 418 GLY A O 1
ATOM 3253 N N . TRP A 1 419 ? 10.411 7.539 -20.009 1.00 90.00 419 TRP A N 1
ATOM 3254 C CA . TRP A 1 419 ? 11.121 6.547 -19.194 1.00 90.00 419 TRP A CA 1
ATOM 3255 C C . TRP A 1 419 ? 10.859 5.120 -19.688 1.00 90.00 419 TRP A C 1
ATOM 3257 O O . TRP A 1 419 ? 11.804 4.351 -19.872 1.00 90.00 419 TRP A O 1
ATOM 3267 N N . TYR A 1 420 ? 9.591 4.783 -19.918 1.00 90.25 420 TYR A N 1
ATOM 3268 C CA . TYR A 1 420 ? 9.178 3.455 -20.341 1.00 90.25 420 TYR A CA 1
ATOM 3269 C C . TYR A 1 420 ? 9.724 3.099 -21.727 1.00 90.25 420 TYR A C 1
ATOM 3271 O O . TYR A 1 420 ? 10.362 2.060 -21.880 1.00 90.25 420 TYR A O 1
ATOM 3279 N N . GLU A 1 421 ? 9.565 3.992 -22.706 1.00 89.38 421 GLU A N 1
ATOM 3280 C CA . GLU A 1 421 ? 10.115 3.844 -24.055 1.00 89.38 421 GLU A CA 1
ATOM 3281 C C . GLU A 1 421 ? 11.639 3.704 -24.022 1.00 89.38 421 GLU A C 1
ATOM 3283 O O . GLU A 1 421 ? 12.190 2.823 -24.678 1.00 89.38 421 GLU A O 1
ATOM 3288 N N . SER A 1 422 ? 12.329 4.520 -23.216 1.00 88.62 422 SER A N 1
ATOM 3289 C CA . SER A 1 422 ? 13.788 4.431 -23.068 1.00 88.62 422 SER A CA 1
ATOM 3290 C C . SER A 1 422 ? 14.216 3.078 -22.499 1.00 88.62 422 SER A C 1
ATOM 3292 O O . SER A 1 422 ? 15.204 2.500 -22.950 1.00 88.62 422 SER A O 1
ATOM 3294 N N . MET A 1 423 ? 13.476 2.550 -21.520 1.00 87.25 423 MET A N 1
ATOM 3295 C CA . MET A 1 423 ? 13.754 1.241 -20.933 1.00 87.25 423 MET A CA 1
ATOM 3296 C C . MET A 1 423 ? 13.465 0.108 -21.926 1.00 87.25 423 MET A C 1
ATOM 3298 O O . MET A 1 423 ? 14.284 -0.798 -22.061 1.00 87.25 423 MET A O 1
ATOM 3302 N N . LEU A 1 424 ? 12.341 0.172 -22.644 1.00 88.56 424 LEU A N 1
ATOM 3303 C CA . LEU A 1 424 ? 11.953 -0.811 -23.655 1.00 88.56 424 LEU A CA 1
ATOM 3304 C C . LEU A 1 424 ? 12.986 -0.878 -24.780 1.00 88.56 424 LEU A C 1
ATOM 3306 O O . LEU A 1 424 ? 13.553 -1.941 -25.033 1.00 88.56 424 LEU A O 1
ATOM 3310 N N . TRP A 1 425 ? 13.288 0.258 -25.411 1.00 86.81 425 TRP A N 1
ATOM 3311 C CA . TRP A 1 425 ? 14.271 0.319 -26.490 1.00 86.81 425 TRP A CA 1
ATOM 3312 C C . TRP A 1 425 ? 15.684 0.004 -26.007 1.00 86.81 425 TRP A C 1
ATOM 3314 O O . TRP A 1 425 ? 16.434 -0.641 -26.733 1.00 86.81 425 TRP A O 1
ATOM 3324 N N . GLY A 1 426 ? 16.033 0.377 -24.773 1.00 86.06 426 GLY A N 1
ATOM 3325 C CA . GLY A 1 426 ? 17.300 -0.004 -24.154 1.00 86.06 426 GLY A CA 1
ATOM 3326 C C . GLY A 1 426 ? 17.451 -1.520 -24.014 1.00 86.06 426 GLY A C 1
ATOM 3327 O O . GLY A 1 426 ? 18.503 -2.062 -24.349 1.00 86.06 426 GLY A O 1
ATOM 3328 N N . ILE A 1 427 ? 16.396 -2.220 -23.583 1.00 84.69 427 ILE A N 1
ATOM 3329 C CA . ILE A 1 427 ? 16.390 -3.688 -23.491 1.00 84.69 427 ILE A CA 1
A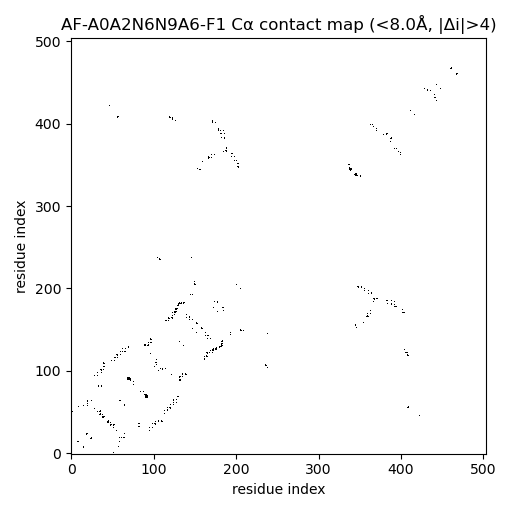TOM 3330 C C . ILE A 1 427 ? 16.481 -4.317 -24.882 1.00 84.69 427 ILE A C 1
ATOM 3332 O O . ILE A 1 427 ? 17.292 -5.221 -25.076 1.00 84.69 427 ILE A O 1
ATOM 3336 N N . VAL A 1 428 ? 15.692 -3.838 -25.850 1.00 85.12 428 VAL A N 1
ATOM 3337 C CA . VAL A 1 428 ? 15.727 -4.344 -27.234 1.00 85.12 428 VAL A CA 1
ATOM 3338 C C . VAL A 1 428 ? 17.132 -4.186 -27.817 1.00 85.12 428 VAL A C 1
ATOM 3340 O O . VAL A 1 428 ? 17.706 -5.162 -28.296 1.00 85.12 428 VAL A O 1
ATOM 3343 N N . TYR A 1 429 ? 17.722 -2.997 -27.698 1.00 84.44 429 TYR A N 1
ATOM 3344 C CA . TYR A 1 429 ? 19.074 -2.706 -28.168 1.00 84.44 429 TYR A CA 1
ATOM 3345 C C . TYR A 1 429 ? 20.129 -3.605 -27.508 1.00 84.44 429 TYR A C 1
ATOM 3347 O O . TYR A 1 429 ? 20.919 -4.242 -28.201 1.00 84.44 429 TYR A O 1
ATOM 3355 N N . ALA A 1 430 ? 20.114 -3.719 -26.176 1.00 83.38 430 ALA A N 1
ATOM 3356 C CA . ALA A 1 430 ? 21.075 -4.547 -25.449 1.00 83.38 430 ALA A CA 1
ATOM 3357 C C . ALA A 1 430 ? 20.941 -6.041 -25.786 1.00 83.38 430 ALA A C 1
ATOM 3359 O O . ALA A 1 430 ? 21.949 -6.725 -25.958 1.00 83.38 430 ALA A O 1
ATOM 3360 N N . SER A 1 431 ? 19.707 -6.544 -25.900 1.00 82.75 431 SER A N 1
ATOM 3361 C CA . SER A 1 431 ? 19.449 -7.946 -26.246 1.00 82.75 431 SER A CA 1
ATOM 3362 C C . SER A 1 431 ? 19.956 -8.293 -27.642 1.00 82.75 431 SER A C 1
ATOM 3364 O O . SER A 1 431 ? 20.509 -9.367 -27.864 1.00 82.75 431 SER A O 1
ATOM 3366 N N . GLU A 1 432 ? 19.822 -7.358 -28.575 1.00 81.44 432 GLU A N 1
ATOM 3367 C CA . GLU A 1 432 ? 20.217 -7.570 -29.952 1.00 81.44 432 GLU A CA 1
ATOM 3368 C C . GLU A 1 432 ? 21.740 -7.525 -30.123 1.00 81.44 432 GLU A C 1
ATOM 3370 O O . GLU A 1 432 ? 22.296 -8.416 -30.767 1.00 81.44 432 GLU A O 1
ATOM 3375 N N . MET A 1 433 ? 22.431 -6.604 -29.437 1.00 76.12 433 MET A N 1
ATOM 3376 C CA . MET A 1 433 ? 23.898 -6.576 -29.415 1.00 76.12 433 MET A CA 1
ATOM 3377 C C . MET A 1 433 ? 24.501 -7.896 -28.915 1.00 76.12 433 MET A C 1
ATOM 3379 O O . MET A 1 433 ? 25.549 -8.317 -29.405 1.00 76.12 433 MET A O 1
ATOM 3383 N N . GLN A 1 434 ? 23.852 -8.557 -27.949 1.00 75.56 434 GLN A N 1
ATOM 3384 C CA . GLN A 1 434 ? 24.302 -9.855 -27.440 1.00 75.56 434 GLN A CA 1
ATOM 3385 C C . GLN A 1 434 ? 24.128 -10.984 -28.464 1.00 75.56 434 GLN A C 1
ATOM 3387 O O . GLN A 1 434 ? 24.992 -11.854 -28.561 1.00 75.56 434 GLN A O 1
ATOM 3392 N N . ILE A 1 435 ? 23.032 -10.971 -29.227 1.00 72.75 435 ILE A N 1
ATOM 3393 C CA . ILE A 1 435 ? 22.710 -12.014 -30.211 1.00 72.75 435 ILE A CA 1
ATOM 3394 C C . ILE A 1 435 ? 23.559 -11.856 -31.475 1.00 72.75 435 ILE A C 1
ATOM 3396 O O . ILE A 1 435 ? 24.097 -12.836 -31.985 1.00 72.75 435 ILE A O 1
ATOM 3400 N N . ALA A 1 436 ? 23.701 -10.629 -31.978 1.00 64.38 436 ALA A N 1
ATOM 3401 C CA . ALA A 1 436 ? 24.286 -10.382 -33.288 1.00 64.38 436 ALA A CA 1
ATOM 3402 C C . ALA A 1 436 ? 25.821 -10.475 -33.322 1.00 64.38 436 ALA A C 1
ATOM 3404 O O . ALA A 1 436 ? 26.376 -10.445 -34.419 1.00 64.38 436 ALA A O 1
ATOM 3405 N N . LYS A 1 437 ? 26.522 -10.525 -32.170 1.00 65.19 437 LYS A N 1
ATOM 3406 C CA . LYS A 1 437 ? 28.004 -10.457 -32.053 1.00 65.19 437 LYS A CA 1
ATOM 3407 C C . LYS A 1 437 ? 28.654 -9.484 -33.064 1.00 65.19 437 LYS A C 1
ATOM 3409 O O . LYS A 1 437 ? 29.731 -9.741 -33.593 1.00 65.19 437 LYS A O 1
ATOM 3414 N N . GLY A 1 438 ? 27.964 -8.388 -33.386 1.00 58.44 438 GLY A N 1
ATOM 3415 C CA . GLY A 1 438 ? 28.396 -7.379 -34.355 1.00 58.44 438 GLY A CA 1
ATOM 3416 C C . GLY A 1 438 ? 28.396 -7.757 -35.847 1.00 58.44 438 GLY A C 1
ATOM 3417 O O . GLY A 1 438 ? 28.815 -6.920 -36.638 1.00 58.44 438 GLY A O 1
ATOM 3418 N N . THR A 1 439 ? 27.948 -8.944 -36.277 1.00 61.31 439 THR A N 1
ATOM 3419 C CA . THR A 1 439 ? 28.110 -9.389 -37.683 1.00 61.31 439 THR A CA 1
ATOM 3420 C C . THR A 1 439 ? 26.896 -9.152 -38.584 1.00 61.31 439 THR A C 1
ATOM 3422 O O . THR A 1 439 ? 27.077 -8.975 -39.786 1.00 61.31 439 THR A O 1
ATOM 3425 N N . SER A 1 440 ? 25.668 -9.106 -38.056 1.00 67.06 440 SER A N 1
ATOM 3426 C CA . SER A 1 440 ? 24.452 -8.758 -38.822 1.00 67.06 440 SER A CA 1
ATOM 3427 C C . SER A 1 440 ? 23.299 -8.441 -37.878 1.00 67.06 440 SER A C 1
ATOM 3429 O O . SER A 1 440 ? 22.497 -9.310 -37.542 1.00 67.06 440 SER A O 1
ATOM 3431 N N . GLY A 1 441 ? 23.255 -7.199 -37.411 1.00 72.00 441 GLY A N 1
ATOM 3432 C CA . GLY A 1 441 ? 22.237 -6.731 -36.492 1.00 72.00 441 GLY A CA 1
ATOM 3433 C C . GLY A 1 441 ? 21.171 -5.851 -37.140 1.00 72.00 441 GLY A C 1
ATOM 3434 O O . GLY A 1 441 ? 21.432 -5.180 -38.138 1.00 72.00 441 GLY A O 1
ATOM 3435 N N . ILE A 1 442 ? 19.976 -5.780 -36.547 1.00 78.31 442 ILE A N 1
ATOM 3436 C CA . ILE A 1 442 ? 18.896 -4.871 -36.982 1.00 78.31 442 ILE A CA 1
ATOM 3437 C C . ILE A 1 442 ? 19.323 -3.397 -36.899 1.00 78.31 442 ILE A C 1
ATOM 3439 O O . ILE A 1 442 ? 18.757 -2.544 -37.579 1.00 78.31 442 ILE A O 1
ATOM 3443 N N . TRP A 1 443 ? 20.328 -3.103 -36.068 1.00 77.56 443 TRP A N 1
ATOM 3444 C CA . TRP A 1 443 ? 20.897 -1.769 -35.887 1.00 77.56 443 TRP A CA 1
ATOM 3445 C C . TRP A 1 443 ? 22.157 -1.526 -36.735 1.00 77.56 443 TRP A C 1
ATOM 3447 O O . TRP A 1 443 ? 22.709 -0.422 -36.704 1.00 77.56 443 TRP A O 1
ATOM 3457 N N . THR A 1 444 ? 22.634 -2.510 -37.508 1.00 75.94 444 THR A N 1
ATOM 3458 C CA . THR A 1 444 ? 23.832 -2.359 -38.348 1.00 75.94 444 THR A CA 1
ATOM 3459 C C . THR A 1 444 ? 23.632 -1.247 -39.384 1.00 75.94 444 THR A C 1
ATOM 3461 O O . THR A 1 444 ? 22.628 -1.199 -40.088 1.00 75.94 444 THR A O 1
ATOM 3464 N N . GLY A 1 445 ? 24.590 -0.317 -39.468 1.00 74.94 445 GLY A N 1
ATOM 3465 C CA . GLY A 1 445 ? 24.515 0.846 -40.364 1.00 74.94 445 GLY A CA 1
ATOM 3466 C C . GLY A 1 445 ? 23.655 2.007 -39.847 1.00 74.94 445 GLY A C 1
ATOM 3467 O O . GLY A 1 445 ? 23.554 3.033 -40.519 1.00 74.94 445 GLY A O 1
ATOM 3468 N N . THR A 1 446 ? 23.068 1.895 -38.650 1.00 80.25 446 THR A N 1
ATOM 3469 C CA . THR A 1 446 ? 22.315 2.988 -38.019 1.00 80.25 446 THR A CA 1
ATOM 3470 C C . THR A 1 446 ? 23.177 3.759 -37.015 1.00 80.25 446 THR A C 1
ATOM 3472 O O . THR A 1 446 ? 23.961 3.187 -36.262 1.00 80.25 446 THR A O 1
ATOM 3475 N N . ALA A 1 447 ? 23.039 5.087 -36.983 1.00 73.50 447 ALA A N 1
ATOM 3476 C CA . ALA A 1 447 ? 23.736 5.951 -36.028 1.00 73.50 447 ALA A CA 1
ATOM 3477 C C . ALA A 1 447 ? 22.888 6.154 -34.759 1.00 73.50 447 ALA A C 1
ATOM 3479 O O . ALA A 1 447 ? 22.373 7.250 -34.513 1.00 73.50 447 ALA A O 1
ATOM 3480 N N . VAL A 1 448 ? 22.698 5.088 -33.974 1.00 73.94 448 VAL A N 1
ATOM 3481 C CA . VAL A 1 448 ? 21.892 5.137 -32.743 1.00 73.94 448 VAL A CA 1
ATOM 3482 C C . VAL A 1 448 ? 22.566 6.043 -31.709 1.00 73.94 448 VAL A C 1
ATOM 3484 O O . VAL A 1 448 ? 23.713 5.835 -31.322 1.00 73.94 448 VAL A O 1
ATOM 3487 N N . LYS A 1 449 ? 21.838 7.056 -31.230 1.00 68.94 449 LYS A N 1
ATOM 3488 C CA . LYS A 1 449 ? 22.268 7.943 -30.139 1.00 68.94 449 LYS A CA 1
ATOM 3489 C C . LYS A 1 449 ? 21.341 7.737 -28.946 1.00 68.94 449 LYS A C 1
ATOM 3491 O O . LYS A 1 449 ? 20.283 8.352 -28.889 1.00 68.94 449 LYS A O 1
ATOM 3496 N N . LEU A 1 450 ? 21.735 6.865 -28.017 1.00 63.28 450 LEU A N 1
ATOM 3497 C CA . LEU A 1 450 ? 20.925 6.530 -26.835 1.00 63.28 450 LEU A CA 1
ATOM 3498 C C . LEU A 1 450 ? 20.840 7.689 -25.835 1.00 63.28 450 LEU A C 1
ATOM 3500 O O . LEU A 1 450 ? 19.783 7.953 -25.271 1.00 63.28 450 LEU A O 1
ATOM 3504 N N . PHE A 1 451 ? 21.943 8.413 -25.648 1.00 61.69 451 PHE A N 1
ATOM 3505 C CA . PHE A 1 451 ? 22.018 9.529 -24.713 1.00 61.69 451 PHE A CA 1
ATOM 3506 C C . PHE A 1 451 ? 22.633 10.742 -25.400 1.00 61.69 451 PHE A C 1
ATOM 3508 O O . PHE A 1 451 ? 23.628 10.639 -26.119 1.00 61.69 451 PHE A O 1
ATOM 3515 N N . ARG A 1 452 ? 22.046 11.915 -25.162 1.00 55.41 452 ARG A N 1
ATOM 3516 C CA . ARG A 1 452 ? 22.675 13.195 -25.479 1.00 55.41 452 ARG A CA 1
ATOM 3517 C C . ARG A 1 452 ? 23.217 13.748 -24.175 1.00 55.41 452 ARG A C 1
ATOM 3519 O O . ARG A 1 452 ? 22.435 14.046 -23.277 1.00 55.41 452 ARG A O 1
ATOM 3526 N N . ILE A 1 453 ? 24.537 13.876 -24.074 1.00 49.28 453 ILE A N 1
ATOM 3527 C CA . ILE A 1 453 ? 25.154 14.602 -22.966 1.00 49.28 453 ILE A CA 1
ATOM 3528 C C . ILE A 1 453 ? 24.646 16.038 -23.079 1.00 49.28 453 ILE A C 1
ATOM 3530 O O . ILE A 1 453 ? 24.919 16.738 -24.056 1.00 49.28 453 ILE A O 1
ATOM 3534 N N . GLN A 1 454 ? 23.819 16.444 -22.124 1.00 43.66 454 GLN A N 1
ATOM 3535 C CA . GLN A 1 454 ? 23.435 17.834 -21.985 1.00 43.66 454 GLN A CA 1
ATOM 3536 C C . GLN A 1 454 ? 24.601 18.509 -21.271 1.00 43.66 454 GLN A C 1
ATOM 3538 O O . GLN A 1 454 ? 24.630 18.577 -20.047 1.00 43.66 454 GLN A O 1
ATOM 3543 N N . GLU A 1 455 ? 25.609 18.932 -22.037 1.00 45.56 455 GLU A N 1
ATOM 3544 C CA . GLU A 1 455 ? 26.637 19.830 -21.520 1.00 45.56 455 GLU A CA 1
ATOM 3545 C C . GLU A 1 455 ? 25.918 21.091 -21.039 1.00 45.56 455 GLU A C 1
ATOM 3547 O O . GLU A 1 455 ? 25.467 21.925 -21.827 1.00 45.56 455 GLU A O 1
ATOM 3552 N N . THR A 1 456 ? 25.739 21.210 -19.727 1.00 44.72 456 THR A N 1
ATOM 3553 C CA . THR A 1 456 ? 25.435 22.492 -19.110 1.00 44.72 456 THR A CA 1
ATOM 3554 C C . THR A 1 456 ? 26.655 23.358 -19.371 1.00 44.72 456 THR A C 1
ATOM 3556 O O . THR A 1 456 ? 27.673 23.200 -18.698 1.00 44.72 456 THR A O 1
ATOM 3559 N N . ALA A 1 457 ? 26.586 24.204 -20.404 1.00 40.75 457 ALA A N 1
ATOM 3560 C CA . ALA A 1 457 ? 27.628 25.179 -20.690 1.00 40.75 457 ALA A CA 1
ATOM 3561 C C . ALA A 1 457 ? 28.001 25.875 -19.370 1.00 40.75 457 ALA A C 1
ATOM 3563 O O . ALA A 1 457 ? 27.078 26.245 -18.636 1.00 40.75 457 ALA A O 1
ATOM 3564 N N . PRO A 1 458 ? 29.296 26.013 -19.029 1.00 42.09 458 PRO A N 1
ATOM 3565 C CA . PRO A 1 458 ? 29.708 26.650 -17.789 1.00 42.09 458 PRO A CA 1
ATOM 3566 C C . PRO A 1 458 ? 29.099 28.049 -17.760 1.00 42.09 458 PRO A C 1
ATOM 3568 O O . PRO A 1 458 ? 29.511 28.947 -18.495 1.00 42.09 458 PRO A O 1
ATOM 3571 N N . THR A 1 459 ? 28.051 28.216 -16.958 1.00 47.81 459 THR A N 1
ATOM 3572 C CA . THR A 1 459 ? 27.451 29.516 -16.708 1.00 47.81 459 THR A CA 1
ATOM 3573 C C . THR A 1 459 ? 28.529 30.353 -16.049 1.00 47.81 459 THR A C 1
ATOM 3575 O O . THR A 1 459 ? 28.922 30.078 -14.914 1.00 47.81 459 THR A O 1
ATOM 3578 N N . GLY A 1 460 ? 29.037 31.342 -16.787 1.00 56.72 460 GLY A N 1
ATOM 3579 C CA . GLY A 1 460 ? 29.914 32.368 -16.238 1.00 56.72 460 GLY A CA 1
ATOM 3580 C C . GLY A 1 460 ? 29.281 33.005 -14.993 1.00 56.72 460 GLY A C 1
ATOM 3581 O O . GLY A 1 460 ? 28.059 32.942 -14.821 1.00 56.72 460 GLY A O 1
ATOM 3582 N N . PRO A 1 461 ? 30.094 33.584 -14.095 1.00 43.75 461 PRO A N 1
ATOM 3583 C CA . PRO A 1 461 ? 29.649 33.987 -12.767 1.00 43.75 461 PRO A CA 1
ATOM 3584 C C . PRO A 1 461 ? 28.469 34.964 -12.850 1.00 43.75 461 PRO A C 1
ATOM 3586 O O . PRO A 1 461 ? 28.616 36.099 -13.294 1.00 43.75 461 PRO A O 1
ATOM 3589 N N . SER A 1 462 ? 27.291 34.517 -12.408 1.00 49.75 462 SER A N 1
ATOM 3590 C CA . SER A 1 462 ? 26.136 35.387 -12.187 1.00 49.75 462 SER A CA 1
ATOM 3591 C C . SER A 1 462 ? 26.230 36.003 -10.793 1.00 49.75 462 SER A C 1
ATOM 3593 O O . SER A 1 462 ? 26.381 35.288 -9.800 1.00 49.75 462 SER A O 1
ATOM 3595 N N . LEU A 1 463 ? 26.080 37.327 -10.709 1.00 52.94 463 LEU A N 1
ATOM 3596 C CA . LEU A 1 463 ? 26.089 38.103 -9.459 1.00 52.94 463 LEU A CA 1
ATOM 3597 C C . LEU A 1 463 ? 24.931 37.752 -8.499 1.00 52.94 463 LEU A C 1
ATOM 3599 O O . LEU A 1 463 ? 24.897 38.250 -7.379 1.00 52.94 463 LEU A O 1
ATOM 3603 N N . SER A 1 464 ? 23.997 36.888 -8.908 1.00 51.47 464 SER A N 1
ATOM 3604 C CA . SER A 1 464 ? 22.860 36.436 -8.097 1.00 51.47 464 SER A CA 1
ATOM 3605 C C . SER A 1 464 ? 23.103 35.139 -7.310 1.00 51.47 464 SER A C 1
ATOM 3607 O O . SER A 1 464 ? 22.238 34.742 -6.533 1.00 51.47 464 SER A O 1
ATOM 3609 N N . SER A 1 465 ? 24.255 34.470 -7.467 1.00 49.91 465 SER A N 1
ATOM 3610 C CA . SER A 1 465 ? 24.552 33.225 -6.741 1.00 49.91 465 SER A CA 1
ATOM 3611 C C . SER A 1 465 ? 26.001 33.180 -6.226 1.00 49.91 465 SER A C 1
ATOM 3613 O O . SER A 1 465 ? 26.927 33.035 -7.029 1.00 49.91 465 SER A O 1
ATOM 3615 N N . PRO A 1 466 ? 26.247 33.223 -4.902 1.00 47.59 466 PRO A N 1
ATOM 3616 C CA . PRO A 1 466 ? 27.606 33.255 -4.353 1.00 47.59 466 PRO A CA 1
ATOM 3617 C C . PRO A 1 466 ? 28.393 31.943 -4.533 1.00 47.59 466 PRO A C 1
ATOM 3619 O O . PRO A 1 466 ? 29.598 31.925 -4.301 1.00 47.59 466 PRO A O 1
ATOM 3622 N N . ARG A 1 467 ? 27.762 30.848 -4.990 1.00 48.88 467 ARG A N 1
ATOM 3623 C CA . ARG A 1 467 ? 28.444 29.562 -5.238 1.00 48.88 467 ARG A CA 1
ATOM 3624 C C . ARG A 1 467 ? 29.415 29.591 -6.426 1.00 48.88 467 ARG A C 1
ATOM 3626 O O . ARG A 1 467 ? 30.420 28.897 -6.380 1.00 48.88 467 ARG A O 1
ATOM 3633 N N . GLY A 1 468 ? 29.172 30.417 -7.447 1.00 49.94 468 GLY A N 1
ATOM 3634 C CA . GLY A 1 468 ? 30.051 30.488 -8.626 1.00 49.94 468 GLY A CA 1
ATOM 3635 C C . GLY A 1 468 ? 31.367 31.239 -8.385 1.00 49.94 468 GLY A C 1
ATOM 3636 O O . GLY A 1 468 ? 32.363 30.987 -9.057 1.00 49.94 468 GLY A O 1
ATOM 3637 N N . ALA A 1 469 ? 31.397 32.144 -7.404 1.00 48.72 469 ALA A N 1
ATOM 3638 C CA . ALA A 1 469 ? 32.589 32.928 -7.091 1.00 48.72 469 ALA A CA 1
ATOM 3639 C C . ALA A 1 469 ? 33.657 32.096 -6.361 1.00 48.72 469 ALA A C 1
ATOM 3641 O O . ALA A 1 469 ? 34.845 32.262 -6.618 1.00 48.72 469 ALA A O 1
ATOM 3642 N N . VAL A 1 470 ? 33.246 31.167 -5.490 1.00 53.81 470 VAL A N 1
ATOM 3643 C CA . VAL A 1 470 ? 34.178 30.303 -4.742 1.00 53.81 470 VAL A CA 1
ATOM 3644 C C . VAL A 1 470 ? 34.858 29.267 -5.647 1.00 53.81 470 VAL A C 1
ATOM 3646 O O . VAL A 1 470 ? 36.060 29.049 -5.501 1.00 53.81 470 VAL A O 1
ATOM 3649 N N . ASP A 1 471 ? 34.153 28.727 -6.648 1.00 53.59 471 ASP A N 1
ATOM 3650 C CA . ASP A 1 471 ? 34.742 27.827 -7.659 1.00 53.59 471 ASP A CA 1
ATOM 3651 C C . ASP A 1 471 ? 35.701 28.558 -8.618 1.00 53.59 471 ASP A C 1
ATOM 3653 O O . ASP A 1 471 ? 36.745 28.024 -9.009 1.00 53.59 471 ASP A O 1
ATOM 3657 N N . ALA A 1 472 ? 35.405 29.817 -8.961 1.00 53.53 472 ALA A N 1
ATOM 3658 C CA . ALA A 1 472 ? 36.291 30.658 -9.770 1.00 53.53 472 ALA A CA 1
ATOM 3659 C C . ALA A 1 472 ? 37.589 31.051 -9.031 1.00 53.53 472 ALA A C 1
ATOM 3661 O O . ALA A 1 472 ? 38.640 31.226 -9.652 1.00 53.53 472 ALA A O 1
ATOM 3662 N N . VAL A 1 473 ? 37.545 31.181 -7.701 1.00 53.31 473 VAL A N 1
ATOM 3663 C CA . VAL A 1 473 ? 38.742 31.439 -6.882 1.00 53.31 473 VAL A CA 1
ATOM 3664 C C . VAL A 1 473 ? 39.549 30.152 -6.682 1.00 53.31 473 VAL A C 1
ATOM 3666 O O . VAL A 1 473 ? 40.772 30.184 -6.810 1.00 53.31 473 VAL A O 1
ATOM 3669 N N . GLY A 1 474 ? 38.887 29.009 -6.466 1.00 50.16 474 GLY A N 1
ATOM 3670 C CA . GLY A 1 474 ? 39.546 27.702 -6.369 1.00 50.16 474 GLY A CA 1
ATOM 3671 C C . GLY A 1 474 ? 40.300 27.321 -7.647 1.00 50.16 474 GLY A C 1
ATOM 3672 O O . GLY A 1 474 ? 41.464 26.929 -7.587 1.00 50.16 474 GLY A O 1
ATOM 3673 N N . SER A 1 475 ? 39.691 27.537 -8.815 1.00 54.09 475 SER A N 1
ATOM 3674 C CA . SER A 1 475 ? 40.330 27.279 -10.117 1.00 54.09 475 SER A CA 1
ATOM 3675 C C . SER A 1 475 ? 41.514 28.213 -10.420 1.00 54.09 475 SER A C 1
ATOM 3677 O O . SER A 1 475 ? 42.515 27.760 -10.975 1.00 54.09 475 SER A O 1
ATOM 3679 N N . ASN A 1 476 ? 41.468 29.484 -9.997 1.00 51.41 476 ASN A N 1
ATOM 3680 C CA . ASN A 1 476 ? 42.595 30.420 -10.144 1.00 51.41 476 ASN A CA 1
ATOM 3681 C C . ASN A 1 476 ? 43.764 30.143 -9.180 1.00 51.41 476 ASN A C 1
ATOM 3683 O O . ASN A 1 476 ? 44.912 30.471 -9.482 1.00 51.41 476 ASN A O 1
ATOM 3687 N N . ILE A 1 477 ? 43.497 29.542 -8.018 1.00 53.50 477 ILE A N 1
ATOM 3688 C CA . ILE A 1 477 ? 44.541 29.122 -7.072 1.00 53.50 477 ILE A CA 1
ATOM 3689 C C . ILE A 1 477 ? 45.216 27.838 -7.563 1.00 53.50 477 ILE A C 1
ATOM 3691 O O . ILE A 1 477 ? 46.443 27.758 -7.559 1.00 53.50 477 ILE A O 1
ATOM 3695 N N . VAL A 1 478 ? 44.443 26.871 -8.066 1.00 54.34 478 VAL A N 1
ATOM 3696 C CA . VAL A 1 478 ? 44.978 25.631 -8.652 1.00 54.34 478 VAL A CA 1
ATOM 3697 C C . VAL A 1 478 ? 45.809 25.922 -9.909 1.00 54.34 478 VAL A C 1
ATOM 3699 O O . VAL A 1 478 ? 46.879 25.335 -10.077 1.00 54.34 478 VAL A O 1
ATOM 3702 N N . SER A 1 479 ? 45.403 26.889 -10.744 1.00 51.78 479 SER A N 1
ATOM 3703 C CA . SER A 1 479 ? 46.193 27.297 -11.915 1.00 51.78 479 SER A CA 1
ATOM 3704 C C . SER A 1 479 ? 47.487 28.039 -11.547 1.00 51.78 479 SER A C 1
ATOM 3706 O O . SER A 1 479 ? 48.505 27.837 -12.208 1.00 51.78 479 SER A O 1
ATOM 3708 N N . ARG A 1 480 ? 47.504 28.830 -10.460 1.00 50.84 480 ARG A N 1
ATOM 3709 C CA . ARG A 1 480 ? 48.739 29.458 -9.946 1.00 50.84 480 ARG A CA 1
ATOM 3710 C C . ARG A 1 480 ? 49.679 28.468 -9.264 1.00 50.84 480 ARG A C 1
ATOM 3712 O O . ARG A 1 480 ? 50.886 28.584 -9.442 1.00 50.84 480 ARG A O 1
ATOM 3719 N N . ILE A 1 481 ? 49.164 27.486 -8.524 1.00 54.28 481 ILE A N 1
ATOM 3720 C CA . ILE A 1 481 ? 49.993 26.466 -7.857 1.00 54.28 481 ILE A CA 1
ATOM 3721 C C . ILE A 1 481 ? 50.630 25.519 -8.886 1.00 54.28 481 ILE A C 1
ATOM 3723 O O . ILE A 1 481 ? 51.801 25.167 -8.746 1.00 54.28 481 ILE A O 1
ATOM 3727 N N . GLY A 1 482 ? 49.926 25.198 -9.978 1.00 46.84 482 GLY A N 1
ATOM 3728 C CA . GLY A 1 482 ? 50.486 24.427 -11.095 1.00 46.84 482 GLY A CA 1
ATOM 3729 C C . GLY A 1 482 ? 51.649 25.116 -11.825 1.00 46.84 482 GLY A C 1
ATOM 3730 O O . GLY A 1 482 ? 52.483 24.437 -12.417 1.00 46.84 482 GLY A O 1
ATOM 3731 N N . GLN A 1 483 ? 51.758 26.449 -11.748 1.00 48.06 483 GLN A N 1
ATOM 3732 C CA . GLN A 1 483 ? 52.839 27.217 -12.382 1.00 48.06 483 GLN A CA 1
ATOM 3733 C C . GLN A 1 483 ? 54.057 27.467 -11.474 1.00 48.06 483 GLN A C 1
ATOM 3735 O O . GLN A 1 483 ? 55.097 27.898 -11.968 1.00 48.06 483 GLN A O 1
ATOM 3740 N N . ILE A 1 484 ? 53.972 27.178 -10.170 1.00 48.84 484 ILE A N 1
ATOM 3741 C CA . ILE A 1 484 ? 55.065 27.433 -9.211 1.00 48.84 484 ILE A CA 1
ATOM 3742 C C . ILE A 1 484 ? 56.040 26.240 -9.102 1.00 48.84 484 ILE A C 1
ATOM 3744 O O . ILE A 1 484 ? 57.203 26.438 -8.766 1.00 48.84 484 ILE A O 1
ATOM 3748 N N . ASN A 1 485 ? 55.641 25.024 -9.497 1.00 44.69 485 ASN A N 1
ATOM 3749 C CA . ASN A 1 485 ? 56.485 23.820 -9.380 1.00 44.69 485 ASN A CA 1
ATOM 3750 C C . ASN A 1 485 ? 57.419 23.522 -10.575 1.00 44.69 485 ASN A C 1
ATOM 3752 O O . ASN A 1 485 ? 58.038 22.463 -10.609 1.00 44.69 485 ASN A O 1
ATOM 3756 N N . LEU A 1 486 ? 57.571 24.437 -11.541 1.00 43.50 486 LEU A N 1
ATOM 3757 C CA . LEU A 1 486 ? 58.417 24.230 -12.736 1.00 43.50 486 LEU A CA 1
ATOM 3758 C C . LEU A 1 486 ? 59.613 25.195 -12.859 1.00 43.50 486 LEU A C 1
ATOM 3760 O O . LEU A 1 486 ? 60.233 25.286 -13.918 1.00 43.50 486 LEU A O 1
ATOM 3764 N N . ARG A 1 487 ? 59.993 25.905 -11.787 1.00 45.94 487 ARG A N 1
ATOM 3765 C CA . ARG A 1 487 ? 61.175 26.787 -11.800 1.00 45.94 487 ARG A CA 1
ATOM 3766 C C . ARG A 1 487 ? 61.918 26.768 -10.459 1.00 45.94 487 ARG A C 1
ATOM 3768 O O . ARG A 1 487 ? 61.671 27.593 -9.590 1.00 45.94 487 ARG A O 1
ATOM 3775 N N . GLY A 1 488 ? 62.858 25.836 -10.303 1.00 33.16 488 GLY A N 1
ATOM 3776 C CA . GLY A 1 488 ? 63.734 25.787 -9.129 1.00 33.16 488 GLY A CA 1
ATOM 3777 C C . GLY A 1 488 ? 64.775 24.675 -9.208 1.00 33.16 488 GLY A C 1
ATOM 3778 O O . GLY A 1 488 ? 64.615 23.642 -8.575 1.00 33.16 488 GLY A O 1
ATOM 3779 N N . GLY A 1 489 ? 65.831 24.879 -9.998 1.00 33.50 489 GLY A N 1
ATOM 3780 C CA . GLY A 1 489 ? 66.924 23.913 -10.137 1.00 33.50 489 GLY A CA 1
ATOM 3781 C C . GLY A 1 489 ? 68.121 24.453 -10.919 1.00 33.50 489 GLY A C 1
ATOM 3782 O O . GLY A 1 489 ? 68.563 23.822 -11.868 1.00 33.50 489 GLY A O 1
ATOM 3783 N N . ALA A 1 490 ? 68.621 25.637 -10.559 1.00 32.38 490 ALA A N 1
ATOM 3784 C CA . ALA A 1 490 ? 69.941 26.109 -10.978 1.00 32.38 490 ALA A CA 1
ATOM 3785 C C . ALA A 1 490 ? 70.618 26.773 -9.772 1.00 32.38 490 ALA A C 1
ATOM 3787 O O . ALA A 1 490 ? 70.332 27.915 -9.421 1.00 32.38 490 ALA A O 1
ATOM 3788 N N . SER A 1 491 ? 71.461 26.003 -9.093 1.00 32.94 491 SER A N 1
ATOM 3789 C CA . SER A 1 491 ? 72.298 26.436 -7.979 1.00 32.94 491 SER A CA 1
ATOM 3790 C C . SER A 1 491 ? 73.606 27.032 -8.503 1.00 32.94 491 SER A C 1
ATOM 3792 O O . SER A 1 491 ? 74.376 26.340 -9.168 1.00 32.94 491 SER A O 1
ATOM 3794 N N . SER A 1 492 ? 73.881 28.289 -8.155 1.00 32.34 492 SER A N 1
ATOM 3795 C CA . SER A 1 492 ? 75.196 28.923 -8.283 1.00 32.34 492 SER A CA 1
ATOM 3796 C C . SER A 1 492 ? 75.613 29.549 -6.948 1.00 32.34 492 SER A C 1
ATOM 3798 O O . SER A 1 492 ? 74.975 30.498 -6.497 1.00 32.34 492 SER A O 1
ATOM 3800 N N . ALA A 1 493 ? 76.692 29.042 -6.351 1.00 30.80 493 ALA A N 1
ATOM 3801 C CA . ALA A 1 493 ? 77.553 29.715 -5.368 1.00 30.80 493 ALA A CA 1
ATOM 3802 C C . ALA A 1 493 ? 78.884 28.925 -5.344 1.00 30.80 493 ALA A C 1
ATOM 3804 O O . ALA A 1 493 ? 78.876 27.755 -4.982 1.00 30.80 493 ALA A O 1
ATOM 3805 N N . ALA A 1 494 ? 79.959 29.348 -6.019 1.00 30.78 494 ALA A N 1
ATOM 3806 C CA . ALA A 1 494 ? 80.879 30.468 -5.762 1.00 30.78 494 ALA A CA 1
ATOM 3807 C C . ALA A 1 494 ? 81.922 30.172 -4.661 1.00 30.78 494 ALA A C 1
ATOM 3809 O O . ALA A 1 494 ? 81.564 30.045 -3.495 1.00 30.78 494 ALA A O 1
ATOM 3810 N N . GLY A 1 495 ? 83.214 30.161 -5.034 1.00 28.08 495 GLY A N 1
ATOM 3811 C CA . GLY A 1 495 ? 84.321 30.359 -4.089 1.00 28.08 495 GLY A CA 1
ATOM 3812 C C . GLY A 1 495 ? 85.675 29.728 -4.450 1.00 28.08 495 GLY A C 1
ATOM 3813 O O . GLY A 1 495 ? 85.846 28.528 -4.308 1.00 28.08 495 GLY A O 1
ATOM 3814 N N . SER A 1 496 ? 86.641 30.588 -4.802 1.00 29.47 496 SER A N 1
ATOM 3815 C CA . SER A 1 496 ? 88.105 30.469 -4.609 1.00 29.47 496 SER A CA 1
ATOM 3816 C C . SER A 1 496 ? 88.923 29.392 -5.346 1.00 29.47 496 SER A C 1
ATOM 3818 O O . SER A 1 496 ? 89.029 28.260 -4.890 1.00 29.47 496 SER A O 1
ATOM 3820 N N . ASN A 1 497 ? 89.661 29.813 -6.386 1.00 28.62 497 ASN A N 1
ATOM 3821 C CA . ASN A 1 497 ? 91.133 29.751 -6.383 1.00 28.62 497 ASN A CA 1
ATOM 3822 C C . ASN A 1 497 ? 91.753 30.512 -7.574 1.00 28.62 497 ASN A C 1
ATOM 3824 O O . ASN A 1 497 ? 91.446 30.257 -8.733 1.00 28.62 497 ASN A O 1
ATOM 3828 N N . ALA A 1 498 ? 92.673 31.416 -7.254 1.00 31.78 498 ALA A N 1
ATOM 3829 C CA . ALA A 1 498 ? 93.783 31.896 -8.082 1.00 31.78 498 ALA A CA 1
ATOM 3830 C C . ALA A 1 498 ? 94.999 32.010 -7.127 1.00 31.78 498 ALA A C 1
ATOM 3832 O O . ALA A 1 498 ? 94.747 32.106 -5.921 1.00 31.78 498 ALA A O 1
ATOM 3833 N N . PRO A 1 499 ? 96.278 32.055 -7.570 1.00 43.91 499 PRO A N 1
ATOM 3834 C CA . PRO A 1 499 ? 96.772 32.270 -8.941 1.00 43.91 499 PRO A CA 1
ATOM 3835 C C . PRO A 1 499 ? 97.954 31.354 -9.371 1.00 43.91 499 PRO A C 1
ATOM 3837 O O . PRO A 1 499 ? 98.603 30.750 -8.526 1.00 43.91 499 PRO A O 1
ATOM 3840 N N . GLN A 1 500 ? 98.305 31.326 -10.670 1.00 28.58 500 GLN A N 1
ATOM 3841 C CA . GLN A 1 500 ? 99.690 31.542 -11.153 1.00 28.58 500 GLN A CA 1
ATOM 3842 C C . GLN A 1 500 ? 99.856 31.469 -12.687 1.00 28.58 500 GLN A C 1
ATOM 3844 O O . GLN A 1 500 ? 99.283 30.620 -13.363 1.00 28.58 500 GLN A O 1
ATOM 3849 N N . SER A 1 501 ? 100.800 32.302 -13.146 1.00 30.98 501 SER A N 1
ATOM 3850 C CA . SER A 1 501 ? 101.563 32.317 -14.409 1.00 30.98 501 SER A CA 1
ATOM 3851 C C . SER A 1 501 ? 101.014 33.122 -15.598 1.00 30.98 501 SER A C 1
ATOM 3853 O O . SER A 1 501 ? 99.929 32.866 -16.106 1.00 30.98 501 SER A O 1
ATOM 3855 N N . GLY A 1 502 ? 101.837 34.078 -16.062 1.00 28.23 502 GLY A N 1
ATOM 3856 C CA . GLY A 1 502 ? 101.743 34.668 -17.401 1.00 28.23 502 GLY A CA 1
ATOM 3857 C C . GLY A 1 502 ? 101.929 36.183 -17.477 1.00 28.23 502 GLY A C 1
ATOM 3858 O O . GLY A 1 502 ? 100.971 36.901 -17.714 1.00 28.23 502 GLY A O 1
ATOM 3859 N N . SER A 1 503 ? 103.157 36.656 -17.279 1.00 40.50 503 SER A N 1
ATOM 3860 C CA . SER A 1 503 ? 103.626 38.023 -17.539 1.00 40.50 503 SER A CA 1
ATOM 3861 C C . SER A 1 503 ? 103.622 38.394 -19.027 1.00 40.50 503 SER A C 1
ATOM 3863 O O . SER A 1 503 ? 104.109 37.595 -19.828 1.00 40.50 503 SER A O 1
ATOM 3865 N N . SER A 1 504 ? 103.193 39.618 -19.350 1.00 35.19 504 SER A N 1
ATOM 3866 C CA . SER A 1 504 ? 103.947 40.650 -20.093 1.00 35.19 504 SER A CA 1
ATOM 3867 C C . SER A 1 504 ? 103.113 41.914 -20.261 1.00 35.19 504 SER A C 1
ATOM 3869 O O . SER A 1 504 ? 101.912 41.783 -20.581 1.00 35.19 504 SER A O 1
#

pLDDT: mean 72.23, std 26.04, range [24.83, 98.31]

Radius of gyration: 33.74 Å; Cα contacts (8 Å, |Δi|>4): 362; chains: 1; bounding box: 127×64×94 Å

Solvent-accessible surface area (backbone atoms only — not comparable to full-atom values): 32333 Å² total; per-residue (Å²): 109,71,66,60,52,46,49,46,44,70,76,30,64,67,57,33,49,53,39,43,78,37,79,56,39,58,58,52,50,54,55,38,49,43,52,27,63,73,29,49,82,39,80,90,38,42,65,57,29,50,50,33,41,52,44,50,17,56,51,25,52,39,70,59,36,23,52,58,24,52,44,72,57,79,61,68,87,76,49,61,78,91,69,51,63,85,93,70,81,46,25,42,46,33,52,49,50,48,50,51,50,45,54,67,52,70,25,69,64,75,46,60,91,46,47,65,46,51,41,32,30,50,31,34,23,16,62,46,51,48,63,50,32,64,65,41,24,44,49,55,50,46,51,46,58,53,42,69,27,45,72,45,39,63,68,41,89,76,34,53,61,51,39,42,44,50,41,47,19,56,39,35,22,47,41,65,25,37,54,51,20,30,42,38,55,46,40,49,55,76,45,42,65,64,55,57,49,57,75,70,60,43,62,66,61,32,52,51,51,48,50,56,51,51,52,54,51,51,64,69,58,66,84,63,83,92,80,83,93,80,95,86,83,81,92,58,90,83,59,78,80,91,78,82,86,83,89,81,83,88,84,84,90,85,88,83,86,88,83,88,85,89,88,84,88,80,89,87,89,84,88,88,90,86,88,81,90,85,86,86,89,78,91,82,88,85,81,87,86,84,88,82,90,80,91,81,85,90,91,76,77,86,86,76,83,78,86,76,84,90,71,89,74,86,83,83,88,85,81,81,83,85,76,82,75,86,75,95,77,89,88,76,95,75,80,98,69,50,80,44,102,78,75,52,84,54,81,46,60,69,53,49,63,72,49,60,84,73,46,73,53,63,59,57,53,51,50,43,54,52,53,60,70,74,44,60,86,70,42,78,80,51,54,82,37,71,68,46,40,54,49,47,43,68,59,81,79,79,94,62,71,63,71,80,89,64,70,51,68,79,76,89,41,75,67,56,47,51,52,48,52,52,52,53,51,50,50,53,51,56,56,43,56,68,72,29,73,84,77,72,44,98,62,64,97,56,88,83,74,93,72,79,84,78,76,73,70,84,76,68,76,54,96,88,44,79,70,49,55,56,54,57,50,52,53,55,48,53,57,51,56,67,64,60,81,79,74,89,88,82,90,84,84,89,83,91,88,85,89,88,89,85,89,131

Foldseek 3Di:
DLLVVLVCLVVPVVVLCVCLQDPNVLVLLLVLLVLLQVCLQPLVCVLSNLSSLQSLLQSLLDQSNLQQQQAWDDDLVVDDPSLRDPPDGGGSLLSLLVSLLCSVQVSLCSCVVSLVSSLLSLLSSLLNDFQHDLNSLLSLLVVLLLLLALVNPFQDLPSLVSNQSSLNSLLLNCLRPQLRCLSNLLSLLVSVVSLVCLLVDFPVVRVVVVVVVVVVVCVVVVPDDDDDDDPDDDDDPPSDDDDDDDDDDDDDDDDDDDDDDDDDDDDDDDDDDDDDDDDDDDDDDDDDDDDDDDDDDDDDPPPPPDDDPVPPDDDDDDDDDDDDDPDPDDDDPDDPPAQDPVRRGGDDRVSCVVCSVVHPSPSSVQSNVQLVVPDDPCCVVPCPDPVNSNVSSVDDRPPSHNDPRDRDRDDDDPVNVVSSVLVVVVCVVVVQCVVCVPPDGPCPPPPDDSDDPPPPPPDQDDPVDPPNVVVVVVVVVVVVVVVPPPDDDDDDDDDDDDDDDDDD